Protein AF-A0A7Z9Q1C2-F1 (afdb_monomer_lite)

Radius of gyration: 31.67 Å; chains: 1; bounding box: 74×54×89 Å

Structure (mmCIF, N/CA/C/O backbone):
data_AF-A0A7Z9Q1C2-F1
#
_entry.id   AF-A0A7Z9Q1C2-F1
#
loop_
_atom_site.group_PDB
_atom_site.id
_atom_site.type_symbol
_atom_site.label_atom_id
_atom_site.label_alt_id
_atom_site.label_comp_id
_atom_site.label_asym_id
_atom_site.label_entity_id
_atom_site.label_seq_id
_atom_site.pdbx_PDB_ins_code
_atom_site.Cartn_x
_atom_site.Cartn_y
_atom_site.Cartn_z
_atom_site.occupancy
_atom_site.B_iso_or_equiv
_atom_site.auth_seq_id
_atom_site.auth_comp_id
_atom_site.auth_asym_id
_atom_site.auth_atom_id
_atom_site.pdbx_PDB_model_num
ATOM 1 N N . MET A 1 1 ? 13.686 -2.152 -7.379 1.00 26.58 1 MET A N 1
ATOM 2 C CA . MET A 1 1 ? 14.982 -1.438 -7.254 1.00 26.58 1 MET A CA 1
ATOM 3 C C . MET A 1 1 ? 15.250 -0.963 -5.824 1.00 26.58 1 MET A C 1
ATOM 5 O O . MET A 1 1 ? 16.259 -1.376 -5.274 1.00 26.58 1 MET A O 1
ATOM 9 N N . ALA A 1 2 ? 14.355 -0.200 -5.177 1.00 22.55 2 ALA A N 1
ATOM 10 C CA . ALA A 1 2 ? 14.532 0.218 -3.774 1.00 22.55 2 ALA A CA 1
ATOM 11 C C . ALA A 1 2 ? 14.637 -0.967 -2.791 1.00 22.55 2 ALA A C 1
ATOM 13 O O . ALA A 1 2 ? 15.549 -0.987 -1.981 1.00 22.55 2 ALA A O 1
ATOM 14 N N . LEU A 1 3 ? 13.814 -2.013 -2.949 1.00 26.53 3 LEU A N 1
ATOM 15 C CA . LEU A 1 3 ? 13.914 -3.250 -2.154 1.00 26.53 3 LEU A CA 1
ATOM 16 C C . LEU A 1 3 ? 15.241 -3.998 -2.359 1.00 26.53 3 LEU A C 1
ATOM 18 O O . LEU A 1 3 ? 15.819 -4.468 -1.393 1.00 26.53 3 LEU A O 1
ATOM 22 N N . LEU A 1 4 ? 15.769 -4.048 -3.587 1.00 31.92 4 LEU A N 1
ATOM 23 C CA . LEU A 1 4 ? 17.088 -4.633 -3.873 1.00 31.92 4 LEU A CA 1
ATOM 24 C C . LEU A 1 4 ? 18.210 -3.803 -3.237 1.00 31.92 4 LEU A C 1
ATOM 26 O O . LEU A 1 4 ? 19.130 -4.375 -2.668 1.00 31.92 4 LEU A O 1
ATOM 30 N N . SER A 1 5 ? 18.103 -2.472 -3.257 1.00 26.84 5 SER A N 1
ATOM 31 C CA . SER A 1 5 ? 19.007 -1.585 -2.521 1.00 26.84 5 SER A CA 1
ATOM 32 C C . SER A 1 5 ? 18.913 -1.830 -1.017 1.00 26.84 5 SER A C 1
ATOM 34 O O . SER A 1 5 ? 19.943 -1.995 -0.387 1.00 26.84 5 SER A O 1
ATOM 36 N N . SER A 1 6 ? 17.723 -1.953 -0.429 1.00 28.20 6 SER A N 1
ATOM 37 C CA . SER A 1 6 ? 17.556 -2.235 1.003 1.00 28.20 6 SER A CA 1
ATOM 38 C C . SER A 1 6 ? 18.093 -3.615 1.387 1.00 28.20 6 SER A C 1
ATOM 40 O O . SER A 1 6 ? 18.800 -3.737 2.379 1.00 28.20 6 SER A O 1
ATOM 42 N N . SER A 1 7 ? 17.827 -4.647 0.583 1.00 31.03 7 SER A N 1
ATOM 43 C CA . SER A 1 7 ? 18.280 -6.019 0.835 1.00 31.03 7 SER A CA 1
ATOM 44 C C . SER A 1 7 ? 19.786 -6.192 0.619 1.00 31.03 7 SER A C 1
ATOM 46 O O . SER A 1 7 ? 20.435 -6.884 1.396 1.00 31.03 7 SER A O 1
ATOM 48 N N . VAL A 1 8 ? 20.369 -5.536 -0.390 1.00 30.48 8 VAL A N 1
ATOM 49 C CA . VAL A 1 8 ? 21.819 -5.564 -0.655 1.00 30.48 8 VAL A CA 1
ATOM 50 C C . VAL A 1 8 ? 22.576 -4.637 0.300 1.00 30.48 8 VAL A C 1
ATOM 52 O O . VAL A 1 8 ? 23.679 -4.979 0.723 1.00 30.48 8 VAL A O 1
ATOM 55 N N . THR A 1 9 ? 21.993 -3.505 0.703 1.00 28.41 9 THR A N 1
ATOM 56 C CA . THR A 1 9 ? 22.551 -2.624 1.747 1.00 28.41 9 THR A CA 1
ATOM 57 C C . THR A 1 9 ? 22.488 -3.303 3.113 1.00 28.41 9 THR A C 1
ATOM 59 O O . THR A 1 9 ? 23.473 -3.260 3.843 1.00 28.41 9 THR A O 1
ATOM 62 N N . ALA A 1 10 ? 21.409 -4.032 3.422 1.00 28.94 10 ALA A N 1
ATOM 63 C CA . ALA A 1 10 ? 21.357 -4.910 4.589 1.00 28.94 10 ALA A CA 1
ATOM 64 C C . ALA A 1 10 ? 22.444 -5.992 4.502 1.00 28.94 10 ALA A C 1
ATOM 66 O O . ALA A 1 10 ? 23.203 -6.164 5.450 1.00 28.94 10 ALA A O 1
ATOM 67 N N . TRP A 1 11 ? 22.616 -6.646 3.349 1.00 35.38 11 TRP A N 1
ATOM 68 C CA . TRP A 1 11 ? 23.678 -7.639 3.143 1.00 35.38 11 TRP A CA 1
ATOM 69 C C . TRP A 1 11 ? 25.090 -7.058 3.350 1.00 35.38 11 TRP A C 1
ATOM 71 O O . TRP A 1 11 ? 25.905 -7.647 4.056 1.00 35.38 11 TRP A O 1
ATOM 81 N N . THR A 1 12 ? 25.369 -5.859 2.825 1.00 29.31 12 THR A N 1
ATOM 82 C CA . THR A 1 12 ? 26.690 -5.211 2.957 1.00 29.31 12 THR A CA 1
ATOM 83 C C . THR A 1 12 ? 26.954 -4.604 4.336 1.00 29.31 12 THR A C 1
ATOM 85 O O . THR A 1 12 ? 28.096 -4.645 4.790 1.00 29.31 12 THR A O 1
ATOM 88 N N . ALA A 1 13 ? 25.936 -4.097 5.036 1.00 30.94 13 ALA A N 1
ATOM 89 C CA . ALA A 1 13 ? 26.071 -3.663 6.428 1.00 30.94 13 ALA A CA 1
ATOM 90 C C . ALA A 1 13 ? 26.316 -4.854 7.375 1.00 30.94 13 ALA A C 1
ATOM 92 O O . ALA A 1 13 ? 27.102 -4.746 8.313 1.00 30.94 13 ALA A O 1
ATOM 93 N N . THR A 1 14 ? 25.710 -6.012 7.084 1.00 35.78 14 THR A N 1
ATOM 94 C CA . THR A 1 14 ? 25.811 -7.226 7.916 1.00 35.78 14 THR A CA 1
ATOM 95 C C . THR A 1 14 ? 27.186 -7.896 7.823 1.00 35.78 14 THR A C 1
ATOM 97 O O . THR A 1 14 ? 27.668 -8.440 8.812 1.00 35.78 14 THR A O 1
ATOM 100 N N . CYS A 1 15 ? 27.861 -7.839 6.670 1.00 34.88 15 CYS A N 1
ATOM 101 C CA . CYS A 1 15 ? 29.188 -8.448 6.509 1.00 34.88 15 CYS A CA 1
ATOM 102 C C . CYS A 1 15 ? 30.353 -7.580 7.021 1.00 34.88 15 CYS A C 1
ATOM 104 O O . CYS A 1 15 ? 31.428 -8.118 7.272 1.00 34.88 15 CYS A O 1
ATOM 106 N N . ASN A 1 16 ? 30.160 -6.266 7.187 1.00 34.84 16 ASN A N 1
ATOM 107 C CA . ASN A 1 16 ? 31.225 -5.330 7.580 1.00 34.84 16 ASN A CA 1
ATOM 108 C C . ASN A 1 16 ? 31.263 -5.009 9.088 1.00 34.84 16 ASN A C 1
ATOM 110 O O . ASN A 1 16 ? 32.193 -4.345 9.546 1.00 34.84 16 ASN A O 1
ATOM 114 N N . GLY A 1 17 ? 30.285 -5.469 9.871 1.00 34.16 17 GLY A N 1
ATOM 115 C CA . GLY A 1 17 ? 30.258 -5.291 11.324 1.00 34.16 17 GLY A CA 1
ATOM 116 C C . GLY A 1 17 ? 31.066 -6.364 12.052 1.00 34.16 17 GLY A C 1
ATOM 117 O O . GLY A 1 17 ? 30.514 -7.372 12.486 1.00 34.16 17 GLY A O 1
ATOM 118 N N . VAL A 1 18 ? 32.373 -6.156 12.214 1.00 44.44 18 VAL A N 1
ATOM 119 C CA . VAL A 1 18 ? 33.190 -6.944 13.151 1.00 44.44 18 VAL A CA 1
ATOM 120 C C . VAL A 1 18 ? 32.813 -6.520 14.577 1.00 44.44 18 VAL A C 1
ATOM 122 O O . VAL A 1 18 ? 33.265 -5.482 15.049 1.00 44.44 18 VAL A O 1
ATOM 125 N N . GLY A 1 19 ? 31.965 -7.299 15.259 1.00 35.50 19 GLY A N 1
ATOM 126 C CA . GLY A 1 19 ? 31.689 -7.115 16.692 1.00 35.50 19 GLY A CA 1
ATOM 127 C C . GLY A 1 19 ? 30.350 -7.681 17.186 1.00 35.50 19 GLY A C 1
ATOM 128 O O . GLY A 1 19 ? 29.301 -7.097 16.944 1.00 35.50 19 GLY A O 1
ATOM 129 N N . SER A 1 20 ? 30.417 -8.822 17.884 1.00 36.06 20 SER A N 1
ATOM 130 C CA . SER A 1 20 ? 29.476 -9.409 18.872 1.00 36.06 20 SER A CA 1
ATOM 131 C C . SER A 1 20 ? 27.949 -9.473 18.636 1.00 36.06 20 SER A C 1
ATOM 133 O O . SER A 1 20 ? 27.243 -9.924 19.535 1.00 36.06 20 SER A O 1
ATOM 135 N N . TYR A 1 21 ? 27.411 -9.123 17.464 1.00 39.38 21 TYR A N 1
ATOM 136 C CA . TYR A 1 21 ? 25.964 -9.185 17.157 1.00 39.38 21 TYR A CA 1
ATOM 137 C C . TYR A 1 21 ? 25.555 -10.328 16.199 1.00 39.38 21 TYR A C 1
ATOM 139 O O . TYR A 1 21 ? 24.506 -10.277 15.562 1.00 39.38 21 TYR A O 1
ATOM 147 N N . THR A 1 22 ? 26.363 -11.378 16.057 1.00 39.66 22 THR A N 1
ATOM 148 C CA . THR A 1 22 ? 26.214 -12.374 14.978 1.00 39.66 22 THR A CA 1
ATOM 149 C C . THR A 1 22 ? 25.148 -13.455 15.202 1.00 39.66 22 THR A C 1
ATOM 151 O O . THR A 1 22 ? 24.574 -13.932 14.221 1.00 39.66 22 THR A O 1
ATOM 154 N N . ASP A 1 23 ? 24.811 -13.822 16.442 1.00 36.97 23 ASP A N 1
ATOM 155 C CA . ASP A 1 23 ? 23.992 -15.027 16.697 1.00 36.97 23 ASP A CA 1
ATOM 156 C C . ASP A 1 23 ? 22.470 -14.805 16.602 1.00 36.97 23 ASP A C 1
ATOM 158 O O . ASP A 1 23 ? 21.737 -15.668 16.119 1.00 36.97 23 ASP A O 1
ATOM 162 N N . LEU A 1 24 ? 21.970 -13.623 16.976 1.00 39.59 24 LEU A N 1
ATOM 163 C CA . LEU A 1 24 ? 20.537 -13.294 16.869 1.00 39.59 24 LEU A CA 1
ATOM 164 C C . LEU A 1 24 ? 20.096 -13.069 15.410 1.00 39.59 24 LEU A C 1
ATOM 166 O O . LEU A 1 24 ? 19.000 -13.472 15.012 1.00 39.59 24 LEU A O 1
ATOM 170 N N . PHE A 1 25 ? 20.960 -12.467 14.587 1.00 39.16 25 PHE A N 1
ATOM 171 C CA . PHE A 1 25 ? 20.647 -12.122 13.196 1.00 39.16 25 PHE A CA 1
ATOM 172 C C . PHE A 1 25 ? 20.794 -13.306 12.228 1.00 39.16 25 PHE A C 1
ATOM 174 O O . PHE A 1 25 ? 19.998 -13.439 11.296 1.00 39.16 25 PHE A O 1
ATOM 181 N N . THR A 1 26 ? 21.739 -14.221 12.469 1.00 41.22 26 THR A N 1
ATOM 182 C CA . THR A 1 26 ? 21.861 -15.465 11.684 1.00 41.22 26 THR A CA 1
ATOM 183 C C . THR A 1 26 ? 20.671 -16.402 11.903 1.00 41.22 26 THR A C 1
ATOM 185 O O . THR A 1 26 ? 20.189 -17.014 10.946 1.00 41.22 26 THR A O 1
ATOM 188 N N . GLY A 1 27 ? 20.127 -16.458 13.125 1.00 43.28 27 GLY A N 1
ATOM 189 C CA . GLY A 1 27 ? 18.878 -17.166 13.423 1.00 43.28 27 GLY A CA 1
ATOM 190 C C . GLY A 1 27 ? 17.663 -16.580 12.693 1.00 43.28 27 GLY A C 1
ATOM 191 O O . GLY A 1 27 ? 16.864 -17.336 12.134 1.00 43.28 27 GLY A O 1
ATOM 192 N N . SER A 1 28 ? 17.562 -15.247 12.636 1.00 46.22 28 SER A N 1
ATOM 193 C CA . SER A 1 28 ? 16.491 -14.521 11.932 1.00 46.22 28 SER A CA 1
ATOM 194 C C . SER A 1 28 ? 16.533 -14.747 10.416 1.00 46.22 28 SER A C 1
ATOM 196 O O . SER A 1 28 ? 15.522 -15.115 9.817 1.00 46.22 28 SER A O 1
ATOM 198 N N . TYR A 1 29 ? 17.713 -14.640 9.794 1.00 43.50 29 TYR A N 1
ATOM 199 C CA . TYR A 1 29 ? 17.866 -14.862 8.352 1.00 43.50 29 TYR A CA 1
ATOM 200 C C . TYR A 1 29 ? 17.608 -16.319 7.954 1.00 43.50 29 TYR A C 1
ATOM 202 O O . TYR A 1 29 ? 16.928 -16.587 6.964 1.00 43.50 29 TYR A O 1
ATOM 210 N N . ARG A 1 30 ? 18.095 -17.281 8.749 1.00 48.78 30 ARG A N 1
ATOM 211 C CA . ARG A 1 30 ? 17.821 -18.705 8.520 1.00 48.78 30 ARG A CA 1
ATOM 212 C C . ARG A 1 30 ? 16.335 -19.016 8.704 1.00 48.78 30 ARG A C 1
ATOM 214 O O . ARG A 1 30 ? 15.787 -19.775 7.916 1.00 48.78 30 ARG A O 1
ATOM 221 N N . GLY A 1 31 ? 15.673 -18.392 9.681 1.00 51.28 31 GLY A N 1
ATOM 222 C CA . GLY A 1 31 ? 14.222 -18.480 9.868 1.00 51.28 31 GLY A CA 1
ATOM 223 C C . GLY A 1 31 ? 13.432 -17.923 8.681 1.00 51.28 31 GLY A C 1
ATOM 224 O O . GLY A 1 31 ? 12.515 -18.582 8.202 1.00 51.28 31 GLY A O 1
ATOM 225 N N . PHE A 1 32 ? 13.833 -16.764 8.153 1.00 52.81 32 PHE A N 1
ATOM 226 C CA . PHE A 1 32 ? 13.262 -16.201 6.929 1.00 52.81 32 PHE A CA 1
ATOM 227 C C . PHE A 1 32 ? 13.476 -17.132 5.728 1.00 52.81 32 PHE A C 1
ATOM 229 O O . PHE A 1 32 ? 12.521 -17.466 5.038 1.00 52.81 32 PHE A O 1
ATOM 236 N N . TYR A 1 33 ? 14.697 -17.622 5.500 1.00 55.06 33 TYR A N 1
ATOM 237 C CA . TYR A 1 33 ? 14.977 -18.555 4.406 1.00 55.06 33 TYR A CA 1
ATOM 238 C C . TYR A 1 33 ? 14.113 -19.822 4.491 1.00 55.06 33 TYR A C 1
ATOM 240 O O . TYR A 1 33 ? 13.513 -20.216 3.498 1.00 55.06 33 TYR A O 1
ATOM 248 N N . GLU A 1 34 ? 13.998 -20.431 5.671 1.00 55.59 34 GLU A N 1
ATOM 249 C CA . GLU A 1 34 ? 13.137 -21.596 5.916 1.00 55.59 34 GLU A CA 1
ATOM 250 C C . GLU A 1 34 ? 11.652 -21.304 5.644 1.00 55.59 34 GLU A C 1
ATOM 252 O O . GLU A 1 34 ? 10.982 -22.110 4.999 1.00 55.59 34 GLU A O 1
ATOM 257 N N . PHE A 1 35 ? 11.161 -20.134 6.066 1.00 58.09 35 PHE A N 1
ATOM 258 C CA . PHE A 1 35 ? 9.788 -19.687 5.821 1.00 58.09 35 PHE A CA 1
ATOM 259 C C . PHE A 1 35 ? 9.491 -19.497 4.328 1.00 58.09 35 PHE A C 1
ATOM 261 O O . PHE A 1 35 ? 8.429 -19.894 3.850 1.00 58.09 35 PHE A O 1
ATOM 268 N N . VAL A 1 36 ? 10.420 -18.907 3.566 1.00 56.09 36 VAL A N 1
ATOM 269 C CA . VAL A 1 36 ? 10.163 -18.613 2.150 1.00 56.09 36 VAL A CA 1
ATOM 270 C C . VAL A 1 36 ? 10.488 -19.824 1.248 1.00 56.09 36 VAL A C 1
ATOM 272 O O . VAL A 1 36 ? 9.808 -20.022 0.241 1.00 56.09 36 VAL A O 1
ATOM 275 N N . ARG A 1 37 ? 11.483 -20.672 1.572 1.00 57.34 37 ARG A N 1
ATOM 276 C CA . ARG A 1 37 ? 12.067 -21.665 0.632 1.00 57.34 37 ARG A CA 1
ATOM 277 C C . ARG A 1 37 ? 11.130 -22.748 0.092 1.00 57.34 37 ARG A C 1
ATOM 279 O O . ARG A 1 37 ? 11.457 -23.331 -0.937 1.00 57.34 37 ARG A O 1
ATOM 286 N N . GLN A 1 38 ? 10.029 -23.065 0.771 1.00 61.97 38 GLN A N 1
ATOM 287 C CA . GLN A 1 38 ? 9.174 -24.196 0.391 1.00 61.97 38 GLN A CA 1
ATOM 288 C C . GLN A 1 38 ? 8.266 -23.844 -0.799 1.00 61.97 38 GLN A C 1
ATOM 290 O O . GLN A 1 38 ? 8.544 -24.237 -1.935 1.00 61.97 38 GLN A O 1
ATOM 295 N N . GLU A 1 39 ? 7.208 -23.070 -0.553 1.00 57.44 39 GLU A N 1
ATOM 296 C CA . GLU A 1 39 ? 6.211 -22.714 -1.576 1.00 57.44 39 GLU A CA 1
ATOM 297 C C . GLU A 1 39 ? 6.212 -21.221 -1.915 1.00 57.44 39 GLU A C 1
ATOM 299 O O . GLU A 1 39 ? 5.933 -20.853 -3.052 1.00 57.44 39 GLU A O 1
ATOM 304 N N . LYS A 1 40 ? 6.619 -20.356 -0.975 1.00 56.56 40 LYS A N 1
ATOM 305 C CA . LYS A 1 40 ? 6.536 -18.895 -1.131 1.00 56.56 40 LYS A CA 1
ATOM 306 C C . LYS A 1 40 ? 7.637 -18.307 -2.023 1.00 56.56 40 LYS A C 1
ATOM 308 O O . LYS A 1 40 ? 7.431 -17.260 -2.621 1.00 56.56 40 LYS A O 1
ATOM 313 N N . ILE A 1 41 ? 8.794 -18.968 -2.164 1.00 60.78 41 ILE A N 1
ATOM 314 C CA . ILE A 1 41 ? 9.853 -18.572 -3.115 1.00 60.78 41 ILE A CA 1
ATOM 315 C C . ILE A 1 41 ? 9.411 -18.886 -4.549 1.00 60.78 41 ILE A C 1
ATOM 317 O O . ILE A 1 41 ? 9.640 -18.078 -5.457 1.00 60.78 41 ILE A O 1
ATOM 321 N N . LYS A 1 42 ? 8.774 -20.044 -4.768 1.00 53.72 42 LYS A N 1
ATOM 322 C CA . LYS A 1 42 ? 8.404 -20.530 -6.101 1.00 53.72 42 LYS A CA 1
ATOM 323 C C . LYS A 1 42 ? 7.359 -19.602 -6.721 1.00 53.72 42 LYS A C 1
ATOM 325 O O . LYS A 1 42 ? 6.233 -19.502 -6.262 1.00 53.72 42 LYS A O 1
ATOM 330 N N . GLY A 1 43 ? 7.752 -18.900 -7.782 1.00 55.72 43 GLY A N 1
ATOM 331 C CA . GLY A 1 43 ? 6.888 -17.952 -8.488 1.00 55.72 43 GLY A CA 1
ATOM 332 C C . GLY A 1 43 ? 6.912 -16.516 -7.955 1.00 55.72 43 GLY A C 1
ATOM 333 O O . GLY A 1 43 ? 6.407 -15.644 -8.664 1.00 55.72 43 GLY A O 1
ATOM 334 N N . SER A 1 44 ? 7.548 -16.254 -6.804 1.00 55.78 44 SER A N 1
ATOM 335 C CA . SER A 1 44 ? 7.683 -14.908 -6.224 1.00 55.78 44 SER A CA 1
ATOM 336 C C . SER A 1 44 ? 8.490 -13.947 -7.098 1.00 55.78 44 SER A C 1
ATOM 338 O O . SER A 1 44 ? 9.397 -14.351 -7.833 1.00 55.78 44 SER A O 1
ATOM 340 N N . LEU A 1 45 ? 8.215 -12.647 -6.957 1.00 53.78 45 LEU A N 1
ATOM 341 C CA . LEU A 1 45 ? 9.034 -11.581 -7.545 1.00 53.78 45 LEU A CA 1
ATOM 342 C C . LEU A 1 45 ? 10.487 -11.638 -7.056 1.00 53.78 45 LEU A C 1
ATOM 344 O O . LEU A 1 45 ? 11.400 -11.431 -7.848 1.00 53.78 45 LEU A O 1
ATOM 348 N N . LEU A 1 46 ? 10.712 -11.976 -5.782 1.00 59.53 46 LEU A N 1
ATOM 349 C CA . LEU A 1 46 ? 12.049 -12.083 -5.194 1.00 59.53 46 LEU A CA 1
ATOM 350 C C . LEU A 1 46 ? 12.904 -13.138 -5.907 1.00 59.53 46 LEU A C 1
ATOM 352 O O . LEU A 1 46 ? 14.017 -12.831 -6.328 1.00 59.53 46 LEU A O 1
ATOM 356 N N . LEU A 1 47 ? 12.380 -14.356 -6.093 1.00 59.28 47 LEU A N 1
ATOM 357 C CA . LEU A 1 47 ? 13.087 -15.410 -6.825 1.00 59.28 47 LEU A CA 1
ATOM 358 C C . LEU A 1 47 ? 13.390 -14.978 -8.256 1.00 59.28 47 LEU A C 1
ATOM 360 O O . LEU A 1 47 ? 14.498 -15.185 -8.733 1.00 59.28 47 LEU A O 1
ATOM 364 N N . ARG A 1 48 ? 12.422 -14.355 -8.935 1.00 59.12 48 ARG A N 1
ATOM 365 C CA . ARG A 1 48 ? 12.613 -13.879 -10.310 1.00 59.12 48 ARG A CA 1
ATOM 366 C C . ARG A 1 48 ? 13.691 -12.803 -10.392 1.00 59.12 48 ARG A C 1
ATOM 368 O O . ARG A 1 48 ? 14.500 -12.848 -11.310 1.00 59.12 48 ARG A O 1
ATOM 375 N N . TYR A 1 49 ? 13.741 -11.882 -9.428 1.00 58.53 49 TYR A N 1
ATOM 376 C CA . TYR A 1 49 ? 14.821 -10.900 -9.336 1.00 58.53 49 TYR A CA 1
ATOM 377 C C . TYR A 1 49 ? 16.172 -11.562 -9.089 1.00 58.53 49 TYR A C 1
ATOM 379 O O . TYR A 1 49 ? 17.145 -11.169 -9.722 1.00 58.53 49 TYR A O 1
ATOM 387 N N . PHE A 1 50 ? 16.244 -12.574 -8.221 1.00 62.34 50 PHE A N 1
ATOM 388 C CA . PHE A 1 50 ? 17.480 -13.326 -8.006 1.00 62.34 50 PHE A CA 1
ATOM 389 C C . PHE A 1 50 ? 17.922 -14.086 -9.257 1.00 62.34 50 PHE A C 1
ATOM 391 O O . PHE A 1 50 ? 19.094 -14.020 -9.606 1.00 62.34 50 PHE A O 1
ATOM 398 N N . VAL A 1 51 ? 17.005 -14.755 -9.959 1.00 60.31 51 VAL A N 1
ATOM 399 C CA . VAL A 1 51 ? 17.300 -15.443 -11.225 1.00 60.31 51 VAL A CA 1
ATOM 400 C C . VAL A 1 51 ? 17.802 -14.444 -12.267 1.00 60.31 51 VAL A C 1
ATOM 402 O O . VAL A 1 51 ? 18.885 -14.637 -12.804 1.00 60.31 51 VAL A O 1
ATOM 405 N N . ALA A 1 52 ? 17.094 -13.330 -12.475 1.00 61.38 52 ALA A N 1
ATOM 406 C CA . ALA A 1 52 ? 17.505 -12.293 -13.423 1.00 61.38 52 ALA A CA 1
ATOM 407 C C . ALA A 1 52 ? 18.856 -11.653 -13.049 1.00 61.38 52 ALA A C 1
ATOM 409 O O . ALA A 1 52 ? 19.679 -11.359 -13.919 1.00 61.38 52 ALA A O 1
ATOM 410 N N . ALA A 1 53 ? 19.110 -11.449 -11.752 1.00 62.81 53 ALA A N 1
ATOM 411 C CA . ALA A 1 53 ? 20.394 -10.961 -11.269 1.00 62.81 53 ALA A CA 1
ATOM 412 C C . ALA A 1 53 ? 21.507 -11.972 -11.560 1.00 62.81 53 ALA A C 1
ATOM 414 O O . ALA A 1 53 ? 22.532 -11.579 -12.098 1.00 62.81 53 ALA A O 1
ATOM 415 N N . LEU A 1 54 ? 21.301 -13.263 -11.279 1.00 63.94 54 LEU A N 1
ATOM 416 C CA . LEU A 1 54 ? 22.283 -14.320 -11.543 1.00 63.94 54 LEU A CA 1
ATOM 417 C C . LEU A 1 54 ? 22.574 -14.484 -13.041 1.00 63.94 54 LEU A C 1
ATOM 419 O O . LEU A 1 54 ? 23.737 -14.572 -13.421 1.00 63.94 54 LEU A O 1
ATOM 423 N N . GLU A 1 55 ? 21.548 -14.442 -13.893 1.00 63.31 55 GLU A N 1
ATOM 424 C CA . GLU A 1 55 ? 21.690 -14.508 -15.357 1.00 63.31 55 GLU A CA 1
ATOM 425 C C . GLU A 1 55 ? 22.509 -13.342 -15.932 1.00 63.31 55 GLU A C 1
ATOM 427 O O . GLU A 1 55 ? 23.140 -13.472 -16.981 1.00 63.31 55 GLU A O 1
ATOM 432 N N . THR A 1 56 ? 22.513 -12.191 -15.256 1.00 64.31 56 THR A N 1
ATOM 433 C CA . THR A 1 56 ? 23.231 -10.984 -15.696 1.00 64.31 56 THR A CA 1
ATOM 434 C C . THR A 1 56 ? 24.528 -10.730 -14.927 1.00 64.31 56 THR A C 1
ATOM 436 O O . THR A 1 56 ? 25.337 -9.906 -15.360 1.00 64.31 56 THR A O 1
ATOM 439 N N . PHE A 1 57 ? 24.768 -11.456 -13.831 1.00 68.62 57 PHE A N 1
ATOM 440 C CA . PHE A 1 57 ? 25.882 -11.224 -12.914 1.00 68.62 57 PHE A CA 1
ATOM 441 C C . PHE A 1 57 ? 27.240 -11.531 -13.544 1.00 68.62 57 PHE A C 1
ATOM 443 O O . PHE A 1 57 ? 28.155 -10.724 -13.422 1.00 68.62 57 PHE A O 1
ATOM 450 N N . GLU A 1 58 ? 27.378 -12.646 -14.267 1.00 66.50 58 GLU A N 1
ATOM 451 C CA . GLU A 1 58 ? 28.636 -12.980 -14.954 1.00 66.50 58 GLU A CA 1
ATOM 452 C C . GLU A 1 58 ? 28.987 -11.933 -16.015 1.00 66.50 58 GLU A C 1
ATOM 454 O O . GLU A 1 58 ? 30.119 -11.462 -16.079 1.00 66.50 58 GLU A O 1
ATOM 459 N N . ALA A 1 59 ? 28.000 -11.479 -16.794 1.00 65.75 59 ALA A N 1
ATOM 460 C CA . ALA A 1 59 ? 28.207 -10.416 -17.773 1.00 65.75 59 ALA A CA 1
ATOM 461 C C . ALA A 1 59 ? 28.577 -9.076 -17.111 1.00 65.75 59 ALA A C 1
ATOM 463 O O . ALA A 1 59 ? 29.388 -8.333 -17.661 1.00 65.75 59 ALA A O 1
ATOM 464 N N . LEU A 1 60 ? 28.009 -8.765 -15.942 1.00 68.19 60 LEU A N 1
ATOM 465 C CA . LEU A 1 60 ? 28.376 -7.587 -15.155 1.00 68.19 60 LEU A CA 1
ATOM 466 C C . LEU A 1 60 ? 29.825 -7.676 -14.662 1.00 68.19 60 LEU A C 1
ATOM 468 O O . LEU A 1 60 ? 30.596 -6.740 -14.854 1.00 68.19 60 LEU A O 1
ATOM 472 N N . CYS A 1 61 ? 30.201 -8.802 -14.071 1.00 66.31 61 CYS A N 1
ATOM 473 C CA . CYS A 1 61 ? 31.548 -9.056 -13.576 1.00 66.31 61 CYS A CA 1
ATOM 474 C C . CYS A 1 61 ? 32.581 -8.990 -14.714 1.00 66.31 61 CYS A C 1
ATOM 476 O O . CYS A 1 61 ? 33.456 -8.121 -14.707 1.00 66.31 61 CYS A O 1
ATOM 478 N N . ASP A 1 62 ? 32.419 -9.828 -15.739 1.00 64.88 62 ASP A N 1
ATOM 479 C CA . ASP A 1 62 ? 33.448 -10.036 -16.758 1.00 64.88 62 ASP A CA 1
ATOM 480 C C . ASP A 1 62 ? 33.477 -8.929 -17.821 1.00 64.88 62 ASP A C 1
ATOM 482 O O . ASP A 1 62 ? 34.552 -8.524 -18.254 1.00 64.88 62 ASP A O 1
ATOM 486 N N . LYS A 1 63 ? 32.314 -8.431 -18.276 1.00 64.81 63 LYS A N 1
ATOM 487 C CA . LYS A 1 63 ? 32.252 -7.466 -19.395 1.00 64.81 63 LYS A CA 1
ATOM 488 C C . LYS A 1 63 ? 32.171 -6.013 -18.955 1.00 64.81 63 LYS A C 1
ATOM 490 O O . LYS A 1 63 ? 32.518 -5.139 -19.746 1.00 64.81 63 LYS A O 1
ATOM 495 N N . ILE A 1 64 ? 31.639 -5.750 -17.759 1.00 61.94 64 ILE A N 1
ATOM 496 C CA . ILE A 1 64 ? 31.385 -4.382 -17.300 1.00 61.94 64 ILE A CA 1
ATOM 497 C C . ILE A 1 64 ? 32.417 -3.967 -16.268 1.00 61.94 64 ILE A C 1
ATOM 499 O O . ILE A 1 64 ? 32.951 -2.891 -16.434 1.00 61.94 64 ILE A O 1
ATOM 503 N N . VAL A 1 65 ? 32.728 -4.761 -15.242 1.00 63.12 65 VAL A N 1
ATOM 504 C CA . VAL A 1 65 ? 33.609 -4.317 -14.139 1.00 63.12 65 VAL A CA 1
ATOM 505 C C . VAL A 1 65 ? 35.059 -4.814 -14.286 1.00 63.12 65 VAL A C 1
ATOM 507 O O . VAL A 1 65 ? 35.927 -4.394 -13.526 1.00 63.12 65 VAL A O 1
ATOM 510 N N . ASP A 1 66 ? 35.346 -5.655 -15.287 1.00 63.28 66 ASP A N 1
ATOM 511 C CA . ASP A 1 66 ? 36.651 -6.319 -15.471 1.00 63.28 66 ASP A CA 1
ATOM 512 C C . ASP A 1 66 ? 37.104 -7.035 -14.181 1.00 63.28 66 ASP A C 1
ATOM 514 O O . ASP A 1 66 ? 38.232 -6.934 -13.688 1.00 63.28 66 ASP A O 1
ATOM 518 N N . HIS A 1 67 ? 36.149 -7.713 -13.543 1.00 66.62 67 HIS A N 1
ATOM 519 C CA . HIS A 1 67 ? 36.344 -8.508 -12.340 1.00 66.62 67 HIS A CA 1
ATOM 520 C C . HIS A 1 67 ? 35.825 -9.906 -12.618 1.00 66.62 67 HIS A C 1
ATOM 522 O O . HIS A 1 67 ? 34.658 -10.070 -12.941 1.00 66.62 67 HIS A O 1
ATOM 528 N N . ARG A 1 68 ? 36.656 -10.934 -12.441 1.00 60.81 68 ARG A N 1
ATOM 529 C CA . ARG A 1 68 ? 36.160 -12.311 -12.538 1.00 60.81 68 ARG A CA 1
ATOM 530 C C . ARG A 1 68 ? 35.098 -12.533 -11.467 1.00 60.81 68 ARG A C 1
ATOM 532 O O . ARG A 1 68 ? 35.268 -12.073 -10.340 1.00 60.81 68 ARG A O 1
ATOM 539 N N . ALA A 1 69 ? 34.060 -13.309 -11.769 1.00 58.34 69 ALA A N 1
ATOM 540 C CA . ALA A 1 69 ? 32.987 -13.615 -10.814 1.00 58.34 69 ALA A CA 1
ATOM 541 C C . ALA A 1 69 ? 33.487 -14.154 -9.445 1.00 58.34 69 ALA A C 1
ATOM 543 O O . ALA A 1 69 ? 32.834 -13.960 -8.420 1.00 58.34 69 ALA A O 1
ATOM 544 N N . GLY A 1 70 ? 34.671 -14.784 -9.405 1.00 60.00 70 GLY A N 1
ATOM 545 C CA . GLY A 1 70 ? 35.328 -15.250 -8.175 1.00 60.00 70 GLY A CA 1
ATOM 546 C C . GLY A 1 70 ? 35.904 -14.150 -7.264 1.00 60.00 70 GLY A C 1
ATOM 547 O O . GLY A 1 70 ? 36.096 -14.393 -6.074 1.00 60.00 70 GLY A O 1
ATOM 548 N N . ASP A 1 71 ? 36.111 -12.934 -7.775 1.00 64.69 71 ASP A N 1
ATOM 549 C CA . ASP A 1 71 ? 36.709 -11.789 -7.069 1.00 64.69 71 ASP A CA 1
ATOM 550 C C . ASP A 1 71 ? 35.652 -10.892 -6.385 1.00 64.69 71 ASP A C 1
ATOM 552 O O . ASP A 1 71 ? 35.831 -9.683 -6.233 1.00 64.69 71 ASP A O 1
ATOM 556 N N . TRP A 1 72 ? 34.539 -11.470 -5.923 1.00 58.78 72 TRP A N 1
ATOM 557 C CA . TRP A 1 72 ? 33.388 -10.748 -5.348 1.00 58.78 72 TRP A CA 1
ATOM 558 C C . TRP A 1 72 ? 33.708 -9.870 -4.121 1.00 58.78 72 TRP A C 1
ATOM 560 O O . TRP A 1 72 ? 32.908 -9.006 -3.761 1.00 58.78 72 TRP A O 1
ATOM 570 N N . ARG A 1 73 ? 34.872 -10.076 -3.483 1.00 54.75 73 ARG A N 1
ATOM 571 C CA . ARG A 1 73 ? 35.371 -9.291 -2.338 1.00 54.75 73 ARG A CA 1
ATOM 572 C C . ARG A 1 73 ? 36.014 -7.956 -2.724 1.00 54.75 73 ARG A C 1
ATOM 574 O O . ARG A 1 73 ? 36.250 -7.141 -1.834 1.00 54.75 73 ARG A O 1
ATOM 581 N N . LYS A 1 74 ? 36.324 -7.718 -4.004 1.00 59.56 74 LYS A N 1
ATOM 582 C CA . LYS A 1 74 ? 36.814 -6.404 -4.449 1.00 59.56 74 LYS A CA 1
ATOM 583 C C . LYS A 1 74 ? 35.714 -5.360 -4.270 1.00 59.56 74 LYS A C 1
ATOM 585 O O . LYS A 1 74 ? 34.537 -5.610 -4.518 1.00 59.56 74 LYS A O 1
ATOM 590 N N . GLU A 1 75 ? 36.091 -4.180 -3.794 1.00 55.25 75 GLU A N 1
ATOM 591 C CA . GLU A 1 75 ? 35.126 -3.133 -3.486 1.00 55.25 75 GLU A CA 1
ATOM 592 C C . GLU A 1 75 ? 34.529 -2.500 -4.750 1.00 55.25 75 GLU A C 1
ATOM 594 O O . GLU A 1 75 ? 35.214 -1.855 -5.538 1.00 55.25 75 GLU A O 1
ATOM 599 N N . TRP A 1 76 ? 33.204 -2.562 -4.875 1.00 63.16 76 TRP A N 1
ATOM 600 C CA . TRP A 1 76 ? 32.414 -2.002 -5.982 1.00 63.16 76 TRP A CA 1
ATOM 601 C C . TRP A 1 76 ? 32.244 -0.467 -5.905 1.00 63.16 76 TRP A C 1
ATOM 603 O O . TRP A 1 76 ? 31.243 0.092 -6.360 1.00 63.16 76 TRP A O 1
ATOM 613 N N . ARG A 1 77 ? 33.190 0.241 -5.270 1.00 62.19 77 ARG A N 1
ATOM 614 C CA . ARG A 1 77 ? 33.119 1.698 -5.019 1.00 62.19 77 ARG A CA 1
ATOM 615 C C . ARG A 1 77 ? 33.024 2.511 -6.318 1.00 62.19 77 ARG A C 1
ATOM 617 O O . ARG A 1 77 ? 32.413 3.582 -6.323 1.00 62.19 77 ARG A O 1
ATOM 624 N N . SER A 1 78 ? 33.578 1.991 -7.416 1.00 62.34 78 SER A N 1
ATOM 625 C CA . SER A 1 78 ? 33.531 2.605 -8.748 1.00 62.34 78 SER A CA 1
ATOM 626 C C . SER A 1 78 ? 32.094 2.837 -9.230 1.00 62.34 78 SER A C 1
ATOM 628 O O . SER A 1 78 ? 31.788 3.958 -9.640 1.00 62.34 78 SER A O 1
ATOM 630 N N . LEU A 1 79 ? 31.205 1.846 -9.074 1.00 64.62 79 LEU A N 1
ATOM 631 C CA . LEU A 1 79 ? 29.781 1.948 -9.425 1.00 64.62 79 LEU A CA 1
ATOM 632 C C . LEU A 1 79 ? 28.977 2.750 -8.389 1.00 64.62 79 LEU A C 1
ATOM 634 O O . LEU A 1 79 ? 28.121 3.546 -8.755 1.00 64.62 79 LEU A O 1
ATOM 638 N N . LYS A 1 80 ? 29.269 2.591 -7.088 1.00 60.72 80 LYS A N 1
ATOM 639 C CA . LYS A 1 80 ? 28.457 3.191 -6.005 1.00 60.72 80 LYS A CA 1
ATOM 640 C C . LYS A 1 80 ? 28.558 4.712 -5.883 1.00 60.72 80 LYS A C 1
ATOM 642 O O . LYS A 1 80 ? 27.652 5.332 -5.344 1.00 60.72 80 LYS A O 1
ATOM 647 N N . GLY A 1 81 ? 29.659 5.318 -6.320 1.00 64.38 81 GLY A N 1
ATOM 648 C CA . GLY A 1 81 ? 29.819 6.776 -6.211 1.00 64.38 81 GLY A CA 1
ATOM 649 C C . GLY A 1 81 ? 29.347 7.571 -7.433 1.00 64.38 81 GLY A C 1
ATOM 650 O O . GLY A 1 81 ? 29.573 8.775 -7.465 1.00 64.38 81 GLY A O 1
ATOM 651 N N . LEU A 1 82 ? 28.725 6.932 -8.430 1.00 71.12 82 LEU A N 1
ATOM 652 C CA . LEU A 1 82 ? 28.015 7.631 -9.503 1.00 71.12 82 LEU A CA 1
ATOM 653 C C . LEU A 1 82 ? 26.546 7.773 -9.093 1.00 71.12 82 LEU A C 1
ATOM 655 O O . LEU A 1 82 ? 25.771 6.828 -9.186 1.00 71.12 82 LEU A O 1
ATOM 659 N N . THR A 1 83 ? 26.173 8.947 -8.587 1.00 77.06 83 THR A N 1
ATOM 660 C CA . THR A 1 83 ? 24.816 9.213 -8.071 1.00 77.06 83 THR A CA 1
ATOM 661 C C . THR A 1 83 ? 23.987 10.123 -8.974 1.00 77.06 83 THR A C 1
ATOM 663 O O . THR A 1 83 ? 22.767 10.159 -8.834 1.00 77.06 83 THR A O 1
ATOM 666 N N . SER A 1 84 ? 24.624 10.846 -9.900 1.00 80.94 84 SER A N 1
ATOM 667 C CA . SER A 1 84 ? 23.925 11.741 -10.829 1.00 80.94 84 SER A CA 1
ATOM 668 C C . SER A 1 84 ? 23.438 10.990 -12.074 1.00 80.94 84 SER A C 1
ATOM 670 O O . SER A 1 84 ? 24.249 10.315 -12.716 1.00 80.94 84 SER A O 1
ATOM 672 N N . PRO A 1 85 ? 22.161 11.149 -12.472 1.00 85.88 85 PRO A N 1
ATOM 673 C CA . PRO A 1 85 ? 21.587 10.493 -13.647 1.00 85.88 85 PRO A CA 1
ATOM 674 C C . PRO A 1 85 ? 22.195 10.945 -14.974 1.00 85.88 85 PRO A C 1
ATOM 676 O O . PRO A 1 85 ? 22.134 10.199 -15.950 1.00 85.88 85 PRO A O 1
ATOM 679 N N . ALA A 1 86 ? 22.800 12.130 -15.011 1.00 86.00 86 ALA A N 1
ATOM 680 C CA . ALA A 1 86 ? 23.492 12.652 -16.177 1.00 86.00 86 ALA A CA 1
ATOM 681 C C . ALA A 1 86 ? 24.931 13.028 -15.818 1.00 86.00 86 ALA A C 1
ATOM 683 O O . ALA A 1 86 ? 25.192 13.587 -14.748 1.00 86.00 86 ALA A O 1
ATOM 684 N N . TRP A 1 87 ? 25.853 12.731 -16.728 1.00 87.44 87 TRP A N 1
ATOM 685 C CA . TRP A 1 87 ? 27.266 13.083 -16.615 1.00 87.44 87 TRP A CA 1
ATOM 686 C C . TRP A 1 87 ? 27.840 13.467 -17.975 1.00 87.44 87 TRP A C 1
ATOM 688 O O . TRP A 1 87 ? 27.340 13.029 -19.011 1.00 87.44 87 TRP A O 1
ATOM 698 N N . TYR A 1 88 ? 28.915 14.258 -17.964 1.00 87.69 88 TYR A N 1
ATOM 699 C CA . TYR A 1 88 ? 29.652 14.617 -19.170 1.00 87.69 88 TYR A CA 1
ATOM 700 C C . TYR A 1 88 ? 31.067 14.027 -19.180 1.00 87.69 88 TYR A C 1
ATOM 702 O O . TYR A 1 88 ? 31.673 13.820 -18.130 1.00 87.69 88 TYR A O 1
ATOM 710 N N . ALA A 1 89 ? 31.609 13.789 -20.370 1.00 86.38 89 ALA A N 1
ATOM 711 C CA . ALA A 1 89 ? 32.991 13.414 -20.628 1.00 86.38 89 ALA A CA 1
ATOM 712 C C . ALA A 1 89 ? 33.621 14.432 -21.591 1.00 86.38 89 ALA A C 1
ATOM 714 O O . ALA A 1 89 ? 33.124 14.655 -22.697 1.00 86.38 89 ALA A O 1
ATOM 715 N N . SER A 1 90 ? 34.718 15.054 -21.166 1.00 85.00 90 SER A N 1
ATOM 716 C CA . SER A 1 90 ? 35.466 16.061 -21.922 1.00 85.00 90 SER A CA 1
ATOM 717 C C . SER A 1 90 ? 36.977 15.827 -21.791 1.00 85.00 90 SER A C 1
ATOM 719 O O . SER A 1 90 ? 37.432 14.881 -21.139 1.00 85.00 90 SER A O 1
ATOM 721 N N . GLY A 1 91 ? 37.787 16.650 -22.465 1.00 79.25 91 GLY A N 1
ATOM 722 C CA . GLY A 1 91 ? 39.249 16.571 -22.353 1.00 79.25 91 GLY A CA 1
ATOM 723 C C . GLY A 1 91 ? 39.752 16.806 -20.923 1.00 79.25 91 GLY A C 1
ATOM 724 O O . GLY A 1 91 ? 40.790 16.272 -20.544 1.00 79.25 91 GLY A O 1
ATOM 725 N N . GLU A 1 92 ? 38.982 17.533 -20.112 1.00 76.50 92 GLU A N 1
ATOM 726 C CA . GLU A 1 92 ? 39.356 17.959 -18.760 1.00 76.50 92 GLU A CA 1
ATOM 727 C C . GLU A 1 92 ? 39.174 16.855 -17.707 1.00 76.50 92 GLU A C 1
ATOM 729 O O . GLU A 1 92 ? 39.881 16.835 -16.704 1.00 76.50 92 GLU A O 1
ATOM 734 N N . ASN A 1 93 ? 38.267 15.894 -17.927 1.00 77.25 93 ASN A N 1
ATOM 735 C CA . ASN A 1 93 ? 37.909 14.877 -16.929 1.00 77.25 93 ASN A CA 1
ATOM 736 C C . ASN A 1 93 ? 38.427 13.466 -17.257 1.00 77.25 93 ASN A C 1
ATOM 738 O O . ASN A 1 93 ? 37.778 12.452 -16.984 1.00 77.25 93 ASN A O 1
ATOM 742 N N . ASN A 1 94 ? 39.640 13.393 -17.810 1.00 67.69 94 ASN A N 1
ATOM 743 C CA . ASN A 1 94 ? 40.242 12.154 -18.309 1.00 67.69 94 ASN A CA 1
ATOM 744 C C . ASN A 1 94 ? 40.338 11.038 -17.242 1.00 67.69 94 ASN A C 1
ATOM 746 O O . ASN A 1 94 ? 40.098 9.870 -17.535 1.00 67.69 94 ASN A O 1
ATOM 750 N N . THR A 1 95 ? 40.583 11.391 -15.976 1.00 67.88 95 THR A N 1
ATOM 751 C CA . THR A 1 95 ? 40.660 10.436 -14.852 1.00 67.88 95 THR A CA 1
ATOM 752 C C . THR A 1 95 ? 39.313 9.795 -14.494 1.00 67.88 95 THR A C 1
ATOM 754 O O . THR A 1 95 ? 39.277 8.659 -14.025 1.00 67.88 95 THR A O 1
ATOM 757 N N . ALA A 1 96 ? 38.191 10.477 -14.750 1.00 72.81 96 ALA A N 1
ATOM 758 C CA . ALA A 1 96 ? 36.843 9.960 -14.500 1.00 72.81 96 ALA A CA 1
ATOM 759 C C . ALA A 1 96 ? 36.295 9.127 -15.673 1.00 72.81 96 ALA A C 1
ATOM 761 O O . ALA A 1 96 ? 35.283 8.440 -15.529 1.00 72.81 96 ALA A O 1
ATOM 762 N N . ARG A 1 97 ? 36.966 9.152 -16.830 1.00 78.88 97 ARG A N 1
ATOM 763 C CA . ARG A 1 97 ? 36.475 8.587 -18.091 1.00 78.88 97 ARG A CA 1
ATOM 764 C C . ARG A 1 97 ? 36.173 7.093 -18.012 1.00 78.88 97 ARG A C 1
ATOM 766 O O . ARG A 1 97 ? 35.080 6.674 -18.382 1.00 78.88 97 ARG A O 1
ATOM 773 N N . GLN A 1 98 ? 37.118 6.297 -17.511 1.00 78.88 98 GLN A N 1
ATOM 774 C CA . GLN A 1 98 ? 36.924 4.850 -17.359 1.00 78.88 98 GLN A CA 1
ATOM 775 C C . GLN A 1 98 ? 35.739 4.564 -16.439 1.00 78.88 98 GLN A C 1
ATOM 777 O O . GLN A 1 98 ? 34.857 3.789 -16.786 1.00 78.88 98 GLN A O 1
ATOM 782 N N . ARG A 1 99 ? 35.651 5.274 -15.314 1.00 79.69 99 ARG A N 1
ATOM 783 C CA . ARG A 1 99 ? 34.543 5.143 -14.368 1.00 79.69 99 ARG A CA 1
ATOM 784 C C . ARG A 1 99 ? 33.183 5.460 -14.997 1.00 79.69 99 ARG A C 1
ATOM 786 O O . ARG A 1 99 ? 32.229 4.738 -14.731 1.00 79.69 99 ARG A O 1
ATOM 793 N N . LEU A 1 100 ? 33.094 6.495 -15.832 1.00 84.88 100 LEU A N 1
ATOM 794 C CA . LEU A 1 100 ? 31.862 6.848 -16.544 1.00 84.88 100 LEU A CA 1
ATOM 795 C C . LEU A 1 100 ? 31.461 5.783 -17.572 1.00 84.88 100 LEU A C 1
ATOM 797 O O . LEU A 1 100 ? 30.286 5.439 -17.640 1.00 84.88 100 LEU A O 1
ATOM 801 N N . ILE A 1 101 ? 32.420 5.216 -18.315 1.00 84.31 101 ILE A N 1
ATOM 802 C CA . ILE A 1 101 ? 32.167 4.094 -19.237 1.00 84.31 101 ILE A CA 1
ATOM 803 C C . ILE A 1 101 ? 31.641 2.874 -18.468 1.00 84.31 101 ILE A C 1
ATOM 805 O O . ILE A 1 101 ? 30.674 2.245 -18.900 1.00 84.31 101 ILE A O 1
ATOM 809 N N . LEU A 1 102 ? 32.265 2.544 -17.332 1.00 80.00 102 LEU A N 1
ATOM 810 C CA . LEU A 1 102 ? 31.849 1.440 -16.462 1.00 80.00 102 LEU A CA 1
ATOM 811 C C . LEU A 1 102 ? 30.414 1.656 -15.956 1.00 80.00 102 LEU A C 1
ATOM 813 O O . LEU A 1 102 ? 29.575 0.769 -16.092 1.00 80.00 102 LEU A O 1
ATOM 817 N N . GLY A 1 103 ? 30.122 2.847 -15.422 1.00 82.00 103 GLY A N 1
ATOM 818 C CA . GLY A 1 103 ? 28.793 3.221 -14.935 1.00 82.00 103 GLY A CA 1
ATOM 819 C C . GLY A 1 103 ? 27.728 3.157 -16.026 1.00 82.00 103 GLY A C 1
ATOM 820 O O . GLY A 1 103 ? 26.726 2.477 -15.849 1.00 82.00 103 GLY A O 1
ATOM 821 N N . PHE A 1 104 ? 27.987 3.764 -17.185 1.00 85.31 104 PHE A N 1
ATOM 822 C CA . PHE A 1 104 ? 27.038 3.827 -18.301 1.00 85.31 104 PHE A CA 1
ATOM 823 C C . PHE A 1 104 ? 26.735 2.455 -18.930 1.00 85.31 104 PHE A C 1
ATOM 825 O O . PHE A 1 104 ? 25.625 2.202 -19.391 1.00 85.31 104 PHE A O 1
ATOM 832 N N . ASN A 1 105 ? 27.700 1.528 -18.926 1.00 81.81 105 ASN A N 1
ATOM 833 C CA . ASN A 1 105 ? 27.460 0.144 -19.350 1.00 81.81 105 ASN A CA 1
ATOM 834 C C . ASN A 1 105 ? 26.841 -0.734 -18.253 1.00 81.81 105 ASN A C 1
ATOM 836 O O . ASN A 1 105 ? 26.580 -1.910 -18.502 1.00 81.81 105 ASN A O 1
ATOM 840 N N . SER A 1 106 ? 26.586 -0.193 -17.062 1.00 75.94 106 SER A N 1
ATOM 841 C CA . SER A 1 106 ? 25.932 -0.873 -15.941 1.00 75.94 106 SER A CA 1
ATOM 842 C C . SER A 1 106 ? 24.472 -0.403 -15.788 1.00 75.94 106 SER A C 1
ATOM 844 O O . SER A 1 106 ? 24.095 0.597 -16.394 1.00 75.94 106 SER A O 1
ATOM 846 N N . PRO A 1 107 ? 23.618 -1.094 -15.009 1.00 73.25 107 PRO A N 1
ATOM 847 C CA . PRO A 1 107 ? 22.263 -0.615 -14.704 1.00 73.25 107 PRO A CA 1
ATOM 848 C C . PRO A 1 107 ? 22.242 0.556 -13.699 1.00 73.25 107 PRO A C 1
ATOM 850 O O . PRO A 1 107 ? 21.170 0.943 -13.233 1.00 73.25 107 PRO A O 1
ATOM 853 N N . PHE A 1 108 ? 23.411 1.073 -13.310 1.00 78.69 108 PHE A N 1
ATOM 854 C CA . PHE A 1 108 ? 23.569 2.221 -12.424 1.00 78.69 108 PHE A CA 1
ATOM 855 C C . PHE A 1 108 ? 23.838 3.493 -13.227 1.00 78.69 108 PHE A C 1
ATOM 857 O O . PHE A 1 108 ? 24.044 3.463 -14.435 1.00 78.69 108 PHE A O 1
ATOM 864 N N . TYR A 1 109 ? 23.853 4.627 -12.535 1.00 78.75 109 TYR A N 1
ATOM 865 C CA . TYR A 1 109 ? 24.096 5.908 -13.172 1.00 78.75 109 TYR A CA 1
ATOM 866 C C . TYR A 1 109 ? 25.507 6.035 -13.775 1.00 78.75 109 TYR A C 1
ATOM 868 O O . TYR A 1 109 ? 26.460 5.446 -13.250 1.00 78.75 109 TYR A O 1
ATOM 876 N N . PRO A 1 110 ? 25.670 6.863 -14.827 1.00 84.19 110 PRO A N 1
ATOM 877 C CA . PRO A 1 110 ? 24.651 7.719 -15.459 1.00 84.19 110 PRO A CA 1
ATOM 878 C C . PRO A 1 110 ? 23.708 6.989 -16.428 1.00 84.19 110 PRO A C 1
ATOM 880 O O . PRO A 1 110 ? 24.112 6.060 -17.115 1.00 84.19 110 PRO A O 1
ATOM 883 N N . ASN A 1 111 ? 22.480 7.502 -16.555 1.00 85.62 111 ASN A N 1
ATOM 884 C CA . ASN A 1 111 ? 21.536 7.132 -17.618 1.00 85.62 111 ASN A CA 1
ATOM 885 C C . ASN A 1 111 ? 21.796 7.922 -18.909 1.00 85.62 111 ASN A C 1
ATOM 887 O O . ASN A 1 111 ? 21.508 7.441 -20.000 1.00 85.62 111 ASN A O 1
ATOM 891 N N . VAL A 1 112 ? 22.325 9.144 -18.784 1.00 90.44 112 VAL A N 1
ATOM 892 C CA . VAL A 1 112 ? 22.668 10.024 -19.907 1.00 90.44 112 VAL A CA 1
ATOM 893 C C . VAL A 1 112 ? 24.148 10.376 -19.829 1.00 90.44 112 VAL A C 1
ATOM 895 O O . VAL A 1 112 ? 24.607 10.957 -18.844 1.00 90.44 112 VAL A O 1
ATOM 898 N N . LEU A 1 113 ? 24.894 10.039 -20.880 1.00 90.44 113 LEU A N 1
ATOM 899 C CA . LEU A 1 113 ? 26.308 10.373 -21.015 1.00 90.44 113 LEU A CA 1
ATOM 900 C C . LEU A 1 113 ? 26.490 11.371 -22.159 1.00 90.44 113 LEU A C 1
ATOM 902 O O . LEU A 1 113 ? 26.307 11.033 -23.326 1.00 90.44 113 LEU A O 1
ATOM 906 N N . VAL A 1 114 ? 26.869 12.600 -21.818 1.00 90.19 114 VAL A N 1
ATOM 907 C CA . VAL A 1 114 ? 27.209 13.645 -22.789 1.00 90.19 114 VAL A CA 1
ATOM 908 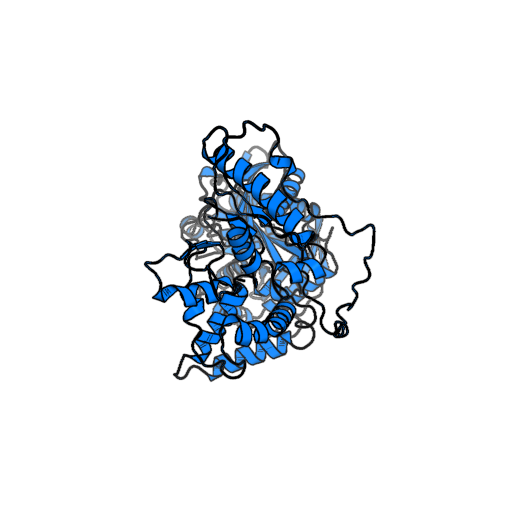C C . VAL A 1 114 ? 28.709 13.591 -23.044 1.00 90.19 114 VAL A C 1
ATOM 910 O O . VAL A 1 114 ? 29.496 13.543 -22.108 1.00 90.19 114 VAL A O 1
ATOM 913 N N . SER A 1 115 ? 29.144 13.587 -24.296 1.00 87.69 115 SER A N 1
ATOM 914 C CA . SER A 1 115 ? 30.564 13.458 -24.627 1.00 87.69 115 SER A CA 1
ATOM 915 C C . SER A 1 115 ? 30.954 14.426 -25.725 1.00 87.69 115 SER A C 1
ATOM 917 O O . SER A 1 115 ? 30.237 14.556 -26.713 1.00 87.69 115 SER A O 1
ATOM 919 N N . THR A 1 116 ? 32.138 15.026 -25.604 1.00 84.19 116 THR A N 1
ATOM 920 C CA . THR A 1 116 ? 32.821 15.638 -26.754 1.00 84.19 116 THR A CA 1
ATOM 921 C C . THR A 1 116 ? 33.519 14.551 -27.594 1.00 84.19 116 THR A C 1
ATOM 923 O O . THR A 1 116 ? 33.199 13.366 -27.482 1.00 84.19 116 THR A O 1
ATOM 926 N N . SER A 1 117 ? 34.500 14.894 -28.432 1.00 76.38 117 SER A N 1
ATOM 927 C CA . SER A 1 117 ? 35.296 13.954 -29.248 1.00 76.38 117 SER A CA 1
ATOM 928 C C . SER A 1 117 ? 36.174 12.970 -28.447 1.00 76.38 117 SER A C 1
ATOM 930 O O . SER A 1 117 ? 37.004 12.265 -29.007 1.00 76.38 117 SER A O 1
ATOM 932 N N . VAL A 1 118 ? 35.991 12.862 -27.135 1.00 81.25 118 VAL A N 1
ATOM 933 C CA . VAL A 1 118 ? 36.832 12.053 -26.246 1.00 81.25 118 VAL A CA 1
ATOM 934 C C . VAL A 1 118 ? 36.621 10.540 -26.318 1.00 81.25 118 VAL A C 1
ATOM 936 O O . VAL A 1 118 ? 37.478 9.790 -25.850 1.00 81.25 118 VAL A O 1
ATOM 939 N N . PHE A 1 119 ? 35.516 10.078 -26.908 1.00 78.75 119 PHE A N 1
ATOM 940 C CA . PHE A 1 119 ? 35.211 8.653 -27.107 1.00 78.75 119 PHE A CA 1
ATOM 941 C C . PHE A 1 119 ? 35.353 8.200 -28.568 1.00 78.75 119 PHE A C 1
ATOM 943 O O . PHE A 1 119 ? 34.658 7.284 -29.008 1.00 78.75 119 PHE A O 1
ATOM 950 N N . GLN A 1 120 ? 36.241 8.842 -29.333 1.00 63.22 120 GLN A N 1
ATOM 951 C CA . GLN A 1 120 ? 36.448 8.538 -30.753 1.00 63.22 120 GLN A CA 1
ATOM 952 C C . GLN A 1 120 ? 36.909 7.092 -31.005 1.00 63.22 120 GLN A C 1
ATOM 954 O O . GLN A 1 120 ? 36.386 6.449 -31.915 1.00 63.22 120 GLN A O 1
ATOM 959 N N . GLU A 1 121 ? 37.796 6.535 -30.170 1.00 68.31 121 GLU A N 1
ATOM 960 C CA . GLU A 1 121 ? 38.403 5.212 -30.380 1.00 68.31 121 GLU A CA 1
ATOM 961 C C . GLU A 1 121 ? 38.276 4.273 -29.169 1.00 68.31 121 GLU A C 1
ATOM 963 O O . GLU A 1 121 ? 38.249 4.704 -28.021 1.00 68.31 121 GLU A O 1
ATOM 968 N N . GLY A 1 122 ? 38.192 2.961 -29.427 1.00 67.38 122 GLY A N 1
ATOM 969 C CA . GLY A 1 122 ? 38.377 1.915 -28.407 1.00 67.38 122 GLY A CA 1
ATOM 970 C C . GLY A 1 122 ? 37.289 1.724 -27.337 1.00 67.38 122 GLY A C 1
ATOM 971 O O . GLY A 1 122 ? 37.443 0.839 -26.502 1.00 67.38 122 GLY A O 1
ATOM 972 N N . VAL A 1 123 ? 36.187 2.484 -27.344 1.00 78.81 123 VAL A N 1
ATOM 973 C CA . VAL A 1 123 ? 35.161 2.403 -26.280 1.00 78.81 123 VAL A CA 1
ATOM 974 C C . VAL A 1 123 ? 33.925 1.600 -26.698 1.00 78.81 123 VAL A C 1
ATOM 976 O O . VAL A 1 123 ? 33.501 1.620 -27.857 1.00 78.81 123 VAL A O 1
ATOM 979 N N . ASN A 1 124 ? 33.347 0.892 -25.725 1.00 80.75 124 ASN A N 1
ATOM 980 C CA . ASN A 1 124 ? 32.061 0.206 -25.803 1.00 80.75 124 ASN A CA 1
ATOM 981 C C . ASN A 1 124 ? 31.013 1.010 -25.025 1.00 80.75 124 ASN A C 1
ATOM 983 O O . ASN A 1 124 ? 31.212 1.223 -23.836 1.00 80.75 124 ASN A O 1
ATOM 987 N N . LEU A 1 125 ? 29.910 1.421 -25.659 1.00 87.50 125 LEU A N 1
ATOM 988 C CA . LEU A 1 125 ? 28.768 2.073 -24.983 1.00 87.50 125 LEU A CA 1
ATOM 989 C C . LEU A 1 125 ? 27.431 1.354 -25.258 1.00 87.50 125 LEU A C 1
ATOM 991 O O . LEU A 1 125 ? 26.367 1.792 -24.839 1.00 87.50 125 LEU A O 1
ATOM 995 N N . HIS A 1 126 ? 27.494 0.230 -25.967 1.00 85.69 126 HIS A N 1
ATOM 996 C CA . HIS A 1 126 ? 26.362 -0.522 -26.497 1.00 85.69 126 HIS A CA 1
ATOM 997 C C . HIS A 1 126 ? 25.564 -1.325 -25.461 1.00 85.69 126 HIS A C 1
ATOM 999 O O . HIS A 1 126 ? 24.484 -1.805 -25.789 1.00 85.69 126 HIS A O 1
ATOM 1005 N N . MET A 1 127 ? 26.057 -1.532 -24.233 1.00 83.38 127 MET A N 1
ATOM 1006 C CA . MET A 1 127 ? 25.468 -2.536 -23.330 1.00 83.38 127 MET A CA 1
ATOM 1007 C C . MET A 1 127 ? 24.068 -2.164 -22.830 1.00 83.38 127 MET A C 1
ATOM 1009 O O . MET A 1 127 ? 23.191 -3.032 -22.824 1.00 83.38 127 MET A O 1
ATOM 1013 N N . ASN A 1 128 ? 23.859 -0.891 -22.473 1.00 84.88 128 ASN A N 1
ATOM 1014 C CA . ASN A 1 128 ? 22.593 -0.358 -21.945 1.00 84.88 128 ASN A CA 1
ATOM 1015 C C . ASN A 1 128 ? 22.084 0.877 -22.708 1.00 84.88 128 ASN A C 1
ATOM 1017 O O . ASN A 1 128 ? 21.160 1.543 -22.253 1.00 84.88 128 ASN A O 1
ATOM 1021 N N . CYS A 1 129 ? 22.659 1.179 -23.873 1.00 88.06 129 CYS A N 1
ATOM 1022 C CA . CYS A 1 129 ? 22.285 2.332 -24.685 1.00 88.06 129 CYS A CA 1
ATOM 1023 C C . CYS A 1 129 ? 21.557 1.897 -25.963 1.00 88.06 129 CYS A C 1
ATOM 1025 O O . CYS A 1 129 ? 21.964 0.940 -26.619 1.00 88.06 129 CYS A O 1
ATOM 1027 N N . HIS A 1 130 ? 20.489 2.610 -26.316 1.00 89.69 130 HIS A N 1
ATOM 1028 C CA . HIS A 1 130 ? 19.718 2.403 -27.549 1.00 89.69 130 HIS A CA 1
ATOM 1029 C C . HIS A 1 130 ? 19.305 3.727 -28.216 1.00 89.69 130 HIS A C 1
ATOM 1031 O O . HIS A 1 130 ? 18.446 3.734 -29.098 1.00 89.69 130 HIS A O 1
ATOM 1037 N N . GLN A 1 131 ? 19.864 4.853 -27.761 1.00 91.69 131 GLN A N 1
ATOM 1038 C CA . GLN A 1 131 ? 19.614 6.180 -28.318 1.00 91.69 131 GLN A CA 1
ATOM 1039 C C . GLN A 1 131 ? 20.904 6.986 -28.349 1.00 91.69 131 GLN A C 1
ATOM 1041 O O . GLN A 1 131 ? 21.674 6.977 -27.390 1.00 91.69 131 GLN A O 1
ATOM 1046 N N . VAL A 1 132 ? 21.107 7.720 -29.436 1.00 91.25 132 VAL A N 1
ATOM 1047 C CA . VAL A 1 132 ? 22.208 8.663 -29.598 1.00 91.25 132 VAL A CA 1
ATOM 1048 C C . VAL A 1 132 ? 21.673 9.993 -30.099 1.00 91.25 132 VAL A C 1
ATOM 1050 O O . VAL A 1 132 ? 20.859 10.044 -31.017 1.00 91.25 132 VAL A O 1
ATOM 1053 N N . HIS A 1 133 ? 22.143 11.076 -29.486 1.00 91.94 133 HIS A N 1
ATOM 1054 C CA . HIS A 1 133 ? 21.831 12.438 -29.898 1.00 91.94 133 HIS A CA 1
ATOM 1055 C C . HIS A 1 133 ? 23.113 13.103 -30.396 1.00 91.94 133 HIS A C 1
ATOM 1057 O O . HIS A 1 133 ? 24.073 13.270 -29.642 1.00 91.94 133 HIS A O 1
ATOM 1063 N N . HIS A 1 134 ? 23.138 13.478 -31.671 1.00 89.88 134 HIS A N 1
ATOM 1064 C CA . HIS A 1 134 ? 24.257 14.178 -32.288 1.00 89.88 134 HIS A CA 1
ATOM 1065 C C . HIS A 1 134 ? 24.035 15.687 -32.216 1.00 89.88 134 HIS A C 1
ATOM 1067 O O . HIS A 1 134 ? 23.512 16.295 -33.143 1.00 89.88 134 HIS A O 1
ATOM 1073 N N . TYR A 1 135 ? 24.426 16.281 -31.088 1.00 83.38 135 TYR A N 1
ATOM 1074 C CA . TYR A 1 135 ? 24.481 17.733 -30.945 1.00 83.38 135 TYR A CA 1
ATOM 1075 C C . TYR A 1 135 ? 25.772 18.257 -31.591 1.00 83.38 135 TYR A C 1
ATOM 1077 O O . TYR A 1 135 ? 26.871 17.981 -31.105 1.00 83.38 135 TYR A O 1
ATOM 1085 N N . GLY A 1 136 ? 25.632 18.963 -32.714 1.00 72.62 136 GLY A N 1
ATOM 1086 C CA . GLY A 1 136 ? 26.742 19.340 -33.590 1.00 72.62 136 GLY A CA 1
ATOM 1087 C C . GLY A 1 136 ? 27.091 18.252 -34.613 1.00 72.62 136 GLY A C 1
ATOM 1088 O O . GLY A 1 136 ? 27.024 17.047 -34.351 1.00 72.62 136 GLY A O 1
ATOM 1089 N N . ILE A 1 137 ? 27.468 18.689 -35.811 1.00 77.25 137 ILE A N 1
ATOM 1090 C CA . ILE A 1 137 ? 27.669 17.809 -36.963 1.00 77.25 137 ILE A CA 1
ATOM 1091 C C . ILE A 1 137 ? 29.064 17.187 -36.927 1.00 77.25 137 ILE A C 1
ATOM 1093 O O . ILE A 1 137 ? 30.050 17.831 -36.569 1.00 77.25 137 ILE A O 1
ATOM 1097 N N . ALA A 1 138 ? 29.156 15.899 -37.261 1.00 77.69 138 ALA A N 1
ATOM 1098 C CA . ALA A 1 138 ? 30.447 15.233 -37.378 1.00 77.69 138 ALA A CA 1
ATOM 1099 C C . ALA A 1 138 ? 31.241 15.790 -38.573 1.00 77.69 138 ALA A C 1
ATOM 1101 O O . ALA A 1 138 ? 30.657 16.142 -39.594 1.00 77.69 138 ALA A O 1
ATOM 1102 N N . GLY A 1 139 ? 32.574 15.817 -38.471 1.00 73.88 139 GLY A N 1
ATOM 1103 C CA . GLY A 1 139 ? 33.437 16.314 -39.552 1.00 73.88 139 GLY A CA 1
ATOM 1104 C C . GLY A 1 139 ? 33.276 15.545 -40.869 1.00 73.88 139 GLY A C 1
ATOM 1105 O O . GLY A 1 139 ? 33.467 16.112 -41.941 1.00 73.88 139 GLY A O 1
ATOM 1106 N N . SER A 1 140 ? 32.863 14.277 -40.801 1.00 82.50 140 SER A N 1
ATOM 1107 C CA . SER A 1 140 ? 32.535 13.451 -41.961 1.00 82.50 140 SER A CA 1
ATOM 1108 C C . SER A 1 140 ? 31.394 12.458 -41.663 1.00 82.50 140 SER A C 1
ATOM 1110 O O . SER A 1 140 ? 31.144 12.130 -40.496 1.00 82.50 140 SER A O 1
ATOM 1112 N N . PRO A 1 141 ? 30.708 11.924 -42.697 1.00 85.62 141 PRO A N 1
ATOM 1113 C CA . PRO A 1 141 ? 29.770 10.810 -42.538 1.00 85.62 141 PRO A CA 1
ATOM 1114 C C . PRO A 1 141 ? 30.400 9.575 -41.884 1.00 85.62 141 PRO A C 1
ATOM 1116 O O . PRO A 1 141 ? 29.763 8.939 -41.051 1.00 85.62 141 PRO A O 1
ATOM 1119 N N . GLY A 1 142 ? 31.668 9.279 -42.195 1.00 84.50 142 GLY A N 1
ATOM 1120 C CA . GLY A 1 142 ? 32.402 8.165 -41.591 1.00 84.50 142 GLY A CA 1
ATOM 1121 C C . GLY A 1 142 ? 32.595 8.333 -40.083 1.00 84.50 142 GLY A C 1
ATOM 1122 O O . GLY A 1 142 ? 32.371 7.390 -39.329 1.00 84.50 142 GLY A O 1
ATOM 1123 N N . ASP A 1 143 ? 32.923 9.543 -39.620 1.00 84.31 143 ASP A N 1
ATOM 1124 C CA . ASP A 1 143 ? 33.027 9.830 -38.182 1.00 84.31 143 ASP A CA 1
ATOM 1125 C C . ASP A 1 143 ? 31.680 9.676 -37.473 1.00 84.31 143 ASP A C 1
ATOM 1127 O O . ASP A 1 143 ? 31.621 9.235 -36.324 1.00 84.31 143 ASP A O 1
ATOM 1131 N N . ASN A 1 144 ? 30.585 10.059 -38.134 1.00 87.69 144 ASN A N 1
ATOM 1132 C CA . ASN A 1 144 ? 29.249 9.868 -37.584 1.00 87.69 144 ASN A CA 1
ATOM 1133 C C . ASN A 1 144 ? 28.904 8.382 -37.467 1.00 87.69 144 ASN A C 1
ATOM 1135 O O . ASN A 1 144 ? 28.462 7.957 -36.402 1.00 87.69 144 ASN A O 1
ATOM 1139 N N . GLU A 1 145 ? 29.199 7.596 -38.499 1.00 86.12 145 GLU A N 1
ATOM 1140 C CA . GLU A 1 145 ? 28.954 6.156 -38.497 1.00 86.12 145 GLU A CA 1
ATOM 1141 C C . GLU A 1 145 ? 29.787 5.435 -37.431 1.00 86.12 145 GLU A C 1
ATOM 1143 O O . GLU A 1 145 ? 29.274 4.616 -36.671 1.00 86.12 145 GLU A O 1
ATOM 1148 N N . GLN A 1 146 ? 31.052 5.823 -37.253 1.00 84.94 146 GLN A N 1
ATOM 1149 C CA . GLN A 1 146 ? 31.877 5.297 -36.165 1.00 84.94 146 GLN A CA 1
ATOM 1150 C C . GLN A 1 146 ? 31.307 5.620 -34.777 1.00 84.94 146 GLN A C 1
ATOM 1152 O O . GLN A 1 146 ? 31.438 4.793 -33.872 1.00 84.94 146 GLN A O 1
ATOM 1157 N N . ARG A 1 147 ? 30.680 6.794 -34.586 1.00 87.19 147 ARG A N 1
ATOM 1158 C CA . ARG A 1 147 ? 30.004 7.156 -33.325 1.00 87.19 147 ARG A CA 1
ATOM 1159 C C . ARG A 1 147 ? 28.765 6.290 -33.097 1.00 87.19 147 ARG A C 1
ATOM 1161 O O . ARG A 1 147 ? 28.601 5.778 -31.991 1.00 87.19 147 ARG A O 1
ATOM 1168 N N . VAL A 1 148 ? 27.933 6.095 -34.121 1.00 88.62 148 VAL A N 1
ATOM 1169 C CA . VAL A 1 148 ? 26.745 5.223 -34.058 1.00 88.62 148 VAL A CA 1
ATOM 1170 C C . VAL A 1 148 ? 27.155 3.775 -33.760 1.00 88.62 148 VAL A C 1
ATOM 1172 O O . VAL A 1 148 ? 26.625 3.164 -32.831 1.00 88.62 148 VAL A O 1
ATOM 1175 N N . GLY A 1 149 ? 28.205 3.268 -34.414 1.00 87.50 149 GLY A N 1
ATOM 1176 C CA . GLY A 1 149 ? 28.773 1.932 -34.189 1.00 87.50 149 GLY A CA 1
ATOM 1177 C C . GLY A 1 149 ? 29.401 1.701 -32.802 1.00 87.50 149 GLY A C 1
ATOM 1178 O O . GLY A 1 149 ? 29.859 0.597 -32.487 1.00 87.50 149 GLY A O 1
ATOM 1179 N N . ARG A 1 150 ? 29.448 2.711 -31.917 1.00 86.44 150 ARG A N 1
ATOM 1180 C CA . ARG A 1 150 ? 29.760 2.513 -30.482 1.00 86.44 150 ARG A CA 1
ATOM 1181 C C . ARG A 1 150 ? 28.582 1.932 -29.704 1.00 86.44 150 ARG A C 1
ATOM 1183 O O . ARG A 1 150 ? 28.804 1.332 -28.645 1.00 86.44 150 ARG A O 1
ATOM 1190 N N . ILE A 1 151 ? 27.374 2.123 -30.226 1.00 88.69 151 ILE A N 1
ATOM 1191 C CA . ILE A 1 151 ? 26.099 1.715 -29.637 1.00 88.69 151 ILE A CA 1
ATOM 1192 C C . ILE A 1 151 ? 25.497 0.563 -30.443 1.00 88.69 151 ILE A C 1
ATOM 1194 O O . ILE A 1 151 ? 25.040 -0.411 -29.846 1.00 88.69 151 ILE A O 1
ATOM 1198 N N . ASP A 1 152 ? 25.563 0.632 -31.774 1.00 88.44 152 ASP A N 1
ATOM 1199 C CA . ASP A 1 152 ? 25.117 -0.456 -32.641 1.00 88.44 152 ASP A CA 1
ATOM 1200 C C . ASP A 1 152 ? 26.158 -1.580 -32.698 1.00 88.44 152 ASP A C 1
ATOM 1202 O O . ASP A 1 152 ? 27.106 -1.558 -33.485 1.00 88.44 152 ASP A O 1
ATOM 1206 N N . ARG A 1 153 ? 26.048 -2.538 -31.773 1.00 85.06 153 ARG A N 1
ATOM 1207 C CA . ARG A 1 153 ? 26.957 -3.686 -31.680 1.00 85.06 153 ARG A CA 1
ATOM 1208 C C . ARG A 1 153 ? 26.222 -4.968 -31.342 1.00 85.06 153 ARG A C 1
ATOM 1210 O O . ARG A 1 153 ? 25.265 -4.994 -30.558 1.00 85.06 153 ARG A O 1
ATOM 1217 N N . LEU A 1 154 ? 26.769 -6.070 -31.853 1.00 79.50 154 LEU A N 1
ATOM 1218 C CA . LEU A 1 154 ? 26.337 -7.415 -31.498 1.00 79.50 154 LEU A CA 1
ATOM 1219 C C . LEU A 1 154 ? 26.460 -7.621 -29.980 1.00 79.50 154 LEU A C 1
ATOM 1221 O O . LEU A 1 154 ? 27.412 -7.163 -29.352 1.00 79.50 154 LEU A O 1
ATOM 1225 N N . TYR A 1 155 ? 25.474 -8.294 -29.386 1.00 78.19 155 TYR A N 1
ATOM 1226 C CA . TYR A 1 155 ? 25.319 -8.454 -27.927 1.00 78.19 155 TYR A CA 1
ATOM 1227 C C . TYR A 1 155 ? 24.994 -7.170 -27.126 1.00 78.19 155 TYR A C 1
ATOM 1229 O O . TYR A 1 155 ? 24.882 -7.246 -25.899 1.00 78.19 155 TYR A O 1
ATOM 1237 N N . GLY A 1 156 ? 24.773 -6.031 -27.793 1.00 80.44 156 GLY A N 1
ATOM 1238 C CA . GLY A 1 156 ? 24.328 -4.773 -27.179 1.00 80.44 156 GLY A CA 1
ATOM 1239 C C . GLY A 1 156 ? 22.841 -4.717 -26.831 1.00 80.44 156 GLY A C 1
ATOM 1240 O O . GLY A 1 156 ? 22.089 -5.667 -27.057 1.00 80.44 156 GLY A O 1
ATOM 1241 N N . CYS A 1 157 ? 22.410 -3.585 -26.272 1.00 83.31 157 CYS A N 1
ATOM 1242 C CA . CYS A 1 157 ? 21.037 -3.321 -25.842 1.00 83.31 157 CYS A CA 1
ATOM 1243 C C . CYS A 1 157 ? 20.039 -3.501 -26.993 1.00 83.31 157 CYS A C 1
ATOM 1245 O O . CYS A 1 157 ? 19.055 -4.223 -26.843 1.00 83.31 157 CYS A O 1
ATOM 1247 N N . VAL A 1 158 ? 20.339 -2.920 -28.160 1.00 84.12 158 VAL A N 1
ATOM 1248 C CA . VAL A 1 158 ? 19.508 -3.012 -29.372 1.00 84.12 158 VAL A CA 1
ATOM 1249 C C . VAL A 1 158 ? 19.345 -4.472 -29.807 1.00 84.12 158 VAL A C 1
ATOM 1251 O O . VAL A 1 158 ? 18.224 -4.954 -29.937 1.00 84.12 158 VAL A O 1
ATOM 1254 N N . ASN A 1 159 ? 20.444 -5.230 -29.897 1.00 81.88 159 ASN A N 1
ATOM 1255 C CA . ASN A 1 159 ? 20.413 -6.652 -30.257 1.00 81.88 159 ASN A CA 1
ATOM 1256 C C . ASN A 1 159 ? 19.606 -7.511 -29.261 1.00 81.88 159 ASN A C 1
ATOM 1258 O O . ASN A 1 159 ? 18.876 -8.416 -29.660 1.00 81.88 159 ASN A O 1
ATOM 1262 N N . LYS A 1 160 ? 19.694 -7.223 -27.954 1.00 77.75 160 LYS A N 1
ATOM 1263 C CA . LYS A 1 160 ? 18.867 -7.903 -26.938 1.00 77.75 160 LYS A CA 1
ATOM 1264 C C . LYS A 1 160 ? 17.378 -7.593 -27.117 1.00 77.75 160 LYS A C 1
ATOM 1266 O O . LYS A 1 160 ? 16.556 -8.490 -26.969 1.00 77.75 160 LYS A O 1
ATOM 1271 N N . ARG A 1 161 ? 17.035 -6.347 -27.452 1.00 79.25 161 ARG A N 1
ATOM 1272 C CA . ARG A 1 161 ? 15.651 -5.919 -27.709 1.00 79.25 161 ARG A CA 1
ATOM 1273 C C . ARG A 1 161 ? 15.087 -6.472 -29.020 1.00 79.25 161 ARG A C 1
ATOM 1275 O O . ARG A 1 161 ? 13.893 -6.767 -29.082 1.00 79.25 161 ARG A O 1
ATOM 1282 N N . LEU A 1 162 ? 15.931 -6.672 -30.036 1.00 76.31 162 LEU A N 1
ATOM 1283 C CA . LEU A 1 162 ? 15.554 -7.345 -31.285 1.00 76.31 162 LEU A CA 1
ATOM 1284 C C . LEU A 1 162 ? 15.060 -8.772 -31.015 1.00 76.31 162 LEU A C 1
ATOM 1286 O O . LEU A 1 162 ? 14.037 -9.175 -31.562 1.00 76.31 162 LEU A O 1
ATOM 1290 N N . ALA A 1 163 ? 15.709 -9.510 -30.106 1.00 70.00 163 ALA A N 1
ATOM 1291 C CA . ALA A 1 163 ? 15.282 -10.861 -29.725 1.00 70.00 163 ALA A CA 1
ATOM 1292 C C . ALA A 1 163 ? 13.872 -10.912 -29.100 1.00 70.00 163 ALA A C 1
ATOM 1294 O O . ALA A 1 163 ? 13.233 -11.963 -29.107 1.00 70.00 163 ALA A O 1
ATOM 1295 N N . THR A 1 164 ? 13.383 -9.787 -28.570 1.00 66.50 164 THR A N 1
ATOM 1296 C CA . THR A 1 164 ? 12.040 -9.646 -27.991 1.00 66.50 164 THR A CA 1
ATOM 1297 C C . THR A 1 164 ? 11.054 -8.902 -28.900 1.00 66.50 164 THR A C 1
ATOM 1299 O O . THR A 1 164 ? 9.936 -8.642 -28.470 1.00 66.50 164 THR A O 1
ATOM 1302 N N . GLY A 1 165 ? 11.444 -8.565 -30.137 1.00 64.94 165 GLY A N 1
ATOM 1303 C CA . GLY A 1 165 ? 10.579 -7.930 -31.141 1.00 64.94 165 GLY A CA 1
ATOM 1304 C C . GLY A 1 165 ? 10.527 -6.394 -31.132 1.00 64.94 165 GLY A C 1
ATOM 1305 O O . GLY A 1 165 ? 9.673 -5.839 -31.807 1.00 64.94 165 GLY A O 1
ATOM 1306 N N . GLY A 1 166 ? 11.408 -5.697 -30.396 1.00 65.19 166 GLY A N 1
ATOM 1307 C CA . GLY A 1 166 ? 11.352 -4.230 -30.219 1.00 65.19 166 GLY A CA 1
ATOM 1308 C C . GLY A 1 166 ? 12.719 -3.537 -30.218 1.00 65.19 166 GLY A C 1
ATOM 1309 O O . GLY A 1 166 ? 13.009 -2.727 -29.338 1.00 65.19 166 GLY A O 1
ATOM 1310 N N . GLY A 1 167 ? 13.608 -3.920 -31.136 1.00 72.69 167 GLY A N 1
ATOM 1311 C CA . GLY A 1 167 ? 15.013 -3.498 -31.141 1.00 72.69 167 GLY A CA 1
ATOM 1312 C C . GLY A 1 167 ? 15.356 -2.387 -32.125 1.00 72.69 167 GLY A C 1
ATOM 1313 O O . GLY A 1 167 ? 16.142 -2.607 -33.037 1.00 72.69 167 GLY A O 1
ATOM 1314 N N . GLU A 1 168 ? 14.809 -1.194 -31.913 1.00 83.75 168 GLU A N 1
ATOM 1315 C CA . GLU A 1 168 ? 15.185 0.004 -32.674 1.00 83.75 168 GLU A CA 1
ATOM 1316 C C . GLU A 1 168 ? 16.323 0.782 -31.989 1.00 83.75 168 GLU A C 1
ATOM 1318 O O . GLU A 1 168 ? 16.384 0.874 -30.757 1.00 83.75 168 GLU A O 1
ATOM 1323 N N . LEU A 1 169 ? 17.215 1.364 -32.798 1.00 87.94 169 LEU A N 1
ATOM 1324 C CA . LEU A 1 169 ? 18.235 2.323 -32.371 1.00 87.94 169 LEU A CA 1
ATOM 1325 C C . LEU A 1 169 ? 17.798 3.734 -32.775 1.00 87.94 169 LEU A C 1
ATOM 1327 O O . LEU A 1 169 ? 17.750 4.060 -33.958 1.00 87.94 169 LEU A O 1
ATOM 1331 N N . GLY A 1 170 ? 17.500 4.583 -31.792 1.00 89.81 170 GLY A N 1
ATOM 1332 C CA . GLY A 1 170 ? 17.137 5.977 -32.047 1.00 89.81 170 GLY A CA 1
ATOM 1333 C C . GLY A 1 170 ? 18.372 6.824 -32.348 1.00 89.81 170 GLY A C 1
ATOM 1334 O O . GLY A 1 170 ? 19.191 7.050 -31.458 1.00 89.81 170 GLY A O 1
ATOM 1335 N N . ILE A 1 171 ? 18.505 7.312 -33.581 1.00 90.75 171 ILE A N 1
ATOM 1336 C CA . ILE A 1 171 ? 19.569 8.241 -33.986 1.00 90.75 171 ILE A CA 1
ATOM 1337 C C . ILE A 1 171 ? 18.933 9.612 -34.204 1.00 90.75 171 ILE A C 1
ATOM 1339 O O . ILE A 1 171 ? 18.154 9.807 -35.134 1.00 90.75 171 ILE A O 1
ATOM 1343 N N . HIS A 1 172 ? 19.248 10.561 -33.328 1.00 91.44 172 HIS A N 1
ATOM 1344 C CA . HIS A 1 172 ? 18.620 11.876 -33.303 1.00 91.44 172 HIS A CA 1
ATOM 1345 C C . HIS A 1 172 ? 19.624 12.976 -33.662 1.00 91.44 172 HIS A C 1
ATOM 1347 O O . HIS A 1 172 ? 20.721 13.035 -33.102 1.00 91.44 172 HIS A O 1
ATOM 1353 N N . TYR A 1 173 ? 19.211 13.892 -34.536 1.00 90.38 173 TYR A N 1
ATOM 1354 C CA . TYR A 1 173 ? 19.964 15.089 -34.917 1.00 90.38 173 TYR A CA 1
ATOM 1355 C C . TYR A 1 173 ? 19.146 16.323 -34.513 1.00 90.38 173 TYR A C 1
ATOM 1357 O O . TYR A 1 173 ? 18.326 16.784 -35.302 1.00 90.38 173 TYR A O 1
ATOM 1365 N N . PRO A 1 174 ? 19.259 16.806 -33.263 1.00 90.94 174 PRO A N 1
ATOM 1366 C CA . PRO A 1 174 ? 18.555 18.013 -32.839 1.00 90.94 174 PRO A CA 1
ATOM 1367 C C . PRO A 1 174 ? 19.099 19.249 -33.572 1.00 90.94 174 PRO A C 1
ATOM 1369 O O . PRO A 1 174 ? 20.313 19.402 -33.703 1.00 90.94 174 PRO A O 1
ATOM 1372 N N . TYR A 1 175 ? 18.205 20.138 -34.003 1.00 87.50 175 TYR A N 1
ATOM 1373 C CA . TYR A 1 175 ? 18.519 21.415 -34.653 1.00 87.50 175 TYR A CA 1
ATOM 1374 C C . TYR A 1 175 ? 17.498 22.487 -34.245 1.00 87.50 175 TYR A C 1
ATOM 1376 O O . TYR A 1 175 ? 16.421 22.167 -33.733 1.00 87.50 175 TYR A O 1
ATOM 1384 N N . LEU A 1 176 ? 17.836 23.759 -34.461 1.00 87.94 176 LEU A N 1
ATOM 1385 C CA . LEU A 1 176 ? 16.909 24.878 -34.299 1.00 87.94 176 LEU A CA 1
ATOM 1386 C C . LEU A 1 176 ? 16.224 25.163 -35.640 1.00 87.94 176 LEU A C 1
ATOM 1388 O O . LEU A 1 176 ? 16.893 25.462 -36.625 1.00 87.94 176 LEU A O 1
ATOM 1392 N N . ALA A 1 177 ? 14.895 25.054 -35.679 1.00 85.56 177 ALA A N 1
ATOM 1393 C CA . ALA A 1 177 ? 14.122 25.269 -36.901 1.00 85.56 177 ALA A CA 1
ATOM 1394 C C . ALA A 1 177 ? 14.233 26.722 -37.395 1.00 85.56 177 ALA A C 1
ATOM 1396 O O . ALA A 1 177 ? 14.158 27.662 -36.599 1.00 85.56 177 ALA A O 1
ATOM 1397 N N . GLY A 1 178 ? 14.397 26.900 -38.705 1.00 83.00 178 GLY A N 1
ATOM 1398 C CA . GLY A 1 178 ? 14.584 28.202 -39.345 1.00 83.00 178 GLY A CA 1
ATOM 1399 C C . GLY A 1 178 ? 15.935 28.861 -39.046 1.00 83.00 178 GLY A C 1
ATOM 1400 O O . GLY A 1 178 ? 16.068 30.073 -39.224 1.00 83.00 178 GLY A O 1
ATOM 1401 N N . SER A 1 179 ? 16.921 28.100 -38.560 1.00 86.88 179 SER A N 1
ATOM 1402 C CA . SER A 1 179 ? 18.280 28.578 -38.293 1.00 86.88 179 SER A CA 1
ATOM 1403 C C . SER A 1 179 ? 19.300 27.923 -39.231 1.00 86.88 179 SER A C 1
ATOM 1405 O O . SER A 1 179 ? 19.021 26.927 -39.893 1.00 86.88 179 SER A O 1
ATOM 1407 N N . VAL A 1 180 ? 20.527 28.454 -39.238 1.00 85.25 180 VAL A N 1
ATOM 1408 C CA . VAL A 1 180 ? 21.668 27.857 -39.956 1.00 85.25 180 VAL A CA 1
ATOM 1409 C C . VAL A 1 180 ? 21.938 26.412 -39.508 1.00 85.25 180 VAL A C 1
ATOM 1411 O O . VAL A 1 180 ? 22.463 25.620 -40.287 1.00 85.25 180 VAL A O 1
ATOM 1414 N N . ASP A 1 181 ? 21.560 26.040 -38.282 1.00 84.81 181 ASP A N 1
ATOM 1415 C CA . ASP A 1 181 ? 21.716 24.673 -37.780 1.00 84.81 181 ASP A CA 1
ATOM 1416 C C . ASP A 1 181 ? 20.858 23.683 -38.580 1.00 84.81 181 ASP A C 1
ATOM 1418 O O . ASP A 1 181 ? 21.295 22.558 -38.828 1.00 84.81 181 ASP A O 1
ATOM 1422 N N . GLU A 1 182 ? 19.660 24.098 -39.010 1.00 86.62 182 GLU A N 1
ATOM 1423 C CA . GLU A 1 182 ? 18.783 23.281 -39.853 1.00 86.62 182 GLU A CA 1
ATOM 1424 C C . GLU A 1 182 ? 19.434 23.005 -41.208 1.00 86.62 182 GLU A C 1
ATOM 1426 O O . GLU A 1 182 ? 19.563 21.843 -41.595 1.00 86.62 182 GLU A O 1
ATOM 1431 N N . ASP A 1 183 ? 19.930 24.044 -41.885 1.00 85.44 183 ASP A N 1
ATOM 1432 C CA . ASP A 1 183 ? 20.602 23.905 -43.181 1.00 85.44 183 ASP A CA 1
ATOM 1433 C C . ASP A 1 183 ? 21.858 23.031 -43.072 1.00 85.44 183 ASP A C 1
ATOM 1435 O O . ASP A 1 183 ? 22.142 22.195 -43.934 1.00 85.44 183 ASP A O 1
ATOM 1439 N N . GLN A 1 184 ? 22.623 23.190 -41.991 1.00 85.81 184 GLN A N 1
ATOM 1440 C CA . GLN A 1 184 ? 23.797 22.370 -41.725 1.00 85.81 184 GLN A CA 1
ATOM 1441 C C . GLN A 1 184 ? 23.422 20.893 -41.560 1.00 85.81 184 GLN A C 1
ATOM 1443 O O . GLN A 1 184 ? 24.064 20.037 -42.184 1.00 85.81 184 GLN A O 1
ATOM 1448 N N . VAL A 1 185 ? 22.396 20.583 -40.757 1.00 88.06 185 VAL A N 1
ATOM 1449 C CA . VAL A 1 185 ? 21.924 19.206 -40.544 1.00 88.06 185 VAL A CA 1
ATOM 1450 C C . VAL A 1 185 ? 21.371 18.629 -41.841 1.00 88.06 185 VAL A C 1
ATOM 1452 O O . VAL A 1 185 ? 21.797 17.544 -42.234 1.00 88.06 185 VAL A O 1
ATOM 1455 N N . ALA A 1 186 ? 20.518 19.366 -42.551 1.00 87.06 186 ALA A N 1
ATOM 1456 C CA . ALA A 1 186 ? 19.967 18.969 -43.844 1.00 87.06 186 ALA A CA 1
ATOM 1457 C C . ALA A 1 186 ? 21.078 18.601 -44.840 1.00 87.06 186 ALA A C 1
ATOM 1459 O O . ALA A 1 186 ? 21.114 17.488 -45.374 1.00 87.06 186 ALA A O 1
ATOM 1460 N N . SER A 1 187 ? 22.053 19.500 -45.001 1.00 85.56 187 SER A N 1
ATOM 1461 C CA . SER A 1 187 ? 23.218 19.325 -45.871 1.00 85.56 187 SER A CA 1
ATOM 1462 C C . SER A 1 187 ? 24.059 18.107 -45.458 1.00 85.56 187 SER A C 1
ATOM 1464 O O . SER A 1 187 ? 24.569 17.368 -46.302 1.00 85.56 187 SER A O 1
ATOM 1466 N N . PHE A 1 188 ? 24.207 17.846 -44.155 1.00 88.19 188 PHE A N 1
ATOM 1467 C CA . PHE A 1 188 ? 24.938 16.679 -43.659 1.00 88.19 188 PHE A CA 1
ATOM 1468 C C . PHE A 1 188 ? 24.202 15.359 -43.889 1.00 88.19 188 PHE A C 1
ATOM 1470 O O . PHE A 1 188 ? 24.836 14.400 -44.327 1.00 88.19 188 PHE A O 1
ATOM 1477 N N . ILE A 1 189 ? 22.898 15.299 -43.617 1.00 88.88 189 ILE A N 1
ATOM 1478 C CA . ILE A 1 189 ? 22.093 14.083 -43.781 1.00 88.88 189 ILE A CA 1
ATOM 1479 C C . ILE A 1 189 ? 22.025 13.680 -45.258 1.00 88.88 189 ILE A C 1
ATOM 1481 O O . ILE A 1 189 ? 22.262 12.515 -45.574 1.00 88.88 189 ILE A O 1
ATOM 1485 N N . GLU A 1 190 ? 21.812 14.633 -46.169 1.00 86.69 190 GLU A N 1
ATOM 1486 C CA . GLU A 1 190 ? 21.853 14.381 -47.617 1.00 86.69 190 GLU A CA 1
ATOM 1487 C C . GLU A 1 190 ? 23.222 13.825 -48.051 1.00 86.69 190 GLU A C 1
ATOM 1489 O O . GLU A 1 190 ? 23.308 12.825 -48.773 1.00 86.69 190 GLU A O 1
ATOM 1494 N N . ARG A 1 191 ? 24.320 14.440 -47.584 1.00 84.25 191 ARG A N 1
ATOM 1495 C CA . ARG A 1 191 ? 25.680 13.958 -47.873 1.00 84.25 191 ARG A CA 1
ATOM 1496 C C . ARG A 1 191 ? 25.921 12.556 -47.319 1.00 84.25 191 ARG A C 1
ATOM 1498 O O . ARG A 1 191 ? 26.466 11.721 -48.039 1.00 84.25 191 ARG A O 1
ATOM 1505 N N . LYS A 1 192 ? 25.531 12.296 -46.066 1.00 87.56 192 LYS A N 1
ATOM 1506 C CA . LYS A 1 192 ? 25.666 10.984 -45.418 1.00 87.56 192 LYS A CA 1
ATOM 1507 C C . LYS A 1 192 ? 24.953 9.914 -46.237 1.00 87.56 192 LYS A C 1
ATOM 1509 O O . LYS A 1 192 ? 25.586 8.929 -46.599 1.00 87.56 192 LYS A O 1
ATOM 1514 N N . HIS A 1 193 ? 23.707 10.173 -46.626 1.00 87.31 193 HIS A N 1
ATOM 1515 C CA . HIS A 1 193 ? 22.903 9.265 -47.439 1.00 87.31 193 HIS A CA 1
ATOM 1516 C C . HIS A 1 193 ? 23.606 8.867 -48.746 1.00 87.31 193 HIS A C 1
ATOM 1518 O O . HIS A 1 193 ? 23.745 7.684 -49.045 1.00 87.31 193 HIS A O 1
ATOM 1524 N N . ARG A 1 194 ? 24.135 9.846 -49.493 1.00 84.00 194 ARG A N 1
ATOM 1525 C CA . ARG A 1 194 ? 24.850 9.595 -50.759 1.00 84.00 194 ARG A CA 1
ATOM 1526 C C . ARG A 1 194 ? 26.156 8.828 -50.580 1.00 84.00 194 ARG A C 1
ATOM 1528 O O . ARG A 1 194 ? 26.535 8.049 -51.454 1.00 84.00 194 ARG A O 1
ATOM 1535 N N . VAL A 1 195 ? 26.891 9.102 -49.500 1.00 84.19 195 VAL A N 1
ATOM 1536 C CA . VAL A 1 195 ? 28.138 8.388 -49.197 1.00 84.19 195 VAL A CA 1
ATOM 1537 C C . VAL A 1 195 ? 27.832 6.937 -48.843 1.00 84.19 195 VAL A C 1
ATOM 1539 O O . VAL A 1 195 ? 28.479 6.053 -49.391 1.00 84.19 195 VAL A O 1
ATOM 1542 N N . GLU A 1 196 ? 26.827 6.688 -48.005 1.00 83.44 196 GLU A N 1
ATOM 1543 C CA . GLU A 1 196 ? 26.376 5.334 -47.660 1.00 83.44 196 GLU A CA 1
ATOM 1544 C C . GLU A 1 196 ? 25.968 4.531 -48.894 1.00 83.44 196 GLU A C 1
ATOM 1546 O O . GLU A 1 196 ? 26.505 3.453 -49.102 1.00 83.44 196 GLU A O 1
ATOM 1551 N N . GLU A 1 197 ? 25.113 5.074 -49.769 1.00 81.12 197 GLU A N 1
ATOM 1552 C CA . GLU A 1 197 ? 24.671 4.366 -50.983 1.00 81.12 197 GLU A CA 1
ATOM 1553 C C . GLU A 1 197 ? 25.841 3.942 -51.882 1.00 81.12 197 GLU A C 1
ATOM 1555 O O . GLU A 1 197 ? 25.843 2.859 -52.469 1.00 81.12 197 GLU A O 1
ATOM 1560 N N . ARG A 1 198 ? 26.868 4.792 -51.990 1.00 80.69 198 ARG A N 1
ATOM 1561 C CA . ARG A 1 198 ? 28.078 4.479 -52.761 1.00 80.69 198 ARG A CA 1
ATOM 1562 C C . ARG A 1 198 ? 28.957 3.452 -52.061 1.00 80.69 198 ARG A C 1
ATOM 1564 O O . ARG A 1 198 ? 29.527 2.599 -52.738 1.00 80.69 198 ARG A O 1
ATOM 1571 N N . MET A 1 199 ? 29.074 3.540 -50.738 1.00 78.75 199 MET A N 1
ATOM 1572 C CA . MET A 1 199 ? 29.819 2.579 -49.924 1.00 78.75 199 MET A CA 1
ATOM 1573 C C . MET A 1 199 ? 29.170 1.193 -49.980 1.00 78.75 199 MET A C 1
ATOM 1575 O O . MET A 1 199 ? 29.882 0.214 -50.190 1.00 78.75 199 MET A O 1
ATOM 1579 N N . ASP A 1 200 ? 27.841 1.115 -49.908 1.00 76.88 200 ASP A N 1
ATOM 1580 C CA . ASP A 1 200 ? 27.068 -0.121 -50.079 1.00 76.88 200 ASP A CA 1
ATOM 1581 C C . ASP A 1 200 ? 27.279 -0.721 -51.478 1.00 76.88 200 ASP A C 1
ATOM 1583 O O . ASP A 1 200 ? 27.430 -1.933 -51.634 1.00 76.88 200 ASP A O 1
ATOM 1587 N N . ALA A 1 201 ? 27.389 0.133 -52.501 1.00 78.69 201 ALA A N 1
ATOM 1588 C CA . ALA A 1 201 ? 27.749 -0.260 -53.864 1.00 78.69 201 ALA A CA 1
ATOM 1589 C C . ALA A 1 201 ? 29.254 -0.560 -54.061 1.00 78.69 201 ALA A C 1
ATOM 1591 O O . ALA A 1 201 ? 29.675 -0.855 -55.181 1.00 78.69 201 ALA A O 1
ATOM 1592 N N . CYS A 1 202 ? 30.074 -0.484 -53.004 1.00 76.19 202 CYS A N 1
ATOM 1593 C CA . CYS A 1 202 ? 31.532 -0.658 -53.033 1.00 76.19 202 CYS A CA 1
ATOM 1594 C C . CYS A 1 202 ? 32.270 0.295 -54.000 1.00 76.19 202 CYS A C 1
ATOM 1596 O O . CYS A 1 202 ? 33.328 -0.043 -54.537 1.00 76.19 202 CYS A O 1
ATOM 1598 N N . LEU A 1 203 ? 31.734 1.497 -54.231 1.00 75.81 203 LEU A N 1
ATOM 1599 C CA . LEU A 1 203 ? 32.318 2.505 -55.118 1.00 75.81 203 LEU A CA 1
ATOM 1600 C C . LEU A 1 203 ? 33.166 3.512 -54.329 1.00 75.81 203 LEU A C 1
ATOM 1602 O O . LEU A 1 203 ? 32.697 4.139 -53.382 1.00 75.81 203 LEU A O 1
ATOM 1606 N N . GLN A 1 204 ? 34.411 3.736 -54.759 1.00 62.41 204 GLN A N 1
ATOM 1607 C CA . GLN A 1 204 ? 35.262 4.780 -54.181 1.00 62.41 204 GLN A CA 1
ATOM 1608 C C . GLN A 1 204 ? 34.840 6.165 -54.688 1.00 62.41 204 GLN A C 1
ATOM 1610 O O . GLN A 1 204 ? 34.867 6.430 -55.890 1.00 62.41 204 GLN A O 1
ATOM 1615 N N . SER A 1 205 ? 34.504 7.082 -53.779 1.00 58.97 205 SER A N 1
ATOM 1616 C CA . SER A 1 205 ? 34.228 8.484 -54.118 1.00 58.97 205 SER A CA 1
ATOM 1617 C C . SER A 1 205 ? 35.242 9.438 -53.493 1.00 58.97 205 SER A C 1
ATOM 1619 O O . SER A 1 205 ? 35.623 9.261 -52.338 1.00 58.97 205 SER A O 1
ATOM 1621 N N . ARG A 1 206 ? 35.632 10.493 -54.224 1.00 57.94 206 ARG A N 1
ATOM 1622 C CA . ARG A 1 206 ? 36.374 11.627 -53.649 1.00 57.94 206 ARG A CA 1
ATOM 1623 C C . ARG A 1 206 ? 35.478 12.386 -52.664 1.00 57.94 206 ARG A C 1
ATOM 1625 O O . ARG A 1 206 ? 34.318 12.651 -52.976 1.00 57.94 206 ARG A O 1
ATOM 1632 N N . PHE A 1 207 ? 36.024 12.710 -51.495 1.00 55.75 207 PHE A N 1
ATOM 1633 C CA . PHE A 1 207 ? 35.339 13.458 -50.442 1.00 55.75 207 PHE A CA 1
ATOM 1634 C C . PHE A 1 207 ? 35.338 14.957 -50.773 1.00 55.75 207 PHE A C 1
ATOM 1636 O O . PHE A 1 207 ? 36.399 15.529 -51.011 1.00 55.75 207 PHE A O 1
ATOM 1643 N N . ASP A 1 208 ? 34.154 15.569 -50.795 1.00 61.97 208 ASP A N 1
ATOM 1644 C CA . ASP A 1 208 ? 33.957 17.016 -50.913 1.00 61.97 208 ASP A CA 1
ATOM 1645 C C . ASP A 1 208 ? 33.391 17.524 -49.578 1.00 61.97 208 ASP A C 1
ATOM 1647 O O . ASP A 1 208 ? 32.320 17.088 -49.149 1.00 61.97 208 ASP A O 1
ATOM 1651 N N . SER A 1 209 ? 34.148 18.383 -48.889 1.00 59.25 209 SER A N 1
ATOM 1652 C CA . SER A 1 209 ? 33.800 18.923 -47.569 1.00 59.25 209 SER A CA 1
ATOM 1653 C C . SER A 1 209 ? 32.980 20.213 -47.641 1.00 59.25 209 SER A C 1
ATOM 1655 O O . SER A 1 209 ? 32.739 20.835 -46.608 1.00 59.25 209 SER A O 1
ATOM 1657 N N . GLU A 1 210 ? 32.604 20.665 -48.839 1.00 64.88 210 GLU A N 1
ATOM 1658 C CA . GLU A 1 210 ? 31.943 21.951 -49.020 1.00 64.88 210 GLU A CA 1
ATOM 1659 C C . GLU A 1 210 ? 30.523 21.964 -48.423 1.00 64.88 210 GLU A C 1
ATOM 1661 O O . GLU A 1 210 ? 29.673 21.102 -48.690 1.00 64.88 210 GLU A O 1
ATOM 1666 N N . TYR A 1 211 ? 30.261 22.977 -47.594 1.00 62.78 211 TYR A N 1
ATOM 1667 C CA . TYR A 1 211 ? 28.919 23.293 -47.128 1.00 62.78 211 TYR A CA 1
ATOM 1668 C C . TYR A 1 211 ? 28.128 23.902 -48.282 1.00 62.78 211 TYR A C 1
ATOM 1670 O O . TYR A 1 211 ? 28.494 24.947 -48.816 1.00 62.78 211 TYR A O 1
ATOM 1678 N N . ARG A 1 212 ? 27.019 23.259 -48.644 1.00 66.38 212 ARG A N 1
ATOM 1679 C CA . ARG A 1 212 ? 26.078 23.790 -49.626 1.00 66.38 212 ARG A CA 1
ATOM 1680 C C . ARG A 1 212 ? 24.805 24.165 -48.880 1.00 66.38 212 ARG A C 1
ATOM 1682 O O . ARG A 1 212 ? 24.157 23.242 -48.379 1.00 66.38 212 ARG A O 1
ATOM 1689 N N . PRO A 1 213 ? 24.464 25.461 -48.777 1.00 57.91 213 PRO A N 1
ATOM 1690 C CA . PRO A 1 213 ? 23.162 25.873 -48.278 1.00 57.91 213 PRO A CA 1
ATOM 1691 C C . PRO A 1 213 ? 22.123 25.451 -49.320 1.00 57.91 213 PRO A C 1
ATOM 1693 O O . PRO A 1 213 ? 21.917 26.131 -50.325 1.00 57.91 213 PRO A O 1
ATOM 1696 N N . SER A 1 214 ? 21.544 24.265 -49.151 1.00 56.59 214 SER A N 1
ATOM 1697 C CA . SER A 1 214 ? 20.426 23.803 -49.963 1.00 56.59 214 SER A CA 1
ATOM 1698 C C . SER A 1 214 ? 19.129 24.184 -49.259 1.00 56.59 214 SER A C 1
ATOM 1700 O O . SER A 1 214 ? 18.822 23.692 -48.183 1.00 56.59 214 SER A O 1
ATOM 1702 N N . SER A 1 215 ? 18.327 25.035 -49.898 1.00 52.56 215 SER A N 1
ATOM 1703 C CA . SER A 1 215 ? 16.961 25.385 -49.488 1.00 52.56 215 SER A CA 1
ATOM 1704 C C . SER A 1 215 ? 15.963 24.248 -49.773 1.00 52.56 215 SER A C 1
ATOM 1706 O O . SER A 1 215 ? 14.888 24.464 -50.337 1.00 52.56 215 SER A O 1
ATOM 1708 N N . MET A 1 216 ? 16.328 23.002 -49.460 1.00 55.50 216 MET A N 1
ATOM 1709 C CA . MET A 1 216 ? 15.462 21.846 -49.683 1.00 55.50 216 MET A CA 1
ATOM 1710 C C . MET A 1 216 ? 14.505 21.678 -48.502 1.00 55.50 216 MET A C 1
ATOM 1712 O O . MET A 1 216 ? 14.890 21.218 -47.434 1.00 55.50 216 MET A O 1
ATOM 1716 N N . VAL A 1 217 ? 13.234 22.009 -48.737 1.00 59.78 217 VAL A N 1
ATOM 1717 C CA . VAL A 1 217 ? 12.130 21.935 -47.758 1.00 59.78 217 VAL A CA 1
ATOM 1718 C C . VAL A 1 217 ? 11.820 20.492 -47.308 1.00 59.78 217 VAL A C 1
ATOM 1720 O O . VAL A 1 217 ? 11.122 20.300 -46.320 1.00 59.78 217 VAL A O 1
ATOM 1723 N N . ASP A 1 218 ? 12.368 19.471 -47.977 1.00 76.75 218 ASP A N 1
ATOM 1724 C CA . ASP A 1 218 ? 12.106 18.056 -47.674 1.00 76.75 218 ASP A CA 1
ATOM 1725 C C . ASP A 1 218 ? 13.387 17.208 -47.579 1.00 76.75 218 ASP A C 1
ATOM 1727 O O . ASP A 1 218 ? 13.551 16.177 -48.228 1.00 76.75 218 ASP A O 1
ATOM 1731 N N . TRP A 1 219 ? 14.358 17.649 -46.778 1.00 83.50 219 TRP A N 1
ATOM 1732 C CA . TRP A 1 219 ? 15.552 16.842 -46.489 1.00 83.50 219 TRP A CA 1
ATOM 1733 C C . TRP A 1 219 ? 15.247 15.625 -45.591 1.00 83.50 219 TRP A C 1
ATOM 1735 O O . TRP A 1 219 ? 16.053 14.694 -45.511 1.00 83.50 219 TRP A O 1
ATOM 1745 N N . GLY A 1 220 ? 14.065 15.582 -44.961 1.00 82.81 220 GLY A N 1
ATOM 1746 C CA . GLY A 1 220 ? 13.601 14.462 -44.138 1.00 82.81 220 GLY A CA 1
ATOM 1747 C C . GLY A 1 220 ? 13.504 13.135 -44.900 1.00 82.81 220 GLY A C 1
ATOM 1748 O O . GLY A 1 220 ? 13.662 12.074 -44.296 1.00 82.81 220 GLY A O 1
ATOM 1749 N N . GLN A 1 221 ? 13.339 13.173 -46.227 1.00 85.50 221 GLN A N 1
ATOM 1750 C CA . GLN A 1 221 ? 13.360 11.984 -47.089 1.00 85.50 221 GLN A CA 1
ATOM 1751 C C . GLN A 1 221 ? 14.686 11.202 -47.041 1.00 85.50 221 GLN A C 1
ATOM 1753 O O . GLN A 1 221 ? 14.703 10.001 -47.303 1.00 85.50 221 GLN A O 1
ATOM 1758 N N . PHE A 1 222 ? 15.796 11.864 -46.696 1.00 86.44 222 PHE A N 1
ATOM 1759 C CA . PHE A 1 222 ? 17.119 11.238 -46.624 1.00 86.44 222 PHE A CA 1
ATOM 1760 C C . PHE A 1 222 ? 17.349 10.478 -45.308 1.00 86.44 222 PHE A C 1
ATOM 1762 O O . PHE A 1 222 ? 18.327 9.731 -45.194 1.00 86.44 222 PHE A O 1
ATOM 1769 N N . LEU A 1 223 ? 16.455 10.626 -44.320 1.00 85.81 223 LEU A N 1
ATOM 1770 C CA . LEU A 1 223 ? 16.498 9.854 -43.081 1.00 85.81 223 LEU A CA 1
ATOM 1771 C C . LEU A 1 223 ? 16.126 8.393 -43.352 1.00 85.81 223 LEU A C 1
ATOM 1773 O O . LEU A 1 223 ? 15.072 8.081 -43.909 1.00 85.81 223 LEU A O 1
ATOM 1777 N N . ARG A 1 224 ? 16.985 7.477 -42.902 1.00 79.12 224 ARG A N 1
ATOM 1778 C CA . ARG A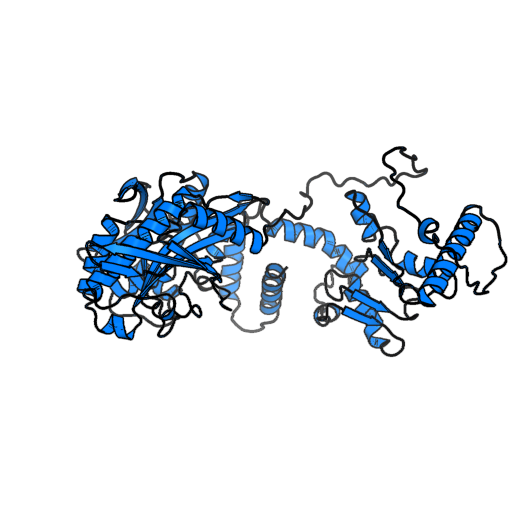 1 224 ? 16.707 6.041 -42.959 1.00 79.12 224 ARG A CA 1
ATOM 1779 C C . ARG A 1 224 ? 15.537 5.716 -42.031 1.00 79.12 224 ARG A C 1
ATOM 1781 O O . ARG A 1 224 ? 15.525 6.123 -40.870 1.00 79.12 224 ARG A O 1
ATOM 1788 N N . LYS A 1 225 ? 14.570 4.958 -42.542 1.00 74.69 225 LYS A N 1
ATOM 1789 C CA . LYS A 1 225 ? 13.482 4.379 -41.749 1.00 74.69 225 LYS A CA 1
ATOM 1790 C C . LYS A 1 225 ? 13.755 2.887 -41.549 1.00 74.69 225 LYS A C 1
ATOM 1792 O O . LYS A 1 225 ? 14.275 2.263 -42.478 1.00 74.69 225 LYS A O 1
ATOM 1797 N N . PRO A 1 226 ? 13.421 2.311 -40.381 1.00 67.69 226 PRO A N 1
ATOM 1798 C CA . PRO A 1 226 ? 13.493 0.870 -40.186 1.00 67.69 226 PRO A CA 1
ATOM 1799 C C . PRO A 1 226 ? 12.682 0.164 -41.276 1.00 67.69 226 PRO A C 1
ATOM 1801 O O . PRO A 1 226 ? 11.534 0.529 -41.534 1.00 67.69 226 PRO A O 1
ATOM 1804 N N . LEU A 1 227 ? 13.282 -0.822 -41.939 1.00 65.25 227 LEU A N 1
ATOM 1805 C CA . LEU A 1 227 ? 12.552 -1.685 -42.859 1.00 65.25 227 LEU A CA 1
ATOM 1806 C C . LEU A 1 227 ? 11.733 -2.676 -42.031 1.00 65.25 227 LEU A C 1
ATOM 1808 O O . LEU A 1 227 ? 12.282 -3.368 -41.172 1.00 65.25 227 LEU A O 1
ATOM 1812 N N . ASP A 1 228 ? 10.431 -2.766 -42.295 1.00 57.78 228 ASP A N 1
ATOM 1813 C CA . ASP A 1 228 ? 9.609 -3.821 -41.712 1.00 57.78 228 ASP A CA 1
ATOM 1814 C C . ASP A 1 228 ? 9.966 -5.157 -42.381 1.00 57.78 228 ASP A C 1
ATOM 1816 O O . ASP A 1 228 ? 9.537 -5.473 -43.492 1.00 57.78 228 ASP A O 1
ATOM 1820 N N . HIS A 1 229 ? 10.812 -5.943 -41.717 1.00 54.56 229 HIS A N 1
ATOM 1821 C CA . HIS A 1 229 ? 11.225 -7.263 -42.192 1.00 54.56 229 HIS A CA 1
ATOM 1822 C C . HIS A 1 229 ? 10.158 -8.355 -41.979 1.00 54.56 229 HIS A C 1
ATOM 1824 O O . HIS A 1 229 ? 10.453 -9.536 -42.167 1.00 54.56 229 HIS A O 1
ATOM 1830 N N . SER A 1 230 ? 8.910 -8.001 -41.641 1.00 53.44 230 SER A N 1
ATOM 1831 C CA . SER A 1 230 ? 7.800 -8.955 -41.510 1.00 53.44 230 SER A CA 1
ATOM 1832 C C . SER A 1 230 ? 7.441 -9.694 -42.813 1.00 53.44 230 SER A C 1
ATOM 1834 O O . SER A 1 230 ? 6.862 -10.779 -42.752 1.00 53.44 230 SER A O 1
ATOM 1836 N N . ALA A 1 231 ? 7.822 -9.171 -43.987 1.00 45.44 231 ALA A N 1
ATOM 1837 C CA . ALA A 1 231 ? 7.361 -9.690 -45.280 1.00 45.44 231 ALA A CA 1
ATOM 1838 C C . ALA A 1 231 ? 8.351 -10.591 -46.051 1.00 45.44 231 ALA A C 1
ATOM 1840 O O . ALA A 1 231 ? 7.947 -11.240 -47.015 1.00 45.44 231 ALA A O 1
ATOM 1841 N N . ALA A 1 232 ? 9.624 -10.694 -45.654 1.00 49.22 232 ALA A N 1
ATOM 1842 C CA . ALA A 1 232 ? 10.562 -11.613 -46.305 1.00 49.22 232 ALA A CA 1
ATOM 1843 C C . ALA A 1 232 ? 11.658 -12.071 -45.339 1.00 49.22 232 ALA A C 1
ATOM 1845 O O . ALA A 1 232 ? 12.573 -11.320 -45.004 1.00 49.22 232 ALA A O 1
ATOM 1846 N N . LEU A 1 233 ? 11.589 -13.338 -44.926 1.00 49.59 233 LEU A N 1
ATOM 1847 C CA . LEU A 1 233 ? 12.691 -14.033 -44.265 1.00 49.59 233 LEU A CA 1
ATOM 1848 C C . LEU A 1 233 ? 13.869 -14.129 -45.243 1.00 49.59 233 LEU A C 1
ATOM 1850 O O . LEU A 1 233 ? 13.990 -15.097 -45.993 1.00 49.59 233 LEU A O 1
ATOM 1854 N N . VAL A 1 234 ? 14.751 -13.130 -45.244 1.00 52.62 234 VAL A N 1
ATOM 1855 C CA . VAL A 1 234 ? 16.070 -13.271 -45.861 1.00 52.62 234 VAL A CA 1
ATOM 1856 C C . VAL A 1 234 ? 16.813 -14.319 -45.037 1.00 52.62 234 VAL A C 1
ATOM 1858 O O . VAL A 1 234 ? 17.199 -14.076 -43.892 1.00 52.62 234 VAL A O 1
ATOM 1861 N N . ALA A 1 235 ? 16.951 -15.526 -45.584 1.00 49.31 235 ALA A N 1
ATOM 1862 C CA . ALA A 1 235 ? 17.702 -16.591 -44.942 1.00 49.31 235 ALA A CA 1
ATOM 1863 C C . ALA A 1 235 ? 19.165 -16.143 -44.810 1.00 49.31 235 ALA A C 1
ATOM 1865 O O . ALA A 1 235 ? 19.884 -16.041 -45.802 1.00 49.31 235 ALA A O 1
ATOM 1866 N N . ALA A 1 236 ? 19.597 -15.838 -43.584 1.00 50.09 236 ALA A N 1
ATOM 1867 C CA . ALA A 1 236 ? 20.982 -15.475 -43.320 1.00 50.09 236 ALA A CA 1
ATOM 1868 C C . ALA A 1 236 ? 21.911 -16.609 -43.811 1.00 50.09 236 ALA A C 1
ATOM 1870 O O . ALA A 1 236 ? 21.642 -17.767 -43.484 1.00 50.09 236 ALA A O 1
ATOM 1871 N N . PRO A 1 237 ? 23.015 -16.315 -44.528 1.00 58.50 237 PRO A N 1
ATOM 1872 C CA . PRO A 1 237 ? 23.964 -17.332 -45.005 1.00 58.50 237 PRO A CA 1
ATOM 1873 C C . PRO A 1 237 ? 24.529 -18.211 -43.877 1.00 58.50 237 PRO A C 1
ATOM 1875 O O . PRO A 1 237 ? 24.848 -19.378 -44.087 1.00 58.50 237 PRO A O 1
ATOM 1878 N N . SER A 1 238 ? 24.594 -17.649 -42.664 1.00 48.69 238 SER A N 1
ATOM 1879 C CA . SER A 1 238 ? 24.991 -18.319 -41.426 1.00 48.69 238 SER A CA 1
ATOM 1880 C C . SER A 1 238 ? 24.009 -17.949 -40.311 1.00 48.69 238 SER A C 1
ATOM 1882 O O . SER A 1 238 ? 24.271 -17.015 -39.550 1.00 48.69 238 SER A O 1
ATOM 1884 N N . PRO A 1 239 ? 22.854 -18.627 -40.196 1.00 50.53 239 PRO A N 1
ATOM 1885 C CA . PRO A 1 239 ? 21.896 -18.315 -39.149 1.00 50.53 239 PRO A CA 1
ATOM 1886 C C . PRO A 1 239 ? 22.538 -18.604 -37.792 1.00 50.53 239 PRO A C 1
ATOM 1888 O O . PRO A 1 239 ? 23.072 -19.694 -37.560 1.00 50.53 239 PRO A O 1
ATOM 1891 N N . ALA A 1 240 ? 22.496 -17.626 -36.887 1.00 42.75 240 ALA A N 1
ATOM 1892 C CA . ALA A 1 240 ? 22.996 -17.801 -35.534 1.00 42.75 240 ALA A CA 1
ATOM 1893 C C . ALA A 1 240 ? 22.214 -18.936 -34.851 1.00 42.75 240 ALA A C 1
ATOM 1895 O O . ALA A 1 240 ? 21.045 -18.799 -34.488 1.00 42.75 240 ALA A O 1
ATOM 1896 N N . LYS A 1 241 ? 22.859 -20.096 -34.692 1.00 42.75 241 LYS A N 1
ATOM 1897 C CA . LYS A 1 241 ? 22.308 -21.225 -33.944 1.00 42.75 241 LYS A CA 1
ATOM 1898 C C . LYS A 1 241 ? 22.495 -20.949 -32.462 1.00 42.75 241 LYS A C 1
ATOM 1900 O O . LYS A 1 241 ? 23.466 -21.384 -31.848 1.00 42.75 241 LYS A O 1
ATOM 1905 N N . PHE A 1 242 ? 21.557 -20.223 -31.872 1.00 44.84 242 PHE A N 1
ATOM 1906 C CA . PHE A 1 242 ? 21.489 -20.142 -30.423 1.00 44.84 242 PHE A CA 1
ATOM 1907 C C . PHE A 1 242 ? 21.054 -21.509 -29.905 1.00 44.84 242 PHE A C 1
ATOM 1909 O O . PHE A 1 242 ? 19.963 -21.990 -30.222 1.00 44.84 242 PHE A O 1
ATOM 1916 N N . ARG A 1 243 ? 21.905 -22.156 -29.104 1.00 39.28 243 ARG A N 1
ATOM 1917 C CA . ARG A 1 243 ? 21.467 -23.261 -28.254 1.00 39.28 243 ARG A CA 1
ATOM 1918 C C . ARG A 1 243 ? 20.401 -22.662 -27.345 1.00 39.28 243 ARG A C 1
ATOM 1920 O O . ARG A 1 243 ? 20.747 -21.991 -26.379 1.00 39.28 243 ARG A O 1
ATOM 1927 N N . ARG A 1 244 ? 19.119 -22.837 -27.688 1.00 38.69 244 ARG A N 1
ATOM 1928 C CA . ARG A 1 244 ? 18.020 -22.525 -26.774 1.00 38.69 244 ARG A CA 1
ATOM 1929 C C . ARG A 1 244 ? 18.337 -23.301 -25.505 1.00 38.69 244 ARG A C 1
ATOM 1931 O O . ARG A 1 244 ? 18.253 -24.530 -25.496 1.00 38.69 244 ARG A O 1
ATOM 1938 N N . LEU A 1 245 ? 18.784 -22.601 -24.466 1.00 39.16 245 LEU A N 1
ATOM 1939 C CA . LEU A 1 245 ? 18.689 -23.129 -23.120 1.00 39.16 245 LEU A CA 1
ATOM 1940 C C . LEU A 1 245 ? 17.205 -23.437 -22.972 1.00 39.16 245 LEU A C 1
ATOM 1942 O O . LEU A 1 245 ? 16.375 -22.534 -23.059 1.00 39.16 245 LEU A O 1
ATOM 1946 N N . ARG A 1 246 ? 16.877 -24.733 -22.930 1.00 38.41 246 ARG A N 1
ATOM 1947 C CA . ARG A 1 246 ? 15.514 -25.190 -22.682 1.00 38.41 246 ARG A CA 1
ATOM 1948 C C . ARG A 1 246 ? 14.973 -24.396 -21.503 1.00 38.41 246 ARG A C 1
ATOM 1950 O O . ARG A 1 246 ? 15.688 -24.184 -20.527 1.00 38.41 246 ARG A O 1
ATOM 1957 N N . GLU A 1 247 ? 13.726 -23.985 -21.656 1.00 42.50 247 GLU A N 1
ATOM 1958 C CA . GLU A 1 247 ? 12.865 -23.272 -20.723 1.00 42.50 247 GLU A CA 1
ATOM 1959 C C . GLU A 1 247 ? 12.811 -23.972 -19.351 1.00 42.50 247 GLU A C 1
ATOM 1961 O O . GLU A 1 247 ? 11.841 -24.635 -19.003 1.00 42.50 247 GLU A O 1
ATOM 1966 N N . ALA A 1 248 ? 13.880 -23.858 -18.569 1.00 40.56 248 ALA A N 1
ATOM 1967 C CA . ALA A 1 248 ? 13.906 -24.194 -17.148 1.00 40.56 248 ALA A CA 1
ATOM 1968 C C . ALA A 1 248 ? 13.953 -22.927 -16.275 1.00 40.56 248 ALA A C 1
ATOM 1970 O O . ALA A 1 248 ? 13.728 -22.999 -15.071 1.00 40.56 248 ALA A O 1
ATOM 1971 N N . GLY A 1 249 ? 14.196 -21.761 -16.880 1.00 41.41 249 GLY A N 1
ATOM 1972 C CA . GLY A 1 249 ? 14.070 -20.455 -16.247 1.00 41.41 249 GLY A CA 1
ATOM 1973 C C . GLY A 1 249 ? 12.906 -19.705 -16.874 1.00 41.41 249 GLY A C 1
ATOM 1974 O O . GLY A 1 249 ? 12.938 -19.380 -18.059 1.00 41.41 249 GLY A O 1
ATOM 1975 N N . CYS A 1 250 ? 11.858 -19.449 -16.098 1.00 39.66 250 CYS A N 1
ATOM 1976 C CA . CYS A 1 250 ? 10.795 -18.530 -16.478 1.00 39.66 250 CYS A CA 1
ATOM 1977 C C . CYS A 1 250 ? 11.435 -17.154 -16.718 1.00 39.66 250 CYS A C 1
ATOM 1979 O O . CYS A 1 250 ? 11.734 -16.456 -15.749 1.00 39.66 250 CYS A O 1
ATOM 1981 N N . GLY A 1 251 ? 11.680 -16.777 -17.976 1.00 41.16 251 GLY A N 1
ATOM 1982 C CA . GLY A 1 251 ? 12.252 -15.471 -18.301 1.00 41.16 251 GLY A CA 1
ATOM 1983 C C . GLY A 1 251 ? 11.451 -14.357 -17.625 1.00 41.16 251 GLY A C 1
ATOM 1984 O O . GLY A 1 251 ? 10.216 -14.345 -17.685 1.00 41.16 251 GLY A O 1
ATOM 1985 N N . TYR A 1 252 ? 12.141 -13.443 -16.940 1.00 42.31 252 TYR A N 1
ATOM 1986 C CA . TYR A 1 252 ? 11.504 -12.301 -16.293 1.00 42.31 252 TYR A CA 1
ATOM 1987 C C . TYR A 1 252 ? 10.893 -11.396 -17.366 1.00 42.31 252 TYR A C 1
ATOM 1989 O O . TYR A 1 252 ? 11.590 -10.644 -18.042 1.00 42.31 252 TYR A O 1
ATOM 1997 N N . LYS A 1 253 ? 9.570 -11.467 -17.522 1.00 44.41 253 LYS A N 1
ATOM 1998 C CA . LYS A 1 253 ? 8.804 -10.399 -18.158 1.00 44.41 253 LYS A CA 1
ATOM 1999 C C . LYS A 1 253 ? 8.471 -9.375 -17.071 1.00 44.41 253 LYS A C 1
ATOM 2001 O O . LYS A 1 253 ? 7.826 -9.774 -16.094 1.00 44.41 253 LYS A O 1
ATOM 2006 N N . PRO A 1 254 ? 8.900 -8.103 -17.198 1.00 43.50 254 PRO A N 1
ATOM 2007 C CA . PRO A 1 254 ? 8.371 -7.031 -16.365 1.00 43.50 254 PRO A CA 1
ATOM 2008 C C . PRO A 1 254 ? 6.847 -7.098 -16.460 1.00 43.50 254 PRO A C 1
ATOM 2010 O O . PRO A 1 254 ? 6.298 -7.062 -17.559 1.00 43.50 254 PRO A O 1
ATOM 2013 N N . GLN A 1 255 ? 6.175 -7.326 -15.335 1.00 50.06 255 GLN A N 1
ATOM 2014 C CA . GLN A 1 255 ? 4.717 -7.295 -15.318 1.00 50.06 255 GLN A CA 1
ATOM 2015 C C . GLN A 1 255 ? 4.262 -5.841 -15.363 1.00 50.06 255 GLN A C 1
ATOM 2017 O O . GLN A 1 255 ? 4.935 -4.977 -14.800 1.00 50.06 255 GLN A O 1
ATOM 2022 N N . GLU A 1 256 ? 3.125 -5.589 -16.010 1.00 49.91 256 GLU A N 1
ATOM 2023 C CA . GLU A 1 256 ? 2.435 -4.308 -15.897 1.00 49.91 256 GLU A CA 1
ATOM 2024 C C . GLU A 1 256 ? 2.168 -4.033 -14.414 1.00 49.91 256 GLU A C 1
ATOM 2026 O O . GLU A 1 256 ? 1.523 -4.816 -13.710 1.00 49.91 256 GLU A O 1
ATOM 2031 N N . THR A 1 257 ? 2.760 -2.954 -13.919 1.00 55.97 257 THR A N 1
ATOM 2032 C CA . THR A 1 257 ? 2.530 -2.442 -12.573 1.00 55.97 257 THR A CA 1
ATOM 2033 C C . THR A 1 257 ? 1.533 -1.308 -12.670 1.00 55.97 257 THR A C 1
ATOM 2035 O O . THR A 1 257 ? 1.702 -0.440 -13.523 1.00 55.97 257 THR A O 1
ATOM 2038 N N . HIS A 1 258 ? 0.560 -1.268 -11.767 1.00 65.50 258 HIS A N 1
ATOM 2039 C CA . HIS A 1 258 ? -0.235 -0.062 -11.586 1.00 65.50 258 HIS A CA 1
ATOM 2040 C C . HIS A 1 258 ? 0.595 1.008 -10.897 1.00 65.50 258 HIS A C 1
ATOM 2042 O O . HIS A 1 258 ? 1.312 0.723 -9.929 1.00 65.50 258 HIS A O 1
ATOM 2048 N N . THR A 1 259 ? 0.508 2.233 -11.402 1.00 71.94 259 THR A N 1
ATOM 2049 C CA . THR A 1 259 ? 1.094 3.370 -10.703 1.00 71.94 259 THR A CA 1
ATOM 2050 C C . THR A 1 259 ? 0.209 3.760 -9.516 1.00 71.94 259 THR A C 1
ATOM 2052 O O . THR A 1 259 ? -0.908 3.265 -9.340 1.00 71.94 259 THR A O 1
ATOM 2055 N N . PHE A 1 260 ? 0.706 4.641 -8.649 1.00 77.06 260 PHE A N 1
ATOM 2056 C CA . PHE A 1 260 ? -0.122 5.160 -7.559 1.00 77.06 260 PHE A CA 1
ATOM 2057 C C . PHE A 1 260 ? -1.308 5.975 -8.087 1.00 77.06 260 PHE A C 1
ATOM 2059 O O . PHE A 1 260 ? -2.349 6.022 -7.432 1.00 77.06 260 PHE A O 1
ATOM 2066 N N . GLU A 1 261 ? -1.162 6.593 -9.258 1.00 82.00 261 GLU A N 1
ATOM 2067 C CA . GLU A 1 261 ? -2.220 7.327 -9.946 1.00 82.00 261 GLU A CA 1
ATOM 2068 C C . GLU A 1 261 ? -3.369 6.387 -10.334 1.00 82.00 261 GLU A C 1
ATOM 2070 O O . GLU A 1 261 ? -4.514 6.691 -10.010 1.00 82.00 261 GLU A O 1
ATOM 2075 N N . ASP A 1 262 ? -3.075 5.202 -10.884 1.00 83.94 262 ASP A N 1
ATOM 2076 C CA . ASP A 1 262 ? -4.100 4.203 -11.229 1.00 83.94 262 ASP A CA 1
ATOM 2077 C C . ASP A 1 262 ? -4.936 3.781 -10.009 1.00 83.94 262 ASP A C 1
ATOM 2079 O O . ASP A 1 262 ? -6.165 3.706 -10.068 1.00 83.94 262 ASP A O 1
ATOM 2083 N N . ILE A 1 263 ? -4.268 3.517 -8.877 1.00 85.19 263 ILE A N 1
ATOM 2084 C CA . ILE A 1 263 ? -4.927 3.137 -7.617 1.00 85.19 263 ILE A CA 1
ATOM 2085 C C . ILE A 1 263 ? -5.819 4.274 -7.113 1.00 85.19 263 ILE A C 1
ATOM 2087 O O . ILE A 1 263 ? -6.950 4.042 -6.680 1.00 85.19 263 ILE A O 1
ATOM 2091 N N . THR A 1 264 ? -5.308 5.503 -7.178 1.00 88.75 264 THR A N 1
ATOM 2092 C CA . THR A 1 264 ? -6.018 6.705 -6.730 1.00 88.75 264 THR A CA 1
ATOM 2093 C C . THR A 1 264 ? -7.269 6.935 -7.575 1.00 88.75 264 THR A C 1
ATOM 2095 O O . THR A 1 264 ? -8.344 7.166 -7.025 1.00 88.75 264 THR A O 1
ATOM 2098 N N . GLU A 1 265 ? -7.161 6.779 -8.893 1.00 89.94 265 GLU A N 1
ATOM 2099 C CA . GLU A 1 265 ? -8.275 6.943 -9.824 1.00 89.94 265 GLU A CA 1
ATOM 2100 C C . GLU A 1 265 ? -9.339 5.854 -9.643 1.00 89.94 265 GLU A C 1
ATOM 2102 O O . GLU A 1 265 ? -10.538 6.139 -9.599 1.00 89.94 265 GLU A O 1
ATOM 2107 N N . LYS A 1 266 ? -8.935 4.592 -9.443 1.00 88.12 266 LYS A N 1
ATOM 2108 C CA . LYS A 1 266 ? -9.899 3.528 -9.134 1.00 88.12 266 LYS A CA 1
ATOM 2109 C C . LYS A 1 266 ? -10.639 3.816 -7.827 1.00 88.12 266 LYS A C 1
ATOM 2111 O O . LYS A 1 266 ? -11.857 3.638 -7.779 1.00 88.12 266 LYS A O 1
ATOM 2116 N N . LEU A 1 267 ? -9.937 4.258 -6.782 1.00 90.19 267 LEU A N 1
ATOM 2117 C CA . LEU A 1 267 ? -10.553 4.605 -5.500 1.00 90.19 267 LEU A CA 1
ATOM 2118 C C . LEU A 1 267 ? -11.525 5.785 -5.646 1.00 90.19 267 LEU A C 1
ATOM 2120 O O . LEU A 1 267 ? -12.644 5.680 -5.148 1.00 90.19 267 LEU A O 1
ATOM 2124 N N . ARG A 1 268 ? -11.156 6.841 -6.387 1.00 93.12 268 ARG A N 1
ATOM 2125 C CA . ARG A 1 268 ? -12.050 7.967 -6.710 1.00 93.12 268 ARG A CA 1
ATOM 2126 C C . ARG A 1 268 ? -13.363 7.476 -7.309 1.00 93.12 268 ARG A C 1
ATOM 2128 O O . ARG A 1 268 ? -14.424 7.764 -6.767 1.00 93.12 268 ARG A O 1
ATOM 2135 N N . ASN A 1 269 ? -13.282 6.658 -8.357 1.00 92.44 269 ASN A N 1
ATOM 2136 C CA . ASN A 1 269 ? -14.458 6.120 -9.041 1.00 92.44 269 ASN A CA 1
ATOM 2137 C C . ASN A 1 269 ? -15.373 5.306 -8.106 1.00 92.44 269 ASN A C 1
ATOM 2139 O O . ASN A 1 269 ? -16.592 5.301 -8.274 1.00 92.44 269 ASN A O 1
ATOM 2143 N N . HIS A 1 270 ? -14.815 4.598 -7.119 1.00 93.69 270 HIS A N 1
ATOM 2144 C CA . HIS A 1 270 ? -15.624 3.883 -6.128 1.00 93.69 270 HIS A CA 1
ATOM 2145 C C . HIS A 1 270 ? -16.266 4.838 -5.118 1.00 93.69 270 HIS A C 1
ATOM 2147 O O . HIS A 1 270 ? -17.442 4.662 -4.805 1.00 93.69 270 HIS A O 1
ATOM 2153 N N . LEU A 1 271 ? -15.528 5.847 -4.644 1.00 93.94 271 LEU A N 1
ATOM 2154 C CA . LEU A 1 271 ? -16.035 6.858 -3.714 1.00 93.94 271 LEU A CA 1
ATOM 2155 C C . LEU A 1 271 ? -17.172 7.676 -4.341 1.00 93.94 271 LEU A C 1
ATOM 2157 O O . LEU A 1 271 ? -18.238 7.767 -3.747 1.00 93.94 271 LEU A O 1
ATOM 2161 N N . GLU A 1 272 ? -17.008 8.175 -5.567 1.00 93.88 272 GLU A N 1
ATOM 2162 C CA . GLU A 1 272 ? -18.042 8.945 -6.280 1.00 93.88 272 GLU A CA 1
ATOM 2163 C C . GLU A 1 272 ? -19.337 8.149 -6.500 1.00 93.88 272 GLU A C 1
ATOM 2165 O O . GLU A 1 272 ? -20.427 8.712 -6.525 1.00 93.88 272 GLU A O 1
ATOM 2170 N N . ARG A 1 273 ? -19.237 6.821 -6.629 1.00 94.00 273 ARG A N 1
ATOM 2171 C CA . ARG A 1 273 ? -20.397 5.921 -6.762 1.00 94.00 273 ARG A CA 1
ATOM 2172 C C . ARG A 1 273 ? -20.999 5.493 -5.422 1.00 94.00 273 ARG A C 1
ATOM 2174 O O . ARG A 1 273 ? -22.087 4.901 -5.410 1.00 94.00 273 ARG A O 1
ATOM 2181 N N . ALA A 1 274 ? -20.273 5.676 -4.324 1.00 93.00 274 ALA A N 1
ATOM 2182 C CA . ALA A 1 274 ? -20.693 5.298 -2.980 1.00 93.00 274 ALA A CA 1
ATOM 2183 C C . ALA A 1 274 ? -21.282 6.477 -2.196 1.00 93.00 274 ALA A C 1
ATOM 2185 O O . ALA A 1 274 ? -22.234 6.270 -1.452 1.00 93.00 274 ALA A O 1
ATOM 2186 N N . CYS A 1 275 ? -20.735 7.675 -2.386 1.00 92.75 275 CYS A N 1
ATOM 2187 C CA . CYS A 1 275 ? -21.143 8.913 -1.734 1.00 92.75 275 CYS A CA 1
ATOM 2188 C C . CYS A 1 275 ? -22.406 9.520 -2.365 1.00 92.75 275 CYS A C 1
ATOM 2190 O O . CYS A 1 275 ? -22.608 9.444 -3.578 1.00 92.75 275 CYS A O 1
ATOM 2192 N N . ASP A 1 276 ? -23.235 10.167 -1.544 1.00 90.88 276 ASP A N 1
ATOM 2193 C CA . ASP A 1 276 ? -24.340 11.005 -2.019 1.00 90.88 276 ASP A CA 1
ATOM 2194 C C . ASP A 1 276 ? -23.792 12.397 -2.387 1.00 90.88 276 ASP A C 1
ATOM 2196 O O . ASP A 1 276 ? -23.348 13.119 -1.494 1.00 90.88 276 ASP A O 1
ATOM 2200 N N . PRO A 1 277 ? -23.838 12.837 -3.659 1.00 87.56 277 PRO A N 1
ATOM 2201 C CA . PRO A 1 277 ? -23.253 14.114 -4.078 1.00 87.56 277 PRO A CA 1
ATOM 2202 C C . PRO A 1 277 ? -23.896 15.346 -3.421 1.00 87.56 277 PRO A C 1
ATOM 2204 O O . PRO A 1 277 ? -23.306 16.426 -3.455 1.00 87.56 277 PRO A O 1
ATOM 2207 N N . LEU A 1 278 ? -25.094 15.218 -2.836 1.00 86.12 278 LEU A N 1
ATOM 2208 C CA . LEU A 1 278 ? -25.755 16.306 -2.109 1.00 86.12 278 LEU A CA 1
ATOM 2209 C C . LEU A 1 278 ? -25.328 16.390 -0.640 1.00 86.12 278 LEU A C 1
ATOM 2211 O O . LEU A 1 278 ? -25.482 17.451 -0.032 1.00 86.12 278 LEU A O 1
ATOM 2215 N N . LYS A 1 279 ? -24.828 15.291 -0.062 1.00 88.00 279 LYS A N 1
ATOM 2216 C CA . LYS A 1 279 ? -24.511 15.191 1.372 1.00 88.00 279 LYS A CA 1
ATOM 2217 C C . LYS A 1 279 ? -23.031 14.974 1.657 1.00 88.00 279 LYS A C 1
ATOM 2219 O O . LYS A 1 279 ? -22.565 15.401 2.704 1.00 88.00 279 LYS A O 1
ATOM 2224 N N . ASP A 1 280 ? -22.301 14.336 0.753 1.00 91.88 280 ASP A N 1
ATOM 2225 C CA . ASP A 1 280 ? -20.940 13.865 0.969 1.00 91.88 280 ASP A CA 1
ATOM 2226 C C . ASP A 1 280 ? -19.987 14.559 -0.011 1.00 91.88 280 ASP A C 1
ATOM 2228 O O . ASP A 1 280 ? -19.909 14.225 -1.196 1.00 91.88 280 ASP A O 1
ATOM 2232 N N . LYS A 1 281 ? -19.234 15.546 0.482 1.00 92.25 281 LYS A N 1
ATOM 2233 C CA . LYS A 1 281 ? -18.268 16.273 -0.348 1.00 92.25 281 LYS A CA 1
ATOM 2234 C C . LYS A 1 281 ? -16.928 15.540 -0.370 1.00 92.25 281 LYS A C 1
ATOM 2236 O O . LYS A 1 281 ? -16.306 15.363 0.673 1.00 92.25 281 LYS A O 1
ATOM 2241 N N . ILE A 1 282 ? -16.450 15.168 -1.556 1.00 93.06 282 ILE A N 1
ATOM 2242 C CA . ILE A 1 282 ? -15.133 14.537 -1.742 1.00 93.06 282 ILE A CA 1
ATOM 2243 C C . ILE A 1 282 ? -14.093 15.618 -2.075 1.00 93.06 282 ILE A C 1
ATOM 2245 O O . ILE A 1 282 ? -14.302 16.446 -2.961 1.00 93.06 282 ILE A O 1
ATOM 2249 N N . LEU A 1 283 ? -12.970 15.612 -1.360 1.00 91.94 283 LEU A N 1
ATOM 2250 C CA . LEU A 1 283 ? -11.846 16.539 -1.505 1.00 91.94 283 LEU A CA 1
ATOM 2251 C C . LEU A 1 283 ? -10.533 15.761 -1.678 1.00 91.94 283 LEU A C 1
ATOM 2253 O O . LEU A 1 283 ? -10.357 14.697 -1.084 1.00 91.94 283 LEU A O 1
ATOM 2257 N N . GLU A 1 284 ? -9.575 16.314 -2.422 1.00 89.56 284 GLU A N 1
ATOM 2258 C CA . GLU A 1 284 ? -8.200 15.791 -2.448 1.00 89.56 284 GLU A CA 1
ATOM 2259 C C . GLU A 1 284 ? -7.490 16.047 -1.118 1.00 89.56 284 GLU A C 1
ATOM 2261 O O . GLU A 1 284 ? -7.544 17.151 -0.566 1.00 89.56 284 GLU A O 1
ATOM 2266 N N . ALA A 1 285 ? -6.757 15.051 -0.622 1.00 84.25 285 ALA A N 1
ATOM 2267 C CA . ALA A 1 285 ? -5.935 15.230 0.563 1.00 84.25 285 ALA A CA 1
ATOM 2268 C C . ALA A 1 285 ? -4.586 15.877 0.197 1.00 84.25 285 ALA A C 1
ATOM 2270 O O . ALA A 1 285 ? -3.645 15.214 -0.235 1.00 84.25 285 ALA A O 1
ATOM 2271 N N . ASN A 1 286 ? -4.456 17.182 0.434 1.00 75.31 286 ASN A N 1
ATOM 2272 C CA . ASN A 1 286 ? -3.174 17.879 0.318 1.00 75.31 286 ASN A CA 1
ATOM 2273 C C . ASN A 1 286 ? -2.302 17.558 1.542 1.00 75.31 286 ASN A C 1
ATOM 2275 O O . ASN A 1 286 ? -2.478 18.150 2.609 1.00 75.31 286 ASN A O 1
ATOM 2279 N N . SER A 1 287 ? -1.387 16.593 1.415 1.00 77.12 287 SER A N 1
ATOM 2280 C CA . SER A 1 287 ? -0.473 16.196 2.494 1.00 77.12 287 SER A CA 1
ATOM 2281 C C . SER A 1 287 ? 0.881 15.729 1.960 1.00 77.12 287 SER A C 1
ATOM 2283 O O . SER A 1 287 ? 0.964 15.058 0.934 1.00 77.12 287 SER A O 1
ATOM 2285 N N . SER A 1 288 ? 1.955 16.053 2.685 1.00 75.56 288 SER A N 1
ATOM 2286 C CA . SER A 1 288 ? 3.302 15.516 2.444 1.00 75.56 288 SER A CA 1
ATOM 2287 C C . SER A 1 288 ? 3.520 14.142 3.094 1.00 75.56 288 SER A C 1
ATOM 2289 O O . SER A 1 288 ? 4.581 13.539 2.926 1.00 75.56 288 SER A O 1
ATOM 2291 N N . GLN A 1 289 ? 2.533 13.633 3.842 1.00 79.50 289 GLN A N 1
ATOM 2292 C CA . GLN A 1 289 ? 2.604 12.340 4.513 1.00 79.50 289 GLN A CA 1
ATOM 2293 C C . GLN A 1 289 ? 2.629 11.190 3.496 1.00 79.50 289 GLN A C 1
ATOM 2295 O O . GLN A 1 289 ? 1.737 11.046 2.664 1.00 79.50 289 GLN A O 1
ATOM 2300 N N . THR A 1 290 ? 3.644 10.330 3.591 1.00 73.75 290 THR A N 1
ATOM 2301 C CA . THR A 1 290 ? 3.851 9.209 2.658 1.00 73.75 290 THR A CA 1
ATOM 2302 C C . THR A 1 290 ? 3.410 7.854 3.210 1.00 73.75 290 THR A C 1
ATOM 2304 O O . THR A 1 290 ? 3.264 6.910 2.437 1.00 73.75 290 THR A O 1
ATOM 2307 N N . SER A 1 291 ? 3.200 7.730 4.527 1.00 78.06 291 SER A N 1
ATOM 2308 C CA . SER A 1 291 ? 2.839 6.461 5.171 1.00 78.06 291 SER A CA 1
ATOM 2309 C C . SER A 1 291 ? 1.990 6.659 6.441 1.00 78.06 291 SER A C 1
ATOM 2311 O O . SER A 1 291 ? 2.509 7.169 7.436 1.00 78.06 291 SER A O 1
ATOM 2313 N N . PRO A 1 292 ? 0.703 6.258 6.433 1.00 84.38 292 PRO A N 1
ATOM 2314 C CA . PRO A 1 292 ? -0.085 5.979 5.226 1.00 84.38 292 PRO A CA 1
ATOM 2315 C C . PRO A 1 292 ? -0.232 7.249 4.373 1.00 84.38 292 PRO A C 1
ATOM 2317 O O . PRO A 1 292 ? -0.239 8.350 4.921 1.00 84.38 292 PRO A O 1
ATOM 2320 N N . LYS A 1 293 ? -0.327 7.110 3.046 1.00 87.81 293 LYS A N 1
ATOM 2321 C CA . LYS A 1 293 ? -0.501 8.240 2.122 1.00 87.81 293 LYS A CA 1
ATOM 2322 C C . LYS A 1 293 ? -1.970 8.684 2.125 1.00 87.81 293 LYS A C 1
ATOM 2324 O O . LYS A 1 293 ? -2.823 7.872 1.758 1.00 87.81 293 LYS A O 1
ATOM 2329 N N . PRO A 1 294 ? -2.298 9.925 2.512 1.00 90.00 294 PRO A N 1
ATOM 2330 C CA . PRO A 1 294 ? -3.649 10.456 2.372 1.00 90.00 294 PRO A CA 1
ATOM 2331 C C . PRO A 1 294 ? -4.002 10.620 0.894 1.00 90.00 294 PRO A C 1
ATOM 2333 O O . PRO A 1 294 ? -3.184 11.127 0.130 1.00 90.00 294 PRO A O 1
ATOM 2336 N N . LEU A 1 295 ? -5.191 10.167 0.495 1.00 91.19 295 LEU A N 1
ATOM 2337 C CA . LEU A 1 295 ? -5.682 10.295 -0.880 1.00 91.19 295 LEU A CA 1
ATOM 2338 C C . LEU A 1 295 ? -6.867 11.259 -0.940 1.00 91.19 295 LEU A C 1
ATOM 2340 O O . LEU A 1 295 ? -6.793 12.277 -1.620 1.00 91.19 295 LEU A O 1
ATOM 2344 N N . PHE A 1 296 ? -7.916 10.988 -0.162 1.00 93.69 296 PHE A N 1
ATOM 2345 C CA . PHE A 1 296 ? -9.153 11.770 -0.189 1.00 93.69 296 PHE A CA 1
ATOM 2346 C C . PHE A 1 296 ? -9.645 12.110 1.214 1.00 93.69 296 PHE A C 1
ATOM 2348 O O . PHE A 1 296 ? -9.388 11.376 2.172 1.00 93.69 296 PHE A O 1
ATOM 2355 N N . VAL A 1 297 ? -10.399 13.199 1.313 1.00 94.19 297 VAL A N 1
ATOM 2356 C CA . VAL A 1 297 ? -11.210 13.557 2.478 1.00 94.19 297 VAL A CA 1
ATOM 2357 C C . VAL A 1 297 ? -12.666 13.576 2.036 1.00 94.19 297 VAL A C 1
ATOM 2359 O O . VAL A 1 297 ? -13.018 14.293 1.104 1.00 94.19 297 VAL A O 1
ATOM 2362 N N . ILE A 1 298 ? -13.500 12.773 2.683 1.00 94.69 298 ILE A N 1
ATOM 2363 C CA . ILE A 1 298 ? -14.950 12.785 2.529 1.00 94.69 298 ILE A CA 1
ATOM 2364 C C . ILE A 1 298 ? -15.510 13.595 3.698 1.00 94.69 298 ILE A C 1
ATOM 2366 O O . ILE A 1 298 ? -15.228 13.279 4.852 1.00 94.69 298 ILE A O 1
ATOM 2370 N N . ASP A 1 299 ? -16.277 14.638 3.406 1.00 93.06 299 ASP A N 1
ATOM 2371 C CA . ASP A 1 299 ? -16.956 15.491 4.386 1.00 93.06 299 ASP A CA 1
ATOM 2372 C C . ASP A 1 299 ? -18.470 15.242 4.311 1.00 93.06 299 ASP A C 1
ATOM 2374 O O . ASP A 1 299 ? -19.163 15.890 3.517 1.00 93.06 299 ASP A O 1
ATOM 2378 N N . PRO A 1 300 ? -18.974 14.224 5.033 1.00 92.44 300 PRO A N 1
ATOM 2379 C CA . PRO A 1 300 ? -20.379 13.873 5.036 1.00 92.44 300 PRO A CA 1
ATOM 2380 C C . PRO A 1 300 ? -21.193 14.776 5.963 1.00 92.44 300 PRO A C 1
ATOM 2382 O O . PRO A 1 300 ? -20.810 15.035 7.104 1.00 92.44 300 PRO A O 1
ATOM 2385 N N . LEU A 1 301 ? -22.383 15.145 5.496 1.00 90.38 301 LEU A N 1
ATOM 2386 C CA . LEU A 1 301 ? -23.433 15.762 6.294 1.00 90.38 301 LEU A CA 1
ATOM 2387 C C . LEU A 1 301 ? -24.351 14.671 6.863 1.00 90.38 301 LEU A C 1
ATOM 2389 O O . LEU A 1 301 ? -25.104 14.018 6.129 1.00 90.38 301 LEU A O 1
ATOM 2393 N N . VAL A 1 302 ? -24.283 14.461 8.175 1.00 87.25 302 VAL A N 1
ATOM 2394 C CA . VAL A 1 302 ? -25.104 13.496 8.915 1.00 87.25 302 VAL A CA 1
ATOM 2395 C C . VAL A 1 302 ? -26.335 14.212 9.471 1.00 87.25 302 VAL A C 1
ATOM 2397 O O . VAL A 1 302 ? -26.235 15.183 10.222 1.00 87.25 302 VAL A O 1
ATOM 2400 N N . GLU A 1 303 ? -27.523 13.751 9.084 1.00 84.31 303 GLU A N 1
ATOM 2401 C CA . GLU A 1 303 ? -28.798 14.305 9.550 1.00 84.31 303 GLU A CA 1
ATOM 2402 C C . GLU A 1 303 ? -29.316 13.484 10.736 1.00 84.31 303 GLU A C 1
ATOM 2404 O O . GLU A 1 303 ? -29.721 12.333 10.579 1.00 84.31 303 GLU A O 1
ATOM 2409 N N . ARG A 1 304 ? -29.333 14.082 11.933 1.00 72.69 304 ARG A N 1
ATOM 2410 C CA . ARG A 1 304 ? -29.812 13.441 13.164 1.00 72.69 304 ARG A CA 1
ATOM 2411 C C . ARG A 1 304 ? -31.025 14.187 13.704 1.00 72.69 304 ARG A C 1
ATOM 2413 O O . ARG A 1 304 ? -30.892 15.178 14.418 1.00 72.69 304 ARG A O 1
ATOM 2420 N N . ARG A 1 305 ? -32.225 13.687 13.393 1.00 72.31 305 ARG A N 1
ATOM 2421 C CA . ARG A 1 305 ? -33.511 14.333 13.729 1.00 72.31 305 ARG A CA 1
ATOM 2422 C C . ARG A 1 305 ? -33.566 15.783 13.216 1.00 72.31 305 ARG A C 1
ATOM 2424 O O . ARG A 1 305 ? -33.856 15.980 12.045 1.00 72.31 305 ARG A O 1
ATOM 2431 N N . GLU A 1 306 ? -33.275 16.766 14.071 1.00 68.81 306 GLU A N 1
ATOM 2432 C CA . GLU A 1 306 ? -33.300 18.206 13.761 1.00 68.81 306 GLU A CA 1
ATOM 2433 C C . GLU A 1 306 ? -31.902 18.832 13.598 1.00 68.81 306 GLU A C 1
ATOM 2435 O O . GLU A 1 306 ? -31.795 19.980 13.172 1.00 68.81 306 GLU A O 1
ATOM 2440 N N . THR A 1 307 ? -30.820 18.110 13.913 1.00 79.62 307 THR A N 1
ATOM 2441 C CA . THR A 1 307 ? -29.449 18.636 13.824 1.00 79.62 307 THR A CA 1
ATOM 2442 C C . THR A 1 307 ? -28.710 18.070 12.620 1.00 79.62 307 THR A C 1
ATOM 2444 O O . THR A 1 307 ? -28.789 16.872 12.341 1.00 79.62 307 THR A O 1
ATOM 2447 N N . LYS A 1 308 ? -27.950 18.928 11.940 1.00 87.62 308 LYS A N 1
ATOM 2448 C CA . LYS A 1 308 ? -27.038 18.564 10.855 1.00 87.62 308 LYS A CA 1
ATOM 2449 C C . LYS A 1 308 ? -25.612 18.646 11.380 1.00 87.62 308 LYS A C 1
ATOM 2451 O O . LYS A 1 308 ? -25.261 19.679 11.943 1.00 87.62 308 LYS A O 1
ATOM 2456 N N . ARG A 1 309 ? -24.853 17.565 11.234 1.00 89.88 309 ARG A N 1
ATOM 2457 C CA . ARG A 1 309 ? -23.506 17.405 11.790 1.00 89.88 309 ARG A CA 1
ATOM 2458 C C . ARG A 1 309 ? -22.517 16.976 10.720 1.00 89.88 309 ARG A C 1
ATOM 2460 O O . ARG A 1 309 ? -22.915 16.356 9.732 1.00 89.88 309 ARG A O 1
ATOM 2467 N N . HIS A 1 310 ? -21.255 17.319 10.918 1.00 91.81 310 HIS A N 1
ATOM 2468 C CA . HIS A 1 310 ? -20.150 16.938 10.051 1.00 91.81 310 HIS A CA 1
ATOM 2469 C C . HIS A 1 310 ? -19.347 15.809 10.692 1.00 91.81 310 HIS A C 1
ATOM 2471 O O . HIS A 1 310 ? -19.110 15.801 11.894 1.00 91.81 310 HIS A O 1
ATOM 2477 N N . GLN A 1 311 ? -18.890 14.854 9.880 1.00 93.44 311 GLN A N 1
ATOM 2478 C CA . GLN A 1 311 ? -17.997 13.801 10.367 1.00 93.44 311 GLN A CA 1
ATOM 2479 C C . GLN A 1 311 ? -16.921 13.467 9.326 1.00 93.44 311 GLN A C 1
ATOM 2481 O O . GLN A 1 311 ? -17.074 12.505 8.573 1.00 93.44 311 GLN A O 1
ATOM 2486 N N . PRO A 1 312 ? -15.820 14.237 9.257 1.00 94.44 312 PRO A N 1
ATOM 2487 C CA . PRO A 1 312 ? -14.763 14.052 8.270 1.00 94.44 312 PRO A CA 1
ATOM 2488 C C . PRO A 1 312 ? -14.206 12.624 8.257 1.00 94.44 312 PRO A C 1
ATOM 2490 O O . PRO A 1 312 ? -13.836 12.069 9.293 1.00 94.44 312 PRO A O 1
ATOM 2493 N N . ILE A 1 313 ? -14.085 12.027 7.075 1.00 95.50 313 ILE A N 1
ATOM 2494 C CA . ILE A 1 313 ? -13.519 10.691 6.866 1.00 95.50 313 ILE A CA 1
ATOM 2495 C C . ILE A 1 313 ? -12.339 10.808 5.909 1.00 95.50 313 ILE A C 1
ATOM 2497 O O . ILE A 1 313 ? -12.460 11.292 4.789 1.00 95.50 313 ILE A O 1
ATOM 2501 N N . PHE A 1 314 ? -11.182 10.317 6.328 1.00 94.50 314 PHE A N 1
ATOM 2502 C CA . PHE A 1 314 ? -9.957 10.352 5.544 1.00 94.50 314 PHE A CA 1
ATOM 2503 C C . PHE A 1 314 ? -9.699 8.982 4.931 1.00 94.50 314 PHE A C 1
ATOM 2505 O O . PHE A 1 314 ? -9.539 7.990 5.648 1.00 94.50 314 PHE A O 1
ATOM 2512 N N . ALA A 1 315 ? -9.632 8.936 3.602 1.00 94.12 315 ALA A N 1
ATOM 2513 C CA . ALA A 1 315 ? -9.234 7.761 2.846 1.00 94.12 315 ALA A CA 1
ATOM 2514 C C . ALA A 1 315 ? -7.720 7.778 2.631 1.00 94.12 315 ALA A C 1
ATOM 2516 O O . ALA A 1 315 ? -7.165 8.683 2.002 1.00 94.12 315 ALA A O 1
ATOM 2517 N N . THR A 1 316 ? -7.043 6.764 3.161 1.00 92.69 316 THR A N 1
ATOM 2518 C CA . THR A 1 316 ? -5.585 6.644 3.108 1.00 92.69 316 THR A CA 1
ATOM 2519 C C . THR A 1 316 ? -5.163 5.305 2.515 1.00 92.69 316 THR A C 1
ATOM 2521 O O . THR A 1 316 ? -5.859 4.298 2.662 1.00 92.69 316 THR A O 1
ATOM 2524 N N . LEU A 1 317 ? -4.006 5.293 1.857 1.00 90.69 317 LEU A N 1
ATOM 2525 C CA . LEU A 1 317 ? -3.381 4.100 1.301 1.00 90.69 317 LEU A CA 1
ATOM 2526 C C . LEU A 1 317 ? -2.109 3.775 2.087 1.00 90.69 317 LEU A C 1
ATOM 2528 O O . LEU A 1 317 ? -1.131 4.526 2.073 1.00 90.69 317 LEU A O 1
ATOM 2532 N N . GLY A 1 318 ? -2.129 2.647 2.786 1.00 87.38 318 GLY A N 1
ATOM 2533 C CA . GLY A 1 318 ? -0.988 2.102 3.509 1.00 87.38 318 GLY A CA 1
ATOM 2534 C C . GLY A 1 318 ? -0.341 0.943 2.758 1.00 87.38 318 GLY A C 1
ATOM 2535 O O . GLY A 1 318 ? -1.016 0.159 2.092 1.00 87.38 318 GLY A O 1
ATOM 2536 N N . PHE A 1 319 ? 0.973 0.795 2.910 1.00 83.25 319 PHE A N 1
ATOM 2537 C CA . PHE A 1 319 ? 1.687 -0.417 2.517 1.00 83.25 319 PHE A CA 1
ATOM 2538 C C . PHE A 1 319 ? 2.200 -1.129 3.769 1.00 83.25 319 PHE A C 1
ATOM 2540 O O . PHE A 1 319 ? 2.970 -0.558 4.543 1.00 83.25 319 PHE A O 1
ATOM 2547 N N . SER A 1 320 ? 1.782 -2.382 3.962 1.00 79.88 320 SER A N 1
ATOM 2548 C CA . SER A 1 320 ? 2.264 -3.237 5.048 1.00 79.88 320 SER A CA 1
ATOM 2549 C C . SER A 1 320 ? 3.137 -4.348 4.464 1.00 79.88 320 SER A C 1
ATOM 2551 O O . SER A 1 320 ? 2.605 -5.290 3.870 1.00 79.88 320 SER A O 1
ATOM 2553 N N . PRO A 1 321 ? 4.472 -4.292 4.651 1.00 76.25 321 PRO A N 1
ATOM 2554 C CA . PRO A 1 321 ? 5.370 -5.321 4.138 1.00 76.25 321 PRO A CA 1
ATOM 2555 C C . PRO A 1 321 ? 5.024 -6.723 4.649 1.00 76.25 321 PRO A C 1
ATOM 2557 O O . PRO A 1 321 ? 5.146 -7.694 3.912 1.00 76.25 321 PRO A O 1
ATOM 2560 N N . ARG A 1 322 ? 4.574 -6.838 5.908 1.00 78.56 322 ARG A N 1
ATOM 2561 C CA . ARG A 1 322 ? 4.241 -8.129 6.530 1.00 78.56 322 ARG A CA 1
ATOM 2562 C C . ARG A 1 322 ? 2.934 -8.704 6.006 1.00 78.56 322 ARG A C 1
ATOM 2564 O O . ARG A 1 322 ? 2.895 -9.889 5.710 1.00 78.56 322 ARG A O 1
ATOM 2571 N N . PHE A 1 323 ? 1.912 -7.868 5.840 1.00 81.50 323 PHE A N 1
ATOM 2572 C CA . PHE A 1 323 ? 0.657 -8.297 5.227 1.00 81.50 323 PHE A CA 1
ATOM 2573 C C . PHE A 1 323 ? 0.880 -8.712 3.769 1.00 81.50 323 PHE A C 1
ATOM 2575 O O . PHE A 1 323 ? 0.490 -9.803 3.368 1.00 81.50 323 PHE A O 1
ATOM 2582 N N . SER A 1 324 ? 1.615 -7.898 3.003 1.00 81.56 324 SER A N 1
ATOM 2583 C CA . SER A 1 324 ? 1.944 -8.223 1.615 1.00 81.56 324 SER A CA 1
ATOM 2584 C C . SER A 1 324 ? 2.805 -9.481 1.484 1.00 81.56 324 SER A C 1
ATOM 2586 O O . SER A 1 324 ? 2.686 -10.162 0.477 1.00 81.56 324 SER A O 1
ATOM 2588 N N . ALA A 1 325 ? 3.636 -9.827 2.474 1.00 76.81 325 ALA A N 1
ATOM 2589 C CA . ALA A 1 325 ? 4.453 -11.045 2.452 1.00 76.81 325 ALA A CA 1
ATOM 2590 C C . ALA A 1 325 ? 3.647 -12.347 2.616 1.00 76.81 325 ALA A C 1
ATOM 2592 O O . ALA A 1 325 ? 4.172 -13.431 2.348 1.00 76.81 325 ALA A O 1
ATOM 2593 N N . LEU A 1 326 ? 2.393 -12.265 3.071 1.00 78.38 326 LEU A N 1
ATOM 2594 C CA . LEU A 1 326 ? 1.491 -13.418 3.113 1.00 78.38 326 LEU A CA 1
ATOM 2595 C C . LEU A 1 326 ? 0.925 -13.751 1.730 1.00 78.38 326 LEU A C 1
ATOM 2597 O O . LEU A 1 326 ? 0.476 -14.869 1.510 1.00 78.38 326 LEU A O 1
ATOM 2601 N N . SER A 1 327 ? 1.030 -12.823 0.779 1.00 74.44 327 SER A N 1
ATOM 2602 C CA . SER A 1 327 ? 0.542 -12.987 -0.582 1.00 74.44 327 SER A CA 1
ATOM 2603 C C . SER A 1 327 ? 1.696 -13.046 -1.598 1.00 74.44 327 SER A C 1
ATOM 2605 O O . SER A 1 327 ? 2.751 -12.450 -1.370 1.00 74.44 327 SER A O 1
ATOM 2607 N N . PRO A 1 328 ? 1.557 -13.761 -2.732 1.00 66.69 328 PRO A N 1
ATOM 2608 C CA . PRO A 1 328 ? 2.585 -13.782 -3.777 1.00 66.69 328 PRO A CA 1
ATOM 2609 C C . PRO A 1 328 ? 2.743 -12.451 -4.536 1.00 66.69 328 PRO A C 1
ATOM 2611 O O . PRO A 1 328 ? 3.793 -12.246 -5.153 1.00 66.69 328 PRO A O 1
ATOM 2614 N N . ASP A 1 329 ? 1.737 -11.567 -4.502 1.00 72.69 329 ASP A N 1
ATOM 2615 C CA . ASP A 1 329 ? 1.765 -10.242 -5.142 1.00 72.69 329 ASP A CA 1
ATOM 2616 C C . ASP A 1 329 ? 1.638 -9.097 -4.107 1.00 72.69 329 ASP A C 1
ATOM 2618 O O . ASP A 1 329 ? 1.652 -9.317 -2.894 1.00 72.69 329 ASP A O 1
ATOM 2622 N N . THR A 1 330 ? 1.580 -7.843 -4.573 1.00 77.44 330 THR A N 1
ATOM 2623 C CA . THR A 1 330 ? 1.585 -6.664 -3.687 1.00 77.44 330 THR A CA 1
ATOM 2624 C C . THR A 1 330 ? 0.195 -6.392 -3.117 1.00 77.44 330 THR A C 1
ATOM 2626 O O . THR A 1 330 ? -0.758 -6.195 -3.872 1.00 77.44 330 THR A O 1
ATOM 2629 N N . ALA A 1 331 ? 0.096 -6.336 -1.787 1.00 84.00 331 ALA A N 1
ATOM 2630 C CA . ALA A 1 331 ? -1.129 -5.994 -1.071 1.00 84.00 331 ALA A CA 1
ATOM 2631 C C . ALA A 1 331 ? -0.990 -4.641 -0.357 1.00 84.00 331 ALA A C 1
ATOM 2633 O O . ALA A 1 331 ? -0.072 -4.428 0.442 1.00 84.00 331 ALA A O 1
ATOM 2634 N N . TYR A 1 332 ? -1.929 -3.743 -0.629 1.00 87.75 332 TYR A N 1
ATOM 2635 C CA . TYR A 1 332 ? -2.098 -2.472 0.061 1.00 87.75 332 TYR A CA 1
ATOM 2636 C C . TYR A 1 332 ? -3.236 -2.561 1.078 1.00 87.75 332 TYR A C 1
ATOM 2638 O O . TYR A 1 332 ? -4.055 -3.478 1.047 1.00 87.75 332 TYR A O 1
ATOM 2646 N N . VAL A 1 333 ? -3.274 -1.593 1.990 1.00 91.62 333 VAL A N 1
ATOM 2647 C CA . VAL A 1 333 ? -4.356 -1.419 2.958 1.00 91.62 333 VAL A CA 1
ATOM 2648 C C . VAL A 1 333 ? -5.017 -0.078 2.683 1.00 91.62 333 VAL A C 1
ATOM 2650 O O . VAL A 1 333 ? -4.416 0.970 2.928 1.00 91.62 333 VAL A O 1
ATOM 2653 N N . VAL A 1 334 ? -6.250 -0.102 2.190 1.00 93.19 334 VAL A N 1
ATOM 2654 C CA . VAL A 1 334 ? -7.092 1.092 2.102 1.00 93.19 334 VAL A CA 1
ATOM 2655 C C . VAL A 1 334 ? -7.749 1.290 3.461 1.00 93.19 334 VAL A C 1
ATOM 2657 O O . VAL A 1 334 ? -8.378 0.378 3.991 1.00 93.19 334 VAL A O 1
ATOM 2660 N N . SER A 1 335 ? -7.570 2.462 4.064 1.00 94.31 335 SER A N 1
ATOM 2661 C CA . SER A 1 335 ? -8.143 2.776 5.375 1.00 94.31 335 SER A CA 1
ATOM 2662 C C . SER A 1 335 ? -9.035 4.001 5.291 1.00 94.31 335 SER A C 1
ATOM 2664 O O . SER A 1 335 ? -8.560 5.069 4.905 1.00 94.31 335 SER A O 1
ATOM 2666 N N . PHE A 1 336 ? -10.281 3.864 5.737 1.00 95.69 336 PHE A N 1
ATOM 2667 C CA . PHE A 1 336 ? -11.129 4.997 6.097 1.00 95.69 336 PHE A CA 1
ATOM 2668 C C . PHE A 1 336 ? -10.939 5.271 7.582 1.00 95.69 336 PHE A C 1
ATOM 2670 O O . PHE A 1 336 ? -11.058 4.348 8.387 1.00 95.69 336 PHE A O 1
ATOM 2677 N N . SER A 1 337 ? -10.576 6.503 7.935 1.00 95.19 337 SER A N 1
ATOM 2678 C CA . SER A 1 337 ? -10.346 6.915 9.323 1.00 95.19 337 SER A CA 1
ATOM 2679 C C . SER A 1 337 ? -11.095 8.203 9.632 1.00 95.19 337 SER A C 1
ATOM 2681 O O . SER A 1 337 ? -10.961 9.163 8.876 1.00 95.19 337 SER A O 1
ATOM 2683 N N . SER A 1 338 ? -11.828 8.251 10.743 1.00 95.62 338 SER A N 1
ATOM 2684 C CA . SER A 1 338 ? -12.495 9.473 11.203 1.00 95.62 338 SER A CA 1
ATOM 2685 C C . SER A 1 338 ? -11.899 9.942 12.539 1.00 95.62 338 SER A C 1
ATOM 2687 O O . SER A 1 338 ? -11.670 9.108 13.426 1.00 95.62 338 SER A O 1
ATOM 2689 N N . PRO A 1 339 ? -11.558 11.237 12.684 1.00 95.31 339 PRO A N 1
ATOM 2690 C CA . PRO A 1 339 ? -11.052 11.787 13.935 1.00 95.31 339 PRO A CA 1
ATOM 2691 C C . PRO A 1 339 ? -12.187 11.913 14.959 1.00 95.31 339 PRO A C 1
ATOM 2693 O O . PRO A 1 339 ? -13.305 12.252 14.593 1.00 95.31 339 PRO A O 1
ATOM 2696 N N . ILE A 1 340 ? -11.892 11.649 16.236 1.00 95.06 340 ILE A N 1
ATOM 2697 C CA . ILE A 1 340 ? -12.879 11.732 17.329 1.00 95.06 340 ILE A CA 1
ATOM 2698 C C . ILE A 1 340 ? -12.405 12.685 18.422 1.00 95.06 340 ILE A C 1
ATOM 2700 O O . ILE A 1 340 ? -13.165 13.517 18.905 1.00 95.06 340 ILE A O 1
ATOM 2704 N N . ALA A 1 341 ? -11.154 12.564 18.868 1.00 93.50 341 ALA A N 1
ATOM 2705 C CA . ALA A 1 341 ? -10.655 13.393 19.958 1.00 93.50 341 ALA A CA 1
ATOM 2706 C C . ALA A 1 341 ? -9.137 13.526 19.926 1.00 93.50 341 ALA A C 1
ATOM 2708 O O . ALA A 1 341 ? -8.416 12.565 19.656 1.00 93.50 341 ALA A O 1
ATOM 2709 N N . ASN A 1 342 ? -8.646 14.713 20.280 1.00 92.38 342 ASN A N 1
ATOM 2710 C CA . ASN A 1 342 ? -7.252 14.886 20.673 1.00 92.38 342 ASN A CA 1
ATOM 2711 C C . ASN A 1 342 ? -7.043 14.397 22.119 1.00 92.38 342 ASN A C 1
ATOM 2713 O O . ASN A 1 342 ? -8.000 14.105 22.845 1.00 92.38 342 ASN A O 1
ATOM 2717 N N . ARG A 1 343 ? -5.783 14.334 22.556 1.00 90.75 343 ARG A N 1
ATOM 2718 C CA . ARG A 1 343 ? -5.431 13.861 23.901 1.00 90.75 343 ARG A CA 1
ATOM 2719 C C . ARG A 1 343 ? -6.113 14.667 25.016 1.00 90.75 343 ARG A C 1
ATOM 2721 O O . ARG A 1 343 ? -6.668 14.075 25.934 1.00 90.75 343 ARG A O 1
ATOM 2728 N N . ALA A 1 344 ? -6.131 15.995 24.908 1.00 89.81 344 ALA A N 1
ATOM 2729 C CA . ALA A 1 344 ? -6.705 16.877 25.927 1.00 89.81 344 ALA A CA 1
ATOM 2730 C C . ALA A 1 344 ? -8.237 16.753 26.049 1.00 89.81 344 ALA A C 1
ATOM 2732 O O . ALA A 1 344 ? -8.797 16.933 27.131 1.00 89.81 344 ALA A O 1
ATOM 2733 N N . ASN A 1 345 ? -8.930 16.454 24.949 1.00 89.62 345 ASN A N 1
ATOM 2734 C CA . ASN A 1 345 ? -10.368 16.198 24.959 1.00 89.62 345 ASN A CA 1
ATOM 2735 C C . ASN A 1 345 ? -10.674 14.820 25.548 1.00 89.62 345 ASN A C 1
ATOM 2737 O O . ASN A 1 345 ? -11.624 14.697 26.320 1.00 89.62 345 ASN A O 1
ATOM 2741 N N . LEU A 1 346 ? -9.851 13.810 25.246 1.00 89.62 346 LEU A N 1
ATOM 2742 C CA . LEU A 1 346 ? -10.036 12.461 25.779 1.00 89.62 346 LEU A CA 1
ATOM 2743 C C . LEU A 1 346 ? -9.815 12.386 27.295 1.00 89.62 346 LEU A C 1
ATOM 2745 O O . LEU A 1 346 ? -10.534 11.663 27.972 1.00 89.62 346 LEU A O 1
ATOM 2749 N N . GLU A 1 347 ? -8.882 13.166 27.847 1.00 89.00 347 GLU A N 1
ATOM 2750 C CA . GLU A 1 347 ? -8.629 13.226 29.299 1.00 89.00 347 GLU A CA 1
ATOM 2751 C C . GLU A 1 347 ? -9.856 13.684 30.116 1.00 89.00 347 GLU A C 1
ATOM 2753 O O . GLU A 1 347 ? -9.937 13.421 31.314 1.00 89.00 347 GLU A O 1
ATOM 2758 N N . LYS A 1 348 ? -10.840 14.332 29.475 1.00 89.12 348 LYS A N 1
ATOM 2759 C CA . LYS A 1 348 ? -12.104 14.766 30.099 1.00 89.12 348 LYS A CA 1
ATOM 2760 C C . LYS A 1 348 ? -13.188 13.681 30.082 1.00 89.12 348 LYS A C 1
ATOM 2762 O O . LYS A 1 348 ? -14.253 13.879 30.664 1.00 89.12 348 LYS A O 1
ATOM 2767 N N . VAL A 1 349 ? -12.947 12.563 29.400 1.00 88.69 349 VAL A N 1
ATOM 2768 C CA . VAL A 1 349 ? -13.905 11.475 29.189 1.00 88.69 349 VAL A CA 1
ATOM 2769 C C . VAL A 1 349 ? -13.565 10.301 30.108 1.00 88.69 349 VAL A C 1
ATOM 2771 O O . VAL A 1 349 ? -12.419 9.869 30.200 1.00 88.69 349 VAL A O 1
ATOM 2774 N N . SER A 1 350 ? -14.579 9.726 30.761 1.00 90.25 350 SER A N 1
ATOM 2775 C CA . SER A 1 350 ? -14.408 8.480 31.520 1.00 90.25 350 SER A CA 1
ATOM 2776 C C . SER A 1 350 ? -14.151 7.293 30.585 1.00 90.25 350 SER A C 1
ATOM 2778 O O . SER A 1 350 ? -14.958 7.016 29.695 1.00 90.25 350 SER A O 1
ATOM 2780 N N . LEU A 1 351 ? -13.078 6.534 30.834 1.00 87.00 351 LEU A N 1
ATOM 2781 C CA . LEU A 1 351 ? -12.750 5.317 30.075 1.00 87.00 351 LEU A CA 1
ATOM 2782 C C . LEU A 1 351 ? -13.851 4.250 30.160 1.00 87.00 351 LEU A C 1
ATOM 2784 O O . LEU A 1 351 ? -14.102 3.547 29.185 1.00 87.00 351 LEU A O 1
ATOM 2788 N N . GLN A 1 352 ? -14.558 4.160 31.292 1.00 87.69 352 GLN A N 1
ATOM 2789 C CA . GLN A 1 352 ? -15.696 3.246 31.439 1.00 87.69 352 GLN A CA 1
ATOM 2790 C C . GLN A 1 352 ? -16.837 3.618 30.486 1.00 87.69 352 GLN A C 1
ATOM 2792 O O . GLN A 1 352 ? -17.409 2.741 29.843 1.00 87.69 352 GLN A O 1
ATOM 2797 N N . ASN A 1 353 ? -17.126 4.919 30.360 1.00 90.75 353 ASN A N 1
ATOM 2798 C CA . ASN A 1 353 ? -18.134 5.418 29.427 1.00 90.75 353 ASN A CA 1
ATOM 2799 C C . ASN A 1 353 ? -17.713 5.156 27.974 1.00 90.75 353 ASN A C 1
ATOM 2801 O O . ASN A 1 353 ? -18.501 4.641 27.188 1.00 90.75 353 ASN A O 1
ATOM 2805 N N . LEU A 1 354 ? -16.448 5.431 27.636 1.00 92.69 354 LEU A N 1
ATOM 2806 C CA . LEU A 1 354 ? -15.900 5.152 26.308 1.00 92.69 354 LEU A CA 1
ATOM 2807 C C . LEU A 1 354 ? -16.050 3.669 25.932 1.00 92.69 354 LEU A C 1
ATOM 2809 O O . LEU A 1 354 ? -16.571 3.360 24.864 1.00 92.69 354 LEU A O 1
ATOM 2813 N N . ASN A 1 355 ? -15.651 2.750 26.813 1.00 91.00 355 ASN A N 1
ATOM 2814 C CA . ASN A 1 355 ? -15.740 1.312 26.548 1.00 91.00 355 ASN A CA 1
ATOM 2815 C C . ASN A 1 355 ? -17.188 0.825 26.413 1.00 91.00 355 ASN A C 1
ATOM 2817 O O . ASN A 1 355 ? -17.473 -0.008 25.550 1.00 91.00 355 ASN A O 1
ATOM 2821 N N . ALA A 1 356 ? -18.106 1.346 27.235 1.00 91.69 356 ALA A N 1
ATOM 2822 C CA . ALA A 1 356 ? -19.525 1.013 27.147 1.00 91.69 356 ALA A CA 1
ATOM 2823 C C . ALA A 1 356 ? -20.113 1.426 25.788 1.00 91.69 356 ALA A C 1
ATOM 2825 O O . ALA A 1 356 ? -20.740 0.603 25.120 1.00 91.69 356 ALA A O 1
ATOM 2826 N N . LEU A 1 357 ? -19.825 2.654 25.344 1.00 94.81 357 LEU A N 1
ATOM 2827 C CA . LEU A 1 357 ? -20.262 3.171 24.045 1.00 94.81 357 LEU A CA 1
ATOM 2828 C C . LEU A 1 357 ? -19.666 2.380 22.878 1.00 94.81 357 LEU A C 1
ATOM 2830 O O . LEU A 1 357 ? -20.390 1.996 21.963 1.00 94.81 357 LEU A O 1
ATOM 2834 N N . ILE A 1 358 ? -18.363 2.076 22.924 1.00 94.88 358 ILE A N 1
ATOM 2835 C CA . ILE A 1 358 ? -17.708 1.249 21.900 1.00 94.88 358 ILE A CA 1
ATOM 2836 C C . ILE A 1 358 ? -18.379 -0.124 21.819 1.00 94.88 358 ILE A C 1
ATOM 2838 O O . ILE A 1 358 ? -18.662 -0.594 20.718 1.00 94.88 358 ILE A O 1
ATOM 2842 N N . SER A 1 359 ? -18.652 -0.768 22.957 1.00 92.50 359 SER A N 1
ATOM 2843 C CA . SER A 1 359 ? -19.283 -2.092 23.005 1.00 92.50 359 SER A CA 1
ATOM 2844 C C . SER A 1 359 ? -20.708 -2.083 22.445 1.00 92.50 359 SER A C 1
ATOM 2846 O O . SER A 1 359 ? -21.090 -3.001 21.718 1.00 92.50 359 SER A O 1
ATOM 2848 N N . GLU A 1 360 ? -21.488 -1.037 22.730 1.00 94.12 360 GLU A N 1
ATOM 2849 C CA . GLU A 1 360 ? -22.834 -0.867 22.181 1.00 94.12 360 GLU A CA 1
ATOM 2850 C C . GLU A 1 360 ? -22.803 -0.641 20.663 1.00 94.12 360 GLU A C 1
ATOM 2852 O O . GLU A 1 360 ? -23.444 -1.378 19.910 1.00 94.12 360 GLU A O 1
ATOM 2857 N N . LEU A 1 361 ? -22.013 0.331 20.202 1.00 95.75 361 LEU A N 1
ATOM 2858 C CA . LEU A 1 361 ? -21.932 0.694 18.789 1.00 95.75 361 LEU A CA 1
ATOM 2859 C C . LEU A 1 361 ? -21.316 -0.420 17.937 1.00 95.75 361 LEU A C 1
ATOM 2861 O O . LEU A 1 361 ? -21.745 -0.631 16.806 1.00 95.75 361 LEU A O 1
ATOM 2865 N N . SER A 1 362 ? -20.369 -1.192 18.480 1.00 94.38 362 SER A N 1
ATOM 2866 C CA . SER A 1 362 ? -19.743 -2.318 17.767 1.00 94.38 362 SER A CA 1
ATOM 2867 C C . SER A 1 362 ? -20.716 -3.464 17.476 1.00 94.38 362 SER A C 1
ATOM 2869 O O . SER A 1 362 ? -20.422 -4.300 16.626 1.00 94.38 362 SER A O 1
ATOM 2871 N N . LYS A 1 363 ? -21.864 -3.540 18.167 1.00 93.00 363 LYS A N 1
ATOM 2872 C CA . LYS A 1 363 ? -22.928 -4.503 17.830 1.00 93.00 363 LYS A CA 1
ATOM 2873 C C . LYS A 1 363 ? -23.691 -4.072 16.579 1.00 93.00 363 LYS A C 1
ATOM 2875 O O . LYS A 1 363 ? -24.062 -4.923 15.781 1.00 93.00 363 LYS A O 1
ATOM 2880 N N . ARG A 1 364 ? -23.904 -2.763 16.416 1.00 94.88 364 ARG A N 1
ATOM 2881 C CA . ARG A 1 364 ? -24.628 -2.169 15.283 1.00 94.88 364 ARG A CA 1
ATOM 2882 C C . ARG A 1 364 ? -23.748 -2.029 14.042 1.00 94.88 364 ARG A C 1
ATOM 2884 O O . ARG A 1 364 ? -24.191 -2.360 12.946 1.00 94.88 364 ARG A O 1
ATOM 2891 N N . TYR A 1 365 ? -22.488 -1.632 14.233 1.00 96.44 365 TYR A N 1
ATOM 2892 C CA . TYR A 1 365 ? -21.507 -1.398 13.168 1.00 96.44 365 TYR A CA 1
ATOM 2893 C C . TYR A 1 365 ? -20.205 -2.188 13.413 1.00 96.44 365 TYR A C 1
ATOM 2895 O O . TYR A 1 365 ? -19.159 -1.609 13.720 1.00 96.44 365 TYR A O 1
ATOM 2903 N N . PRO A 1 366 ? -20.225 -3.525 13.269 1.00 94.88 366 PRO A N 1
ATOM 2904 C CA . PRO A 1 366 ? -19.103 -4.389 13.643 1.00 94.88 366 PRO A CA 1
ATOM 2905 C C . PRO 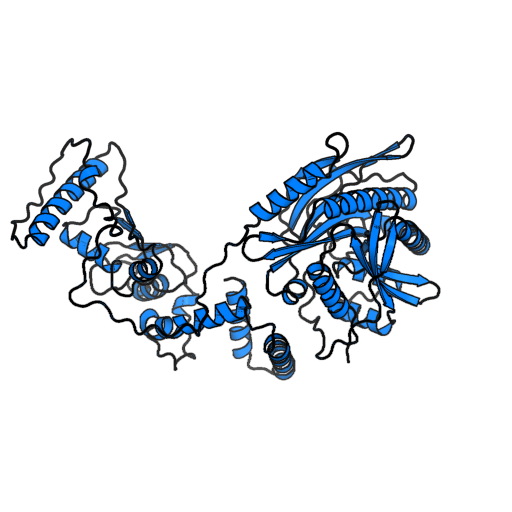A 1 366 ? -17.831 -4.181 12.805 1.00 94.88 366 PRO A C 1
ATOM 2907 O O . PRO A 1 366 ? -16.750 -4.579 13.234 1.00 94.88 366 PRO A O 1
ATOM 2910 N N . LEU A 1 367 ? -17.911 -3.556 11.625 1.00 95.12 367 LEU A N 1
ATOM 2911 C CA . LEU A 1 367 ? -16.732 -3.254 10.800 1.00 95.12 367 LEU A CA 1
ATOM 2912 C C . LEU A 1 367 ? -15.825 -2.174 11.403 1.00 95.12 367 LEU A C 1
ATOM 2914 O O . LEU A 1 367 ? -14.632 -2.122 11.090 1.00 95.12 367 LEU A O 1
ATOM 2918 N N . VAL A 1 368 ? -16.391 -1.286 12.223 1.00 96.81 368 VAL A N 1
ATOM 2919 C CA . VAL A 1 368 ? -15.685 -0.108 12.723 1.00 96.81 368 VAL A CA 1
ATOM 2920 C C . VAL A 1 368 ? -14.879 -0.473 13.957 1.00 96.81 368 VAL A C 1
ATOM 2922 O O . VAL A 1 368 ? -15.357 -1.118 14.886 1.00 96.81 368 VAL A O 1
ATOM 2925 N N . ARG A 1 369 ? -13.623 -0.038 13.966 1.00 95.06 369 ARG A N 1
ATOM 2926 C CA . ARG A 1 369 ? -12.692 -0.243 15.075 1.00 95.06 369 ARG A CA 1
ATOM 2927 C C . ARG A 1 369 ? -12.296 1.095 15.656 1.00 95.06 369 ARG A C 1
ATOM 2929 O O . ARG A 1 369 ? -12.109 2.053 14.911 1.00 95.06 369 ARG A O 1
ATOM 2936 N N . VAL A 1 370 ? -12.107 1.146 16.967 1.00 95.81 370 VAL A N 1
ATOM 2937 C CA . VAL A 1 370 ? -11.617 2.342 17.661 1.00 95.81 370 VAL A CA 1
ATOM 2938 C C . VAL A 1 370 ? -10.181 2.107 18.087 1.00 95.81 370 VAL A C 1
ATOM 2940 O O . VAL A 1 370 ? -9.858 1.047 18.627 1.00 95.81 370 VAL A O 1
ATOM 2943 N N . GLY A 1 371 ? -9.314 3.081 17.827 1.00 93.00 371 GLY A N 1
ATOM 2944 C CA . GLY A 1 371 ? -7.907 2.994 18.183 1.00 93.00 371 GLY A CA 1
ATOM 2945 C C . GLY A 1 371 ? -7.360 4.293 18.748 1.00 93.00 371 GLY A C 1
ATOM 2946 O O . GLY A 1 371 ? -7.844 5.379 18.425 1.00 93.00 371 GLY A O 1
ATOM 2947 N N . ILE A 1 372 ? -6.318 4.152 19.566 1.00 91.44 372 ILE A N 1
ATOM 2948 C CA . ILE A 1 372 ? -5.533 5.271 20.086 1.00 91.44 372 ILE A CA 1
ATOM 2949 C C . ILE A 1 372 ? -4.141 5.242 19.473 1.00 91.44 372 ILE A C 1
ATOM 2951 O O . ILE A 1 372 ? -3.457 4.216 19.509 1.00 91.44 372 ILE A O 1
ATOM 2955 N N . ASP A 1 373 ? -3.726 6.367 18.903 1.00 89.06 373 ASP A N 1
ATOM 2956 C CA . ASP A 1 373 ? -2.397 6.544 18.326 1.00 89.06 373 ASP A CA 1
ATOM 2957 C C . ASP A 1 373 ? -1.666 7.679 19.040 1.00 89.06 373 ASP A C 1
ATOM 2959 O O . ASP A 1 373 ? -1.995 8.855 18.912 1.00 89.06 373 ASP A O 1
ATOM 2963 N N . GLU A 1 374 ? -0.658 7.314 19.824 1.00 84.81 374 GLU A N 1
ATOM 2964 C CA . GLU A 1 374 ? 0.127 8.272 20.603 1.00 84.81 374 GLU A CA 1
ATOM 2965 C C . GLU A 1 374 ? 1.148 9.026 19.746 1.00 84.81 374 GLU A C 1
ATOM 2967 O O . GLU A 1 374 ? 1.620 10.093 20.139 1.00 84.81 374 GLU A O 1
ATOM 2972 N N . ASP A 1 375 ? 1.458 8.516 18.552 1.00 80.75 375 ASP A N 1
ATOM 2973 C CA . ASP A 1 375 ? 2.476 9.104 17.692 1.00 80.75 375 ASP A CA 1
ATOM 2974 C C . ASP A 1 375 ? 1.960 10.328 16.918 1.00 80.75 375 ASP A C 1
ATOM 2976 O O . ASP A 1 375 ? 2.761 11.064 16.341 1.00 80.75 375 ASP A O 1
ATOM 2980 N N . VAL A 1 376 ? 0.639 10.543 16.850 1.00 79.44 376 VAL A N 1
ATOM 2981 C CA . VAL A 1 376 ? 0.049 11.692 16.132 1.00 79.44 376 VAL A CA 1
ATOM 2982 C C . VAL A 1 376 ? -0.010 12.974 16.970 1.00 79.44 376 VAL A C 1
ATOM 2984 O O . VAL A 1 376 ? -0.566 13.983 16.533 1.00 79.44 376 VAL A O 1
ATOM 2987 N N . GLY A 1 377 ? 0.606 12.975 18.155 1.00 79.12 377 GLY A N 1
ATOM 2988 C CA . GLY A 1 377 ? 0.730 14.160 19.003 1.00 79.12 377 GLY A CA 1
ATOM 2989 C C . GLY A 1 377 ? -0.630 14.697 19.458 1.00 79.12 377 GLY A C 1
ATOM 2990 O O . GLY A 1 377 ? -1.480 13.939 19.915 1.00 79.12 377 GLY A O 1
ATOM 2991 N N . ASN A 1 378 ? -0.846 16.012 19.336 1.00 82.50 378 ASN A N 1
ATOM 2992 C CA . ASN A 1 378 ? -2.100 16.669 19.737 1.00 82.50 378 ASN A CA 1
ATOM 2993 C C . ASN A 1 378 ? -3.170 16.701 18.623 1.00 82.50 378 ASN A C 1
ATOM 2995 O O . ASN A 1 378 ? -4.057 17.551 18.627 1.00 82.50 378 ASN A O 1
ATOM 2999 N N . SER A 1 379 ? -3.066 15.809 17.637 1.00 89.12 379 SER A N 1
ATOM 3000 C CA . SER A 1 379 ? -4.049 15.681 16.559 1.00 89.12 379 SER A CA 1
ATOM 3001 C C . SER A 1 379 ? -5.374 15.108 17.071 1.00 89.12 379 SER A C 1
ATOM 3003 O O . SER A 1 379 ? -5.383 14.257 17.960 1.00 89.12 379 SER A O 1
ATOM 3005 N N . HIS A 1 380 ? -6.495 15.493 16.454 1.00 90.94 380 HIS A N 1
ATOM 3006 C CA . HIS A 1 380 ? -7.808 14.872 16.691 1.00 90.94 380 HIS A CA 1
ATOM 3007 C C . HIS A 1 380 ? -7.876 13.399 16.249 1.00 90.94 380 HIS A C 1
ATOM 3009 O O . HIS A 1 380 ? -8.842 12.706 16.549 1.00 90.94 380 HIS A O 1
ATOM 3015 N N . PHE A 1 381 ? -6.832 12.904 15.577 1.00 91.94 381 PHE A N 1
ATOM 3016 C CA . PHE A 1 381 ? -6.636 11.485 15.299 1.00 91.94 381 PHE A CA 1
ATOM 3017 C C . PHE A 1 381 ? -6.084 10.676 16.481 1.00 91.94 381 PHE A C 1
ATOM 3019 O O . PHE A 1 381 ? -5.941 9.459 16.337 1.00 91.94 381 PHE A O 1
ATOM 3026 N N . TYR A 1 382 ? -5.775 11.317 17.619 1.00 92.44 382 TYR A N 1
ATOM 3027 C CA . TYR A 1 382 ? -5.299 10.628 18.821 1.00 92.44 382 TYR A CA 1
ATOM 3028 C C . TYR A 1 382 ? -6.270 9.522 19.244 1.00 92.44 382 TYR A C 1
ATOM 3030 O O . TYR A 1 382 ? -5.837 8.387 19.410 1.00 92.44 382 TYR A O 1
ATOM 3038 N N . LEU A 1 383 ? -7.571 9.822 19.325 1.00 94.12 383 LEU A N 1
ATOM 3039 C CA . LEU A 1 383 ? -8.653 8.838 19.296 1.00 94.12 383 LEU A CA 1
ATOM 3040 C C . LEU A 1 383 ? -9.322 8.901 17.921 1.00 94.12 383 LEU A C 1
ATOM 3042 O O . LEU A 1 383 ? -9.793 9.960 17.506 1.00 94.12 383 LEU A O 1
ATOM 3046 N N . SER A 1 384 ? -9.378 7.773 17.219 1.00 95.38 384 SER A N 1
ATOM 3047 C CA . SER A 1 384 ? -9.994 7.699 15.892 1.00 95.38 384 SER A CA 1
ATOM 3048 C C . SER A 1 384 ? -10.687 6.366 15.646 1.00 95.38 384 SER A C 1
ATOM 3050 O O . SER A 1 384 ? -10.340 5.333 16.229 1.00 95.38 384 SER A O 1
ATOM 3052 N N . THR A 1 385 ? -11.673 6.396 14.758 1.00 96.94 385 THR A N 1
ATOM 3053 C CA . THR A 1 385 ? -12.371 5.213 14.249 1.00 96.94 385 THR A CA 1
ATOM 3054 C C . THR A 1 385 ? -11.784 4.799 12.907 1.00 96.94 385 THR A C 1
ATOM 3056 O O . THR A 1 385 ? -11.230 5.632 12.182 1.00 96.94 385 THR A O 1
ATOM 3059 N N . ARG A 1 386 ? -11.868 3.508 12.568 1.00 95.25 386 ARG A N 1
ATOM 3060 C CA . ARG A 1 386 ? -11.299 2.958 11.334 1.00 95.25 386 ARG A CA 1
ATOM 3061 C C . ARG A 1 386 ? -12.068 1.794 10.749 1.00 95.25 386 ARG A C 1
ATOM 3063 O O . ARG A 1 386 ? -12.490 0.896 11.473 1.00 95.25 386 ARG A O 1
ATOM 3070 N N . VAL A 1 387 ? -12.046 1.729 9.422 1.00 95.56 387 VAL A N 1
ATOM 3071 C CA . VAL A 1 387 ? -12.362 0.535 8.628 1.00 95.56 387 VAL A CA 1
ATOM 3072 C C . VAL A 1 387 ? -11.216 0.299 7.643 1.00 95.56 387 VAL A C 1
ATOM 3074 O O . VAL A 1 387 ? -10.635 1.250 7.115 1.00 95.56 387 VAL A O 1
ATOM 3077 N N . ASN A 1 388 ? -10.804 -0.956 7.456 1.00 94.56 388 ASN A N 1
ATOM 3078 C CA . ASN A 1 388 ? -9.676 -1.316 6.593 1.00 94.56 388 ASN A CA 1
ATOM 3079 C C . ASN A 1 388 ? -10.102 -2.347 5.559 1.00 94.56 388 ASN A C 1
ATOM 3081 O O . ASN A 1 388 ? -10.734 -3.337 5.913 1.00 94.56 388 ASN A O 1
ATOM 3085 N N . PHE A 1 389 ? -9.649 -2.148 4.327 1.00 93.19 389 PHE A N 1
ATOM 3086 C CA . PHE A 1 389 ? -9.852 -3.066 3.218 1.00 93.19 389 PHE A CA 1
ATOM 3087 C C . PHE A 1 389 ? -8.501 -3.451 2.615 1.00 93.19 389 PHE A C 1
ATOM 3089 O O . PHE A 1 389 ? -7.623 -2.584 2.485 1.00 93.19 389 PHE A O 1
ATOM 3096 N N . PRO A 1 390 ? -8.277 -4.739 2.304 1.00 92.00 390 PRO A N 1
ATOM 3097 C CA . PRO A 1 390 ? -7.159 -5.099 1.454 1.00 92.00 390 PRO A CA 1
ATOM 3098 C C . PRO A 1 390 ? -7.365 -4.442 0.084 1.00 92.00 390 PRO A C 1
ATOM 3100 O O . PRO A 1 390 ? -8.476 -4.096 -0.282 1.00 92.00 390 PRO A O 1
ATOM 3103 N N . LEU A 1 391 ? -6.285 -4.211 -0.649 1.00 89.12 391 LEU A N 1
ATOM 3104 C CA . LEU A 1 391 ? -6.328 -3.896 -2.072 1.00 89.12 391 LEU A CA 1
ATOM 3105 C C . LEU A 1 391 ? -5.191 -4.663 -2.723 1.00 89.12 391 LEU A C 1
ATOM 3107 O O . LEU A 1 391 ? -4.026 -4.473 -2.360 1.00 89.12 391 LEU A O 1
ATOM 3111 N N . PHE A 1 392 ? -5.516 -5.526 -3.677 1.00 83.69 392 PHE A N 1
ATOM 3112 C CA . PHE A 1 392 ? -4.540 -6.416 -4.279 1.00 83.69 392 PHE A CA 1
ATOM 3113 C C . PHE A 1 392 ? -4.177 -5.983 -5.690 1.00 83.69 392 PHE A C 1
ATOM 3115 O O . PHE A 1 392 ? -5.037 -5.738 -6.534 1.00 83.69 392 PHE A O 1
ATOM 3122 N N . VAL A 1 393 ? -2.876 -5.896 -5.955 1.00 73.81 393 VAL A N 1
ATOM 3123 C CA . VAL A 1 393 ? -2.350 -5.550 -7.275 1.00 73.81 393 VAL A CA 1
ATOM 3124 C C . VAL A 1 393 ? -1.688 -6.792 -7.854 1.00 73.81 393 VAL A C 1
ATOM 3126 O O . VAL A 1 393 ? -0.526 -7.093 -7.570 1.00 73.81 393 VAL A O 1
ATOM 3129 N N . ARG A 1 394 ? -2.451 -7.532 -8.664 1.00 69.00 394 ARG A N 1
ATOM 3130 C CA . ARG A 1 394 ? -2.051 -8.815 -9.247 1.00 69.00 394 ARG A CA 1
ATOM 3131 C C . ARG A 1 394 ? -1.921 -8.713 -10.752 1.00 69.00 394 ARG A C 1
ATOM 3133 O O . ARG A 1 394 ? -2.912 -8.508 -11.439 1.00 69.00 394 ARG A O 1
ATOM 3140 N N . ARG A 1 395 ? -0.719 -8.957 -11.289 1.00 63.38 395 ARG A N 1
ATOM 3141 C CA . ARG A 1 395 ? -0.483 -9.074 -12.746 1.00 63.38 395 ARG A CA 1
ATOM 3142 C C . ARG A 1 395 ? -1.117 -7.926 -13.568 1.00 63.38 395 ARG A C 1
ATOM 3144 O O . ARG A 1 395 ? -1.700 -8.195 -14.614 1.00 63.38 395 ARG A O 1
ATOM 3151 N N . GLY A 1 396 ? -1.057 -6.688 -13.076 1.00 58.69 396 GLY A N 1
ATOM 3152 C CA . GLY A 1 396 ? -1.672 -5.532 -13.747 1.00 58.69 396 GLY A CA 1
ATOM 3153 C C . GLY A 1 396 ? -3.199 -5.443 -13.624 1.00 58.69 396 GLY A C 1
ATOM 3154 O O . GLY A 1 396 ? -3.837 -4.771 -14.424 1.00 58.69 396 GLY A O 1
ATOM 3155 N N . LYS A 1 397 ? -3.809 -6.137 -12.655 1.00 68.69 397 LYS A N 1
ATOM 3156 C CA . LYS A 1 397 ? -5.216 -5.974 -12.273 1.00 68.69 397 LYS A CA 1
ATOM 3157 C C . LYS A 1 397 ? -5.315 -5.579 -10.807 1.00 68.69 397 LYS A C 1
ATOM 3159 O O . LYS A 1 397 ? -4.680 -6.186 -9.944 1.00 68.69 397 LYS A O 1
ATOM 3164 N N . MET A 1 398 ? -6.137 -4.571 -10.532 1.00 76.44 398 MET A N 1
ATOM 3165 C CA . MET A 1 398 ? -6.573 -4.244 -9.177 1.00 76.44 398 MET A CA 1
ATOM 3166 C C . MET A 1 398 ? -7.749 -5.147 -8.802 1.00 76.44 398 MET A C 1
ATOM 3168 O O . MET A 1 398 ? -8.864 -4.937 -9.286 1.00 76.44 398 MET A O 1
ATOM 3172 N N . GLU A 1 399 ? -7.495 -6.121 -7.939 1.00 76.94 399 GLU A N 1
ATOM 3173 C CA . GLU A 1 399 ? -8.470 -7.056 -7.369 1.00 76.94 399 GLU A CA 1
ATOM 3174 C C . GLU A 1 399 ? -8.702 -6.701 -5.885 1.00 76.94 399 GLU A C 1
ATOM 3176 O O . GLU A 1 399 ? -7.917 -5.960 -5.287 1.00 76.94 399 GLU A O 1
ATOM 3181 N N . TRP A 1 400 ? -9.793 -7.201 -5.305 1.00 75.94 400 TRP A N 1
ATOM 3182 C CA . TRP A 1 400 ? -10.084 -7.118 -3.865 1.00 75.94 400 TRP A CA 1
ATOM 3183 C C . TRP A 1 400 ? -10.274 -5.716 -3.301 1.00 75.94 400 TRP A C 1
ATOM 3185 O O . TRP A 1 400 ? -9.567 -5.323 -2.388 1.00 75.94 400 TRP A O 1
ATOM 3195 N N . PHE A 1 401 ? -11.166 -4.936 -3.913 1.00 86.62 401 PHE A N 1
ATOM 3196 C CA . PHE A 1 401 ? -11.668 -3.677 -3.361 1.00 86.62 401 PHE A CA 1
ATOM 3197 C C . PHE A 1 401 ? -12.900 -3.251 -4.162 1.00 86.62 401 PHE A C 1
ATOM 3199 O O . PHE A 1 401 ? -12.764 -2.736 -5.282 1.00 86.62 401 PHE A O 1
ATOM 3206 N N . SER A 1 402 ? -14.090 -3.542 -3.650 1.00 90.94 402 SER A N 1
ATOM 3207 C CA . SER A 1 402 ? -15.335 -3.438 -4.407 1.00 90.94 402 SER A CA 1
ATOM 3208 C C . SER A 1 402 ? -16.233 -2.299 -3.956 1.00 90.94 402 SER A C 1
ATOM 3210 O O . SER A 1 402 ? -16.104 -1.730 -2.874 1.00 90.94 402 SER A O 1
ATOM 3212 N N . LEU A 1 403 ? -17.195 -1.945 -4.812 1.00 92.25 403 LEU A N 1
ATOM 3213 C CA . LEU A 1 403 ? -18.151 -0.885 -4.490 1.00 92.25 403 LEU A CA 1
ATOM 3214 C C . LEU A 1 403 ? -19.014 -1.244 -3.275 1.00 92.25 403 LEU A C 1
ATOM 3216 O O . LEU A 1 403 ? -19.429 -0.349 -2.543 1.00 92.25 403 LEU A O 1
ATOM 3220 N N . TYR A 1 404 ? -19.284 -2.533 -3.064 1.00 92.38 404 TYR A N 1
ATOM 3221 C CA . TYR A 1 404 ? -20.052 -2.999 -1.915 1.00 92.38 404 TYR A CA 1
ATOM 3222 C C . TYR A 1 404 ? -19.305 -2.728 -0.606 1.00 92.38 404 TYR A C 1
ATOM 3224 O O . TYR A 1 404 ? -19.865 -2.127 0.310 1.00 92.38 404 TYR A O 1
ATOM 3232 N N . GLU A 1 405 ? -18.022 -3.088 -0.557 1.00 93.75 405 GLU A N 1
ATOM 3233 C CA . GLU A 1 405 ? -17.150 -2.847 0.593 1.00 93.75 405 GLU A CA 1
ATOM 3234 C C . GLU A 1 405 ? -17.017 -1.356 0.902 1.00 93.75 405 GLU A C 1
ATOM 3236 O O . GLU A 1 405 ? -17.150 -0.948 2.054 1.00 93.75 405 GLU A O 1
ATOM 3241 N N . VAL A 1 406 ? -16.825 -0.530 -0.134 1.00 94.25 406 VAL A N 1
ATOM 3242 C CA . VAL A 1 406 ? -16.720 0.926 0.017 1.00 94.25 406 VAL A CA 1
ATOM 3243 C C . VAL A 1 406 ? -18.007 1.518 0.580 1.00 94.25 406 VAL A C 1
ATOM 3245 O O . VAL A 1 406 ? -17.941 2.292 1.530 1.00 94.25 406 VAL A O 1
ATOM 3248 N N . ARG A 1 407 ? -19.175 1.136 0.046 1.00 95.00 407 ARG A N 1
ATOM 3249 C CA . ARG A 1 407 ? -20.477 1.628 0.526 1.00 95.00 407 ARG A CA 1
ATOM 3250 C C . ARG A 1 407 ? -20.732 1.237 1.975 1.00 95.00 407 ARG A C 1
ATOM 3252 O O . ARG A 1 407 ? -21.015 2.104 2.796 1.00 95.00 407 ARG A O 1
ATOM 3259 N N . MET A 1 408 ? -20.595 -0.050 2.294 1.00 94.81 408 MET A N 1
ATOM 3260 C CA . MET A 1 408 ? -20.826 -0.538 3.653 1.00 94.81 408 MET A CA 1
ATOM 3261 C C . MET A 1 408 ? -19.814 0.068 4.632 1.00 94.81 408 MET A C 1
ATOM 3263 O O . MET A 1 408 ? -20.191 0.480 5.726 1.00 94.81 408 MET A O 1
ATOM 3267 N N . GLY A 1 409 ? -18.543 0.170 4.237 1.00 95.12 409 GLY A N 1
ATOM 3268 C CA . GLY A 1 409 ? -17.479 0.762 5.041 1.00 95.12 409 GLY A CA 1
ATOM 3269 C C . GLY A 1 409 ? -17.684 2.239 5.345 1.00 95.12 409 GLY A C 1
ATOM 3270 O O . GLY A 1 409 ? -17.545 2.636 6.501 1.00 95.12 409 GLY A O 1
ATOM 3271 N N . LEU A 1 410 ? -18.011 3.037 4.322 1.00 95.44 410 LEU A N 1
ATOM 3272 C CA . LEU A 1 410 ? -18.269 4.471 4.465 1.00 95.44 410 LEU A CA 1
ATOM 3273 C C . LEU A 1 410 ? -19.492 4.735 5.336 1.00 95.44 410 LEU A C 1
ATOM 3275 O O . LEU A 1 410 ? -19.403 5.538 6.258 1.00 95.44 410 LEU A O 1
ATOM 3279 N N . GLU A 1 411 ? -20.602 4.036 5.099 1.00 94.88 411 GLU A N 1
ATOM 3280 C CA . GLU A 1 411 ? -21.811 4.243 5.897 1.00 94.88 411 GLU A CA 1
ATOM 3281 C C . GLU A 1 411 ? -21.601 3.779 7.347 1.00 94.88 411 GLU A C 1
ATOM 3283 O O . GLU A 1 411 ? -21.962 4.489 8.284 1.00 94.88 411 GLU A O 1
ATOM 3288 N N . SER A 1 412 ? -20.906 2.650 7.553 1.00 95.56 412 SER A N 1
ATOM 3289 C CA . SER A 1 412 ? -20.585 2.152 8.899 1.00 95.56 412 SER A CA 1
ATOM 3290 C C . SER A 1 412 ? -19.737 3.150 9.678 1.00 95.56 412 SER A C 1
ATOM 3292 O O . SER A 1 412 ? -20.062 3.476 10.818 1.00 95.56 412 SER A O 1
ATOM 3294 N N . ILE A 1 413 ? -18.640 3.644 9.086 1.00 96.38 413 ILE A N 1
ATOM 3295 C CA . ILE A 1 413 ? -17.751 4.581 9.781 1.00 96.38 413 ILE A CA 1
ATOM 3296 C C . ILE A 1 413 ? -18.418 5.943 9.979 1.00 96.38 413 ILE A C 1
ATOM 3298 O O . ILE A 1 413 ? -18.215 6.538 11.033 1.00 96.38 413 ILE A O 1
ATOM 3302 N N . LYS A 1 414 ? -19.236 6.410 9.029 1.00 95.06 414 LYS A N 1
ATOM 3303 C CA . LYS A 1 414 ? -20.003 7.659 9.130 1.00 95.06 414 LYS A CA 1
ATOM 3304 C C . LYS A 1 414 ? -20.935 7.632 10.340 1.00 95.06 414 LYS A C 1
ATOM 3306 O O . LYS A 1 414 ? -20.793 8.475 11.221 1.00 95.06 414 LYS A O 1
ATOM 3311 N N . GLN A 1 415 ? -21.810 6.628 10.426 1.00 94.62 415 GLN A N 1
ATOM 3312 C CA . GLN A 1 415 ? -22.788 6.523 11.513 1.00 94.62 415 GLN A CA 1
ATOM 3313 C C . GLN A 1 415 ? -22.129 6.232 12.866 1.00 94.62 415 GLN A C 1
ATOM 3315 O O . GLN A 1 415 ? -22.426 6.895 13.858 1.00 94.62 415 GLN A O 1
ATOM 3320 N N . PHE A 1 416 ? -21.181 5.287 12.914 1.00 96.75 416 PHE A N 1
ATOM 3321 C CA . PHE A 1 416 ? -20.490 4.944 14.159 1.00 96.75 416 PHE A CA 1
ATOM 3322 C C . PHE A 1 416 ? -19.718 6.140 14.727 1.00 96.75 416 PHE A C 1
ATOM 3324 O O . PHE A 1 416 ? -19.743 6.366 15.935 1.00 96.75 416 PHE A O 1
ATOM 3331 N N . SER A 1 417 ? -19.003 6.886 13.879 1.00 96.56 417 SER A N 1
ATOM 3332 C CA . SER A 1 417 ? -18.138 7.984 14.334 1.00 96.56 417 SER A CA 1
ATOM 3333 C C . SER A 1 417 ? -18.950 9.186 14.795 1.00 96.56 417 SER A C 1
ATOM 3335 O O . SER A 1 417 ? -18.669 9.697 15.877 1.00 96.56 417 SER A O 1
ATOM 3337 N N . ASP A 1 418 ? -19.984 9.570 14.034 1.00 94.88 418 ASP A N 1
ATOM 3338 C CA . ASP A 1 418 ? -20.899 10.652 14.417 1.00 94.88 418 ASP A CA 1
ATOM 3339 C C . ASP A 1 418 ? -21.569 10.346 15.758 1.00 94.88 418 ASP A C 1
ATOM 3341 O O . ASP A 1 418 ? -21.575 11.187 16.662 1.00 94.88 418 ASP A O 1
ATOM 3345 N N . GLU A 1 419 ? -22.080 9.121 15.922 1.00 94.69 419 GLU A N 1
ATOM 3346 C CA . GLU A 1 419 ? -22.775 8.727 17.139 1.00 94.69 419 GLU A CA 1
ATOM 3347 C C . GLU A 1 419 ? -21.829 8.618 18.339 1.00 94.69 419 GLU A C 1
ATOM 3349 O O . GLU A 1 419 ? -22.169 9.091 19.428 1.00 94.69 419 GLU A O 1
ATOM 3354 N N . LEU A 1 420 ? -20.630 8.059 18.147 1.00 95.69 420 LEU A N 1
ATOM 3355 C CA . LEU A 1 420 ? -19.606 8.011 19.186 1.00 95.69 420 LEU A CA 1
ATOM 3356 C C . LEU A 1 420 ? -19.231 9.428 19.636 1.00 95.69 420 LEU A C 1
ATOM 3358 O O . LEU A 1 420 ? -19.237 9.708 20.834 1.00 95.69 420 LEU A O 1
ATOM 3362 N N . GLU A 1 421 ? -18.952 10.336 18.700 1.00 94.50 421 GLU A N 1
ATOM 3363 C CA . GLU A 1 421 ? -18.602 11.721 19.014 1.00 94.50 421 GLU A CA 1
ATOM 3364 C C . GLU A 1 421 ? -19.750 12.455 19.727 1.00 94.50 421 GLU A C 1
ATOM 3366 O O . GLU A 1 421 ? -19.535 13.076 20.775 1.00 94.50 421 GLU A O 1
ATOM 3371 N N . ALA A 1 422 ? -20.982 12.331 19.212 1.00 92.62 422 ALA A N 1
ATOM 3372 C CA . ALA A 1 422 ? -22.167 12.968 19.784 1.00 92.62 422 ALA A CA 1
ATOM 3373 C C . ALA A 1 422 ? -22.356 12.581 21.250 1.00 92.62 422 ALA A C 1
ATOM 3375 O O . ALA A 1 422 ? -22.660 13.427 22.094 1.00 92.62 422 ALA A O 1
ATOM 3376 N N . GLN A 1 423 ? -22.225 11.286 21.547 1.00 93.50 423 GLN A N 1
ATOM 3377 C CA . GLN A 1 423 ? -22.463 10.754 22.881 1.00 93.50 423 GLN A CA 1
ATOM 3378 C C . GLN A 1 423 ? -21.306 11.071 23.832 1.00 93.50 423 GLN A C 1
ATOM 3380 O O . GLN A 1 423 ? -21.555 11.447 24.979 1.00 93.50 423 GLN A O 1
ATOM 3385 N N . LEU A 1 424 ? -20.058 10.999 23.358 1.00 93.50 424 LEU A N 1
ATOM 3386 C CA . LEU A 1 424 ? -18.876 11.317 24.162 1.00 93.50 424 LEU A CA 1
ATOM 3387 C C . LEU A 1 424 ? -18.827 12.784 24.597 1.00 93.50 424 LEU A C 1
ATOM 3389 O O . LEU A 1 424 ? -18.447 13.068 25.732 1.00 93.50 424 LEU A O 1
ATOM 3393 N N . PHE A 1 425 ? -19.223 13.707 23.718 1.00 92.56 425 PHE A N 1
ATOM 3394 C CA . PHE A 1 425 ? -19.132 15.151 23.965 1.00 92.56 425 PHE A CA 1
ATOM 3395 C C . PHE A 1 425 ? -20.491 15.833 24.148 1.00 92.56 425 PHE A C 1
ATOM 3397 O O . PHE A 1 425 ? -20.588 17.061 24.075 1.00 92.56 425 PHE A O 1
ATOM 3404 N N . HIS A 1 426 ? -21.545 15.054 24.404 1.00 89.25 426 HIS A N 1
ATOM 3405 C CA . HIS A 1 426 ? -22.910 15.540 24.635 1.00 89.25 426 HIS A CA 1
ATOM 3406 C C . HIS A 1 426 ? -23.418 16.491 23.532 1.00 89.25 426 HIS A C 1
ATOM 3408 O O . HIS A 1 426 ? -24.069 17.496 23.819 1.00 89.25 426 HIS A O 1
ATOM 3414 N N . GLY A 1 427 ? -23.063 16.207 22.277 1.00 85.12 427 GLY A N 1
ATOM 3415 C CA . GLY A 1 427 ? -23.444 16.985 21.096 1.00 85.12 427 GLY A CA 1
ATOM 3416 C C . GLY A 1 427 ? -22.805 18.373 20.988 1.00 85.12 427 GLY A C 1
ATOM 3417 O O . GLY A 1 427 ? -23.240 19.165 20.161 1.00 85.12 427 GLY A O 1
ATOM 3418 N N . ARG A 1 428 ? -21.808 18.702 21.823 1.00 87.31 428 ARG A N 1
ATOM 3419 C CA . ARG A 1 428 ? -21.129 20.013 21.790 1.00 87.31 428 ARG A CA 1
ATOM 3420 C C . ARG A 1 428 ? -19.987 20.088 20.782 1.00 87.31 428 ARG A C 1
ATOM 3422 O O . ARG A 1 428 ? -19.613 21.189 20.396 1.00 87.31 428 ARG A O 1
ATOM 3429 N N . GLN A 1 429 ? -19.399 18.945 20.439 1.00 90.44 429 GLN A N 1
ATOM 3430 C CA . GLN A 1 429 ? -18.354 18.841 19.426 1.00 90.44 429 GLN A CA 1
ATOM 3431 C C . GLN A 1 429 ? -18.998 18.450 18.093 1.00 90.44 429 GLN A C 1
ATOM 3433 O O . GLN A 1 429 ? -19.913 17.627 18.082 1.00 90.44 429 GLN A O 1
ATOM 3438 N N . ASP A 1 430 ? -18.539 19.063 17.008 1.00 91.50 430 ASP A N 1
ATOM 3439 C CA . ASP A 1 430 ? -18.906 18.732 15.630 1.00 91.50 430 ASP A CA 1
ATOM 3440 C C . ASP A 1 430 ? -17.688 19.027 14.752 1.00 91.50 430 ASP A C 1
ATOM 3442 O O . ASP A 1 430 ? -17.499 20.160 14.308 1.00 91.50 430 ASP A O 1
ATOM 3446 N N . LEU A 1 431 ? -16.777 18.055 14.638 1.00 89.75 431 LEU A N 1
ATOM 3447 C CA . LEU A 1 431 ? -15.497 18.281 13.965 1.00 89.75 431 LEU A CA 1
ATOM 3448 C C . LEU A 1 431 ? -15.706 18.522 12.468 1.00 89.75 431 LEU A C 1
ATOM 3450 O O . LEU A 1 431 ? -16.312 17.715 11.773 1.00 89.75 431 LEU A O 1
ATOM 3454 N N . THR A 1 432 ? -15.117 19.591 11.940 1.00 90.00 432 THR A N 1
ATOM 3455 C CA . THR A 1 432 ? -15.167 19.915 10.503 1.00 90.00 432 THR A CA 1
ATOM 3456 C C . THR A 1 432 ? -13.811 19.729 9.828 1.00 90.00 432 THR A C 1
ATOM 3458 O O . THR A 1 432 ? -12.764 19.755 10.474 1.00 90.00 432 THR A O 1
ATOM 3461 N N . VAL A 1 433 ? -13.783 19.600 8.495 1.00 87.56 433 VAL A N 1
ATOM 3462 C CA . VAL A 1 433 ? -12.521 19.452 7.735 1.00 87.56 433 VAL A CA 1
ATOM 3463 C C . VAL A 1 433 ? -11.538 20.599 8.003 1.00 87.56 433 VAL A C 1
ATOM 3465 O O . VAL A 1 433 ? -10.331 20.377 8.012 1.00 87.56 433 VAL A O 1
ATOM 3468 N N . ALA A 1 434 ? -12.033 21.814 8.260 1.00 84.75 434 ALA A N 1
ATOM 3469 C CA . ALA A 1 434 ? -11.194 22.982 8.530 1.00 84.75 434 ALA A CA 1
ATOM 3470 C C . ALA A 1 434 ? -10.426 22.891 9.864 1.00 84.75 434 ALA A C 1
ATOM 3472 O O . ALA A 1 434 ? -9.368 23.502 10.008 1.00 84.75 434 ALA A O 1
ATOM 3473 N N . GLU A 1 435 ? -10.938 22.126 10.829 1.00 83.62 435 GLU A N 1
ATOM 3474 C CA . GLU A 1 435 ? -10.343 21.953 12.161 1.00 83.62 435 GLU A CA 1
ATOM 3475 C C . GLU A 1 435 ? -9.351 20.783 12.218 1.00 83.62 435 GLU A C 1
ATOM 3477 O O . GLU A 1 435 ? -8.599 20.628 13.189 1.00 83.62 435 GLU A O 1
ATOM 3482 N N . ILE A 1 436 ? -9.335 19.947 11.177 1.00 85.12 436 ILE A N 1
ATOM 3483 C CA . ILE A 1 436 ? -8.510 18.747 11.107 1.00 85.12 436 ILE A CA 1
ATOM 3484 C C . ILE A 1 436 ? -7.322 18.996 10.191 1.00 85.12 436 ILE A C 1
ATOM 3486 O O . ILE A 1 436 ? -7.455 19.161 8.980 1.00 85.12 436 ILE A O 1
ATOM 3490 N N . SER A 1 437 ? -6.120 18.947 10.765 1.00 73.56 437 SER A N 1
ATOM 3491 C CA . SER A 1 437 ? -4.915 18.957 9.947 1.00 73.56 437 SER A CA 1
ATOM 3492 C C . SER A 1 437 ? -4.801 17.668 9.130 1.00 73.56 437 SER A C 1
ATOM 3494 O O . SER A 1 437 ? -4.824 16.565 9.681 1.00 73.56 437 SER A O 1
ATOM 3496 N N . SER A 1 438 ? -4.597 17.807 7.818 1.00 68.38 438 SER A N 1
ATOM 3497 C CA . SER A 1 438 ? -4.236 16.702 6.919 1.00 68.38 438 SER A CA 1
ATOM 3498 C C . SER A 1 438 ? -2.787 16.224 7.111 1.00 68.38 438 SER A C 1
ATOM 3500 O O . SER A 1 438 ? -2.366 15.234 6.502 1.00 68.38 438 SER A O 1
ATOM 3502 N N . SER A 1 439 ? -2.001 16.915 7.946 1.00 64.19 439 SER A N 1
ATOM 3503 C CA . SER A 1 439 ? -0.675 16.474 8.371 1.00 64.19 439 SER A CA 1
ATOM 3504 C C . SER A 1 439 ? -0.801 15.607 9.628 1.00 64.19 439 SER A C 1
ATOM 3506 O O . SER A 1 439 ? -1.255 16.102 10.660 1.00 64.19 439 SER A O 1
ATOM 3508 N N . ASN A 1 440 ? -0.340 14.355 9.571 1.00 77.12 440 ASN A N 1
ATOM 3509 C CA . ASN A 1 440 ? -0.393 13.357 10.653 1.00 77.12 440 ASN A CA 1
ATOM 3510 C C . ASN A 1 440 ? -1.772 12.714 10.853 1.00 77.12 440 ASN A C 1
ATOM 3512 O O . ASN A 1 440 ? -2.302 12.648 11.966 1.00 77.12 440 ASN A O 1
ATOM 3516 N N . ILE A 1 441 ? -2.329 12.186 9.764 1.00 82.81 441 ILE A N 1
ATOM 3517 C CA . ILE A 1 441 ? -3.470 11.273 9.828 1.00 82.81 441 ILE A CA 1
ATOM 3518 C C . ILE A 1 441 ? -2.976 9.945 10.392 1.00 82.81 441 ILE A C 1
ATOM 3520 O O . ILE A 1 441 ? -2.006 9.360 9.898 1.00 82.81 441 ILE A O 1
ATOM 3524 N N . SER A 1 442 ? -3.644 9.472 11.438 1.00 79.06 442 SER A N 1
ATOM 3525 C CA . SER A 1 442 ? -3.297 8.202 12.059 1.00 79.06 442 SER A CA 1
ATOM 3526 C C . SER A 1 442 ? -3.728 7.035 11.163 1.00 79.06 442 SER A C 1
ATOM 3528 O O . SER A 1 442 ? -4.815 7.039 10.583 1.00 79.06 442 SER A O 1
ATOM 3530 N N . GLY A 1 443 ? -2.906 5.994 11.093 1.00 70.75 443 GLY A N 1
ATOM 3531 C CA . GLY A 1 443 ? -3.220 4.761 10.383 1.00 70.75 443 GLY A CA 1
ATOM 3532 C C . GLY A 1 443 ? -2.155 3.695 10.614 1.00 70.75 443 GLY A C 1
ATOM 3533 O O . GLY A 1 443 ? -1.172 3.956 11.313 1.00 70.75 443 GLY A O 1
ATOM 3534 N N . PRO A 1 444 ? -2.345 2.486 10.058 1.00 65.50 444 PRO A N 1
ATOM 3535 C CA . PRO A 1 444 ? -1.471 1.361 10.343 1.00 65.50 444 PRO A CA 1
ATOM 3536 C C . PRO A 1 444 ? -0.061 1.670 9.840 1.00 65.50 444 PRO A C 1
ATOM 3538 O O . PRO A 1 444 ? 0.208 1.693 8.637 1.00 65.50 444 PRO A O 1
ATOM 3541 N N . LYS A 1 445 ? 0.848 1.933 10.777 1.00 66.75 445 LYS A N 1
ATOM 3542 C CA . LYS A 1 445 ? 2.270 2.096 10.475 1.00 66.75 445 LYS A CA 1
ATOM 3543 C C . LYS A 1 445 ? 2.893 0.728 10.193 1.00 66.75 445 LYS A C 1
ATOM 3545 O O . LYS A 1 445 ? 2.387 -0.284 10.686 1.00 66.75 445 LYS A O 1
ATOM 3550 N N . PRO A 1 446 ? 4.008 0.671 9.446 1.00 68.31 446 PRO A N 1
ATOM 3551 C CA . PRO A 1 446 ? 4.777 -0.558 9.328 1.00 68.31 446 PRO A CA 1
ATOM 3552 C C . PRO A 1 446 ? 5.078 -1.127 10.719 1.00 68.31 446 PRO A C 1
ATOM 3554 O O . PRO A 1 446 ? 5.573 -0.409 11.591 1.00 68.31 446 PRO A O 1
ATOM 3557 N N .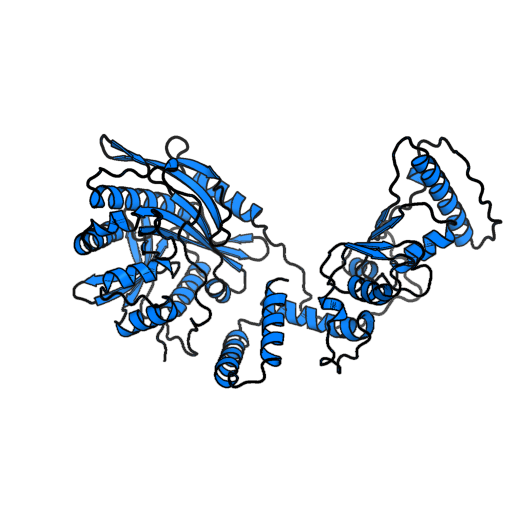 LEU A 1 447 ? 4.752 -2.405 10.932 1.00 70.44 447 LEU A N 1
ATOM 3558 C CA . LEU A 1 447 ? 5.070 -3.084 12.187 1.00 70.44 447 LEU A CA 1
ATOM 3559 C C . LEU A 1 447 ? 6.591 -3.047 12.427 1.00 70.44 447 LEU A C 1
ATOM 3561 O O . LEU A 1 447 ? 7.349 -3.162 11.455 1.00 70.44 447 LEU A O 1
ATOM 3565 N N . PRO A 1 448 ? 7.056 -2.919 13.685 1.00 65.06 448 PRO A N 1
ATOM 3566 C CA . PRO A 1 448 ? 8.484 -2.881 13.990 1.00 65.06 448 PRO A CA 1
ATOM 3567 C C . PRO A 1 448 ? 9.229 -4.098 13.439 1.00 65.06 448 PRO A C 1
ATOM 3569 O O . PRO A 1 448 ? 8.702 -5.209 13.440 1.00 65.06 448 PRO A O 1
ATOM 3572 N N . GLU A 1 449 ? 10.491 -3.924 13.031 1.00 60.19 449 GLU A N 1
ATOM 3573 C CA . GLU A 1 449 ? 11.304 -5.022 12.478 1.00 60.19 449 GLU A CA 1
ATOM 3574 C C . GLU A 1 449 ? 11.395 -6.230 13.426 1.00 60.19 449 GLU A C 1
ATOM 3576 O O . GLU A 1 449 ? 11.377 -7.378 12.976 1.00 60.19 449 GLU A O 1
ATOM 3581 N N . ARG A 1 450 ? 11.415 -5.966 14.741 1.00 61.12 450 ARG A N 1
ATOM 3582 C CA . ARG A 1 450 ? 11.461 -6.974 15.812 1.00 61.12 450 ARG A CA 1
ATOM 3583 C C . ARG A 1 450 ? 10.188 -7.806 15.945 1.00 61.12 450 ARG A C 1
ATOM 3585 O O . ARG A 1 450 ? 10.245 -8.861 16.571 1.00 61.12 450 ARG A O 1
ATOM 3592 N N . PHE A 1 451 ? 9.063 -7.364 15.383 1.00 65.12 451 PHE A N 1
ATOM 3593 C CA . PHE A 1 451 ? 7.849 -8.169 15.335 1.00 65.12 451 PHE A CA 1
ATOM 3594 C C . PHE A 1 451 ? 8.119 -9.350 14.399 1.00 65.12 451 PHE A C 1
ATOM 3596 O O . PHE A 1 451 ? 8.038 -9.214 13.184 1.00 65.12 451 PHE A O 1
ATOM 3603 N N . MET A 1 452 ? 8.534 -10.498 14.928 1.00 57.56 452 MET A N 1
ATOM 3604 C CA . MET A 1 452 ? 8.748 -11.732 14.170 1.00 57.56 452 MET A CA 1
ATOM 3605 C C . MET A 1 452 ? 7.755 -12.774 14.666 1.00 57.56 452 MET A C 1
ATOM 3607 O O . MET A 1 452 ? 7.706 -13.056 15.862 1.00 57.56 452 MET A O 1
ATOM 3611 N N . SER A 1 453 ? 6.985 -13.372 13.759 1.00 52.47 453 SER A N 1
ATOM 3612 C CA . SER A 1 453 ? 6.229 -14.572 14.101 1.00 52.47 453 SER A CA 1
ATOM 3613 C C . SER A 1 453 ? 7.199 -15.749 14.233 1.00 52.47 453 SER A C 1
ATOM 3615 O O . SER A 1 453 ? 8.014 -15.984 13.335 1.00 52.47 453 SER A O 1
ATOM 3617 N N . GLN A 1 454 ? 7.143 -16.480 15.344 1.00 49.69 454 GLN A N 1
ATOM 3618 C CA . GLN A 1 454 ? 7.950 -17.685 15.543 1.00 49.69 454 GLN A CA 1
ATOM 3619 C C . GLN A 1 454 ? 7.509 -18.839 14.622 1.00 49.69 454 GLN A C 1
ATOM 3621 O O . GLN A 1 454 ? 6.450 -18.811 14.000 1.00 49.69 454 GLN A O 1
ATOM 3626 N N . ARG A 1 455 ? 8.392 -19.843 14.522 1.00 43.69 455 ARG A N 1
ATOM 3627 C CA . ARG A 1 455 ? 8.474 -20.913 13.506 1.00 43.69 455 ARG A CA 1
ATOM 3628 C C . ARG A 1 455 ? 7.214 -21.758 13.280 1.00 43.69 455 ARG A C 1
ATOM 3630 O O . ARG A 1 455 ? 7.110 -22.342 12.211 1.00 43.69 455 ARG A O 1
ATOM 3637 N N . ASN A 1 456 ? 6.311 -21.846 14.253 1.00 48.62 456 ASN A N 1
ATOM 3638 C CA . ASN A 1 456 ? 5.131 -22.709 14.222 1.00 48.62 456 ASN A CA 1
ATOM 3639 C C . ASN A 1 456 ? 3.933 -21.947 14.786 1.00 48.62 456 ASN A C 1
ATOM 3641 O O . ASN A 1 456 ? 3.519 -22.184 15.918 1.00 48.62 456 ASN A O 1
ATOM 3645 N N . ILE A 1 457 ? 3.394 -21.012 14.005 1.00 55.97 457 ILE A N 1
ATOM 3646 C CA . ILE A 1 457 ? 2.140 -20.352 14.360 1.00 55.97 457 ILE A CA 1
ATOM 3647 C C . ILE A 1 457 ? 1.050 -21.423 14.331 1.00 55.97 457 ILE A C 1
ATOM 3649 O O . ILE A 1 457 ? 0.655 -21.887 13.257 1.00 55.97 457 ILE A O 1
ATOM 3653 N N . LYS A 1 458 ? 0.571 -21.848 15.502 1.00 63.75 458 LYS A N 1
ATOM 3654 C CA . LYS A 1 458 ? -0.667 -22.624 15.545 1.00 63.75 458 LYS A CA 1
ATOM 3655 C C . LYS A 1 458 ? -1.792 -21.721 15.068 1.00 63.75 458 LYS A C 1
ATOM 3657 O O . LYS A 1 458 ? -1.907 -20.579 15.514 1.00 63.75 458 LYS A O 1
ATOM 3662 N N . ARG A 1 459 ? -2.605 -22.255 14.157 1.00 71.69 459 ARG A N 1
ATOM 3663 C CA . ARG A 1 459 ? -3.817 -21.600 13.675 1.00 71.69 459 ARG A CA 1
ATOM 3664 C C . ARG A 1 459 ? -4.633 -21.149 14.889 1.00 71.69 459 ARG A C 1
ATOM 3666 O O . ARG A 1 459 ? -4.880 -21.971 15.771 1.00 71.69 459 ARG A O 1
ATOM 3673 N N . ALA A 1 460 ? -4.995 -19.870 14.947 1.00 69.44 460 ALA A N 1
ATOM 3674 C CA . ALA A 1 460 ? -5.796 -19.348 16.043 1.00 69.44 460 ALA A CA 1
ATOM 3675 C C . ALA A 1 460 ? -7.126 -20.113 16.117 1.00 69.44 460 ALA A C 1
ATOM 3677 O O . ALA A 1 460 ? -7.646 -20.594 15.105 1.00 69.44 460 ALA A O 1
ATOM 3678 N N . GLU A 1 461 ? -7.694 -20.251 17.307 1.00 71.38 461 GLU A N 1
ATOM 3679 C CA . GLU A 1 461 ? -9.032 -20.825 17.425 1.00 71.38 461 GLU A CA 1
ATOM 3680 C C . GLU A 1 461 ? -10.064 -19.917 16.736 1.00 71.38 461 GLU A C 1
ATOM 3682 O O . GLU A 1 461 ? -9.832 -18.725 16.543 1.00 71.38 461 GLU A O 1
ATOM 3687 N N . GLY A 1 462 ? -11.189 -20.492 16.311 1.00 76.00 462 GLY A N 1
ATOM 3688 C CA . GLY A 1 462 ? -12.282 -19.747 15.687 1.00 76.00 462 GLY A CA 1
ATOM 3689 C C . GLY A 1 462 ? -12.510 -20.091 14.221 1.00 76.00 462 GLY A C 1
ATOM 3690 O O . GLY A 1 462 ? -11.578 -20.328 13.448 1.00 76.00 462 GLY A O 1
ATOM 3691 N N . ALA A 1 463 ? -13.781 -20.105 13.839 1.00 87.06 463 ALA A N 1
ATOM 3692 C CA . ALA A 1 463 ? -14.241 -20.223 12.465 1.00 87.06 463 ALA A CA 1
ATOM 3693 C C . ALA A 1 463 ? -14.929 -18.921 12.057 1.00 87.06 463 ALA A C 1
ATOM 3695 O O . ALA A 1 463 ? -15.366 -18.145 12.904 1.00 87.06 463 ALA A O 1
ATOM 3696 N N . TRP A 1 464 ? -15.005 -18.691 10.754 1.00 92.44 464 TRP A N 1
ATOM 3697 C CA . TRP A 1 464 ? -15.815 -17.609 10.220 1.00 92.44 464 TRP A CA 1
ATOM 3698 C C . TRP A 1 464 ? -17.298 -17.880 10.490 1.00 92.44 464 TRP A C 1
ATOM 3700 O O . TRP A 1 464 ? -17.773 -18.995 10.266 1.00 92.44 464 TRP A O 1
ATOM 3710 N N . SER A 1 465 ? -18.012 -16.858 10.940 1.00 93.00 465 SER A N 1
ATOM 3711 C CA . SER A 1 465 ? -19.452 -16.869 11.175 1.00 93.00 465 SER A CA 1
ATOM 3712 C C . SER A 1 465 ? -20.074 -15.576 10.666 1.00 93.00 465 SER A C 1
ATOM 3714 O O . SER A 1 465 ? -19.507 -14.505 10.876 1.00 93.00 465 SER A O 1
ATOM 3716 N N . SER A 1 466 ? -21.253 -15.657 10.059 1.00 93.06 466 SER A N 1
ATOM 3717 C CA . SER A 1 466 ? -21.991 -14.479 9.606 1.00 93.06 466 SER A CA 1
ATOM 3718 C C . SER A 1 466 ? -22.750 -13.833 10.766 1.00 93.06 466 SER A C 1
ATOM 3720 O O . SER A 1 466 ? -23.422 -14.517 11.540 1.00 93.06 466 SER A O 1
ATOM 3722 N N . VAL A 1 467 ? -22.673 -12.510 10.865 1.00 93.12 467 VAL A N 1
ATOM 3723 C CA . VAL A 1 467 ? -23.413 -11.690 11.827 1.00 93.12 467 VAL A CA 1
ATOM 3724 C C . VAL A 1 467 ? -24.199 -10.629 11.068 1.00 93.12 467 VAL A C 1
ATOM 3726 O O . VAL A 1 467 ? -23.694 -10.007 10.132 1.00 93.12 467 VAL A O 1
ATOM 3729 N N . GLU A 1 468 ? -25.452 -10.430 11.462 1.00 91.94 468 GLU A N 1
ATOM 3730 C CA . GLU A 1 468 ? -26.299 -9.372 10.920 1.00 91.94 468 GLU A CA 1
ATOM 3731 C C . GLU A 1 468 ? -25.987 -8.041 11.615 1.00 91.94 468 GLU A C 1
ATOM 3733 O O . GLU A 1 468 ? -25.944 -7.965 12.843 1.00 91.94 468 GLU A O 1
ATOM 3738 N N . SER A 1 469 ? -25.735 -7.002 10.819 1.00 90.75 469 SER A N 1
ATOM 3739 C CA . SER A 1 469 ? -25.534 -5.624 11.275 1.00 90.75 469 SER A CA 1
ATOM 3740 C C . SER A 1 469 ? -26.616 -4.710 10.700 1.00 90.75 469 SER A C 1
ATOM 3742 O O . SER A 1 469 ? -27.337 -5.107 9.785 1.00 90.75 469 SER A O 1
ATOM 3744 N N . GLU A 1 470 ? -26.697 -3.464 11.171 1.00 88.50 470 GLU A N 1
ATOM 3745 C CA . GLU A 1 470 ? -27.690 -2.500 10.664 1.00 88.50 470 GLU A CA 1
ATOM 3746 C C . GLU A 1 470 ? -27.525 -2.190 9.166 1.00 88.50 470 GLU A C 1
ATOM 3748 O O . GLU A 1 470 ? -28.483 -1.795 8.505 1.00 88.50 470 GLU A O 1
ATOM 3753 N N . LEU A 1 471 ? -26.325 -2.398 8.614 1.00 89.88 471 LEU A N 1
ATOM 3754 C CA . LEU A 1 471 ? -25.981 -2.057 7.230 1.00 89.88 471 LEU A CA 1
ATOM 3755 C C . LEU A 1 471 ? -25.795 -3.284 6.325 1.00 89.88 471 LEU A C 1
ATOM 3757 O O . LEU A 1 471 ? -25.419 -3.141 5.160 1.00 89.88 471 LEU A O 1
ATOM 3761 N N . GLY A 1 472 ? -26.062 -4.488 6.840 1.00 90.19 472 GLY A N 1
ATOM 3762 C CA . GLY A 1 472 ? -25.986 -5.748 6.101 1.00 90.19 472 GLY A CA 1
ATOM 3763 C C . GLY A 1 472 ? -25.208 -6.843 6.831 1.00 90.19 472 GLY A C 1
ATOM 3764 O O . GLY A 1 472 ? -24.883 -6.728 8.013 1.00 90.19 472 GLY A O 1
ATOM 3765 N N . GLN A 1 473 ? -24.918 -7.935 6.128 1.00 94.06 473 GLN A N 1
ATOM 3766 C CA . GLN A 1 473 ? -24.212 -9.081 6.702 1.00 94.06 473 GLN A CA 1
ATOM 3767 C C . GLN A 1 473 ? -22.696 -8.872 6.729 1.00 94.06 473 GLN A C 1
ATOM 3769 O O . GLN A 1 473 ? -22.089 -8.411 5.758 1.00 94.06 473 GLN A O 1
ATOM 3774 N N . VAL A 1 474 ? -22.087 -9.270 7.842 1.00 95.25 474 VAL A N 1
ATOM 3775 C CA . VAL A 1 474 ? -20.648 -9.195 8.089 1.00 95.25 474 VAL A CA 1
ATOM 3776 C C . VAL A 1 474 ? -20.138 -10.581 8.456 1.00 95.25 474 VAL A C 1
ATOM 3778 O O . VAL A 1 474 ? -20.671 -11.237 9.347 1.00 95.25 474 VAL A O 1
ATOM 3781 N N . GLU A 1 475 ? -19.092 -11.028 7.774 1.00 95.81 475 GLU A N 1
ATOM 3782 C CA . GLU A 1 475 ? -18.356 -12.234 8.133 1.00 95.81 475 GLU A CA 1
ATOM 3783 C C . GLU A 1 475 ? -17.374 -11.894 9.249 1.00 95.81 475 GLU A C 1
ATOM 3785 O O . GLU A 1 475 ? -16.567 -10.969 9.141 1.00 95.81 475 GLU A O 1
ATOM 3790 N N . GLN A 1 476 ? -17.454 -12.648 10.336 1.00 94.75 476 GLN A N 1
ATOM 3791 C CA . GLN A 1 476 ? -16.711 -12.405 11.559 1.00 94.75 476 GLN A CA 1
ATOM 3792 C C . GLN A 1 476 ? -15.882 -13.632 11.929 1.00 94.75 476 GLN A C 1
ATOM 3794 O O . GLN A 1 476 ? -16.360 -14.762 11.894 1.00 94.75 476 GLN A O 1
ATOM 3799 N N . LEU A 1 477 ? -14.635 -13.396 12.323 1.00 94.75 477 LEU A N 1
ATOM 3800 C CA . LEU A 1 477 ? -13.737 -14.385 12.901 1.00 94.75 477 LEU A CA 1
ATOM 3801 C C . LEU A 1 477 ? -13.313 -13.921 14.295 1.00 94.75 477 LEU A C 1
ATOM 3803 O O . LEU A 1 477 ? -12.813 -12.809 14.429 1.00 94.75 477 LEU A O 1
ATOM 3807 N N . ILE A 1 478 ? -13.489 -14.765 15.314 1.00 93.88 478 ILE A N 1
ATOM 3808 C CA . ILE A 1 478 ? -13.179 -14.442 16.717 1.00 93.88 478 ILE A CA 1
ATOM 3809 C C . ILE A 1 478 ? -12.235 -15.488 17.300 1.00 93.88 478 ILE A C 1
ATOM 3811 O O . ILE A 1 478 ? -12.460 -16.683 17.113 1.00 93.88 478 ILE A O 1
ATOM 3815 N N . ALA A 1 479 ? -11.244 -15.036 18.068 1.00 92.25 479 ALA A N 1
ATOM 3816 C CA . ALA A 1 479 ? -10.415 -15.882 18.920 1.00 92.25 479 ALA A CA 1
ATOM 3817 C C . ALA A 1 479 ? -10.296 -15.293 20.338 1.00 92.25 479 ALA A C 1
ATOM 3819 O O . ALA A 1 479 ? -10.218 -14.066 20.478 1.00 92.25 479 ALA A O 1
ATOM 3820 N N . PRO A 1 480 ? -10.249 -16.134 21.389 1.00 91.06 480 PRO A N 1
ATOM 3821 C CA . PRO A 1 480 ? -9.923 -15.676 22.735 1.00 91.06 480 PRO A CA 1
ATOM 3822 C C . PRO A 1 480 ? -8.468 -15.188 22.807 1.00 91.06 480 PRO A C 1
ATOM 3824 O O . PRO A 1 480 ? -7.604 -15.662 22.069 1.00 91.06 480 PRO A O 1
ATOM 3827 N N . LEU A 1 481 ? -8.196 -14.251 23.715 1.00 88.75 481 LEU A N 1
ATOM 3828 C CA . LEU A 1 481 ? -6.861 -13.714 23.978 1.00 88.75 481 LEU A CA 1
ATOM 3829 C C . LEU A 1 481 ? -6.509 -13.792 25.462 1.00 88.75 481 LEU A C 1
ATOM 3831 O O . LEU A 1 481 ? -7.278 -13.365 26.324 1.00 88.75 481 LEU A O 1
ATOM 3835 N N . SER A 1 482 ? -5.298 -14.264 25.755 1.00 87.25 482 SER A N 1
ATOM 3836 C CA . SER A 1 482 ? -4.734 -14.223 27.104 1.00 87.25 482 SER A CA 1
ATOM 3837 C C . SER A 1 482 ? -4.077 -12.866 27.404 1.00 87.25 482 SER A C 1
ATOM 3839 O O . SER A 1 482 ? -3.658 -12.130 26.503 1.00 87.25 482 SER A O 1
ATOM 3841 N N . LYS A 1 483 ? -3.931 -12.529 28.694 1.00 84.94 483 LYS A N 1
ATOM 3842 C CA . LYS A 1 483 ? -3.222 -11.308 29.123 1.00 84.94 483 LYS A CA 1
ATOM 3843 C C . LYS A 1 483 ? -1.753 -11.333 28.697 1.00 84.94 483 LYS A C 1
ATOM 3845 O O . LYS A 1 483 ? -1.206 -10.306 28.301 1.00 84.94 483 LYS A O 1
ATOM 3850 N N . GLU A 1 484 ? -1.125 -12.503 28.734 1.00 83.50 484 GLU A N 1
ATOM 3851 C CA . GLU A 1 484 ? 0.261 -12.726 28.319 1.00 83.50 484 GLU A CA 1
ATOM 3852 C C . GLU A 1 484 ? 0.438 -12.442 26.824 1.00 83.50 484 GLU A C 1
ATOM 3854 O O . GLU A 1 484 ? 1.394 -11.769 26.440 1.00 83.50 484 GLU A O 1
ATOM 3859 N N . GLN A 1 485 ? -0.509 -12.879 25.986 1.00 84.06 485 GLN A N 1
ATOM 3860 C CA . GLN A 1 485 ? -0.496 -12.593 24.549 1.00 84.06 485 GLN A CA 1
ATOM 3861 C C . GLN A 1 485 ? -0.631 -11.091 24.272 1.00 84.06 485 GLN A C 1
ATOM 3863 O O . GLN A 1 485 ? 0.125 -10.544 23.468 1.00 84.06 485 GLN A O 1
ATOM 3868 N N . ILE A 1 486 ? -1.535 -10.402 24.975 1.00 86.31 486 ILE A N 1
ATOM 3869 C CA . ILE A 1 486 ? -1.700 -8.943 24.868 1.00 86.31 486 ILE A CA 1
ATOM 3870 C C . ILE A 1 486 ? -0.401 -8.226 25.256 1.00 86.31 486 ILE A C 1
ATOM 3872 O O . ILE A 1 486 ? 0.071 -7.360 24.517 1.00 86.31 486 ILE A O 1
ATOM 3876 N N . HIS A 1 487 ? 0.218 -8.607 26.377 1.00 84.38 487 HIS A N 1
ATOM 3877 C CA . HIS A 1 487 ? 1.497 -8.039 26.805 1.00 84.38 487 HIS A CA 1
ATOM 3878 C C . HIS A 1 487 ? 2.621 -8.300 25.798 1.00 84.38 487 HIS A C 1
ATOM 3880 O O . HIS A 1 487 ? 3.381 -7.382 25.495 1.00 84.38 487 HIS A O 1
ATOM 3886 N N . ALA A 1 488 ? 2.699 -9.505 25.230 1.00 82.88 488 ALA A N 1
ATOM 3887 C CA . ALA A 1 488 ? 3.691 -9.842 24.214 1.00 82.88 488 ALA A CA 1
ATOM 3888 C C . ALA A 1 488 ? 3.508 -9.030 22.922 1.00 82.88 488 ALA A C 1
ATOM 3890 O O . ALA A 1 488 ? 4.494 -8.611 22.312 1.00 82.88 488 ALA A O 1
ATOM 3891 N N . LEU A 1 489 ? 2.263 -8.784 22.501 1.00 84.88 489 LEU A N 1
ATOM 3892 C CA . LEU A 1 489 ? 1.968 -7.920 21.358 1.00 84.88 489 LEU A CA 1
ATOM 3893 C C . LEU A 1 489 ? 2.405 -6.480 21.637 1.00 84.88 489 LEU A C 1
ATOM 3895 O O . LEU A 1 489 ? 3.140 -5.905 20.834 1.00 84.88 489 LEU A O 1
ATOM 3899 N N . LEU A 1 490 ? 2.035 -5.932 22.797 1.00 84.38 490 LEU A N 1
ATOM 3900 C CA . LEU A 1 490 ? 2.418 -4.579 23.207 1.00 84.38 490 LEU A CA 1
ATOM 3901 C C . LEU A 1 490 ? 3.935 -4.410 23.286 1.00 84.38 490 LEU A C 1
ATOM 3903 O O . LEU A 1 490 ? 4.447 -3.436 22.745 1.00 84.38 490 LEU A O 1
ATOM 3907 N N . ASP A 1 491 ? 4.660 -5.362 23.877 1.00 79.88 491 ASP A N 1
ATOM 3908 C CA . ASP A 1 491 ? 6.123 -5.303 24.005 1.00 79.88 491 ASP A CA 1
ATOM 3909 C C . ASP A 1 491 ? 6.837 -5.277 22.645 1.00 79.88 491 ASP A C 1
ATOM 3911 O O . ASP A 1 491 ? 7.937 -4.736 22.516 1.00 79.88 491 ASP A O 1
ATOM 3915 N N . GLN A 1 492 ? 6.208 -5.830 21.608 1.00 76.38 492 GLN A N 1
ATOM 3916 C CA . GLN A 1 492 ? 6.757 -5.836 20.255 1.00 76.38 492 GLN A CA 1
ATOM 3917 C C . GLN A 1 492 ? 6.322 -4.639 19.408 1.00 76.38 492 GLN A C 1
ATOM 3919 O O . GLN A 1 492 ? 6.997 -4.339 18.421 1.00 76.38 492 GLN A O 1
ATOM 3924 N N . THR A 1 493 ? 5.215 -3.970 19.753 1.00 73.00 493 THR A N 1
ATOM 3925 C CA . THR A 1 493 ? 4.645 -2.878 18.942 1.00 73.00 493 THR A CA 1
ATOM 3926 C C . THR A 1 493 ? 4.704 -1.491 19.570 1.00 73.00 493 THR A C 1
ATOM 3928 O O . THR A 1 493 ? 4.717 -0.509 18.832 1.00 73.00 493 THR A O 1
ATOM 3931 N N . ALA A 1 494 ? 4.725 -1.382 20.897 1.00 62.38 494 ALA A N 1
ATOM 3932 C CA . ALA A 1 494 ? 4.698 -0.116 21.618 1.00 62.38 494 ALA A CA 1
ATOM 3933 C C . ALA A 1 494 ? 6.087 0.192 22.196 1.00 62.38 494 ALA A C 1
ATOM 3935 O O . ALA A 1 494 ? 6.614 -0.541 23.030 1.00 62.38 494 ALA A O 1
ATOM 3936 N N . GLY A 1 495 ? 6.695 1.301 21.769 1.00 53.91 495 GLY A N 1
ATOM 3937 C CA . GLY A 1 495 ? 7.882 1.832 22.437 1.00 53.91 495 GLY A CA 1
ATOM 3938 C C . GLY A 1 495 ? 7.522 2.302 23.850 1.00 53.91 495 GLY A C 1
ATOM 3939 O O . GLY A 1 495 ? 6.682 3.179 23.995 1.00 53.91 495 GLY A O 1
ATOM 3940 N N . SER A 1 496 ? 8.128 1.699 24.879 1.00 41.34 496 SER A N 1
ATOM 3941 C CA . SER A 1 496 ? 8.145 2.070 26.316 1.00 41.34 496 SER A CA 1
ATOM 3942 C C . SER A 1 496 ? 6.837 2.399 27.072 1.00 41.34 496 SER A C 1
ATOM 3944 O O . SER A 1 496 ? 6.878 2.474 28.297 1.00 41.34 496 SER A O 1
ATOM 3946 N N . ALA A 1 497 ? 5.679 2.574 26.435 1.00 48.19 497 ALA A N 1
ATOM 3947 C CA . ALA A 1 497 ? 4.449 3.014 27.093 1.00 48.19 497 ALA A CA 1
ATOM 3948 C C . ALA A 1 497 ? 3.579 1.828 27.548 1.00 48.19 497 ALA A C 1
ATOM 3950 O O . ALA A 1 497 ? 2.512 1.560 26.994 1.00 48.19 497 ALA A O 1
ATOM 3951 N N . LYS A 1 498 ? 4.008 1.117 28.601 1.00 55.69 498 LYS A N 1
ATOM 3952 C CA . LYS A 1 498 ? 3.110 0.224 29.355 1.00 55.69 498 LYS A CA 1
ATOM 3953 C C . LYS A 1 498 ? 2.134 1.089 30.152 1.00 55.69 498 LYS A C 1
ATOM 3955 O O . LYS A 1 498 ? 2.494 1.651 31.180 1.00 55.69 498 LYS A O 1
ATOM 3960 N N . GLY A 1 499 ? 0.907 1.236 29.654 1.00 59.81 499 GLY A N 1
ATOM 3961 C CA . GLY A 1 499 ? -0.185 1.799 30.451 1.00 59.81 499 GLY A CA 1
ATOM 3962 C C . GLY A 1 499 ? -0.705 0.741 31.422 1.00 59.81 499 GLY A C 1
ATOM 3963 O O . GLY A 1 499 ? -0.770 -0.432 31.053 1.00 59.81 499 GLY A O 1
ATOM 3964 N N . ALA A 1 500 ? -1.073 1.142 32.642 1.00 63.66 500 ALA A N 1
ATOM 3965 C CA . ALA A 1 500 ? -1.644 0.231 33.639 1.00 63.66 500 ALA A CA 1
ATOM 3966 C C . ALA A 1 500 ? -3.058 -0.262 33.267 1.00 63.66 500 ALA A C 1
ATOM 3968 O O . ALA A 1 500 ? -3.476 -1.308 33.754 1.00 63.66 500 ALA A O 1
ATOM 3969 N N . ASP A 1 501 ? -3.776 0.467 32.405 1.00 80.56 501 ASP A N 1
ATOM 3970 C CA . ASP A 1 501 ? -5.156 0.159 32.018 1.00 80.56 501 ASP A CA 1
ATOM 3971 C C . ASP A 1 501 ? -5.216 -0.815 30.816 1.00 80.56 501 ASP A C 1
ATOM 3973 O O . ASP A 1 501 ? -4.743 -0.472 29.722 1.00 80.56 501 ASP A O 1
ATOM 3977 N N . PRO A 1 502 ? -5.799 -2.022 30.979 1.00 82.12 502 PRO A N 1
ATOM 3978 C CA . PRO A 1 502 ? -5.966 -2.991 29.899 1.00 82.12 502 PRO A CA 1
ATOM 3979 C C . PRO A 1 502 ? -6.772 -2.463 28.709 1.00 82.12 502 PRO A C 1
ATOM 3981 O O . PRO A 1 502 ? -6.401 -2.743 27.572 1.00 82.12 502 PRO A O 1
ATOM 3984 N N . ALA A 1 503 ? -7.825 -1.672 28.928 1.00 84.12 503 ALA A N 1
ATOM 3985 C CA . ALA A 1 503 ? -8.686 -1.203 27.845 1.00 84.12 503 ALA A CA 1
ATOM 3986 C C . ALA A 1 503 ? -7.947 -0.231 26.918 1.00 84.12 503 ALA A C 1
ATOM 3988 O O . ALA A 1 503 ? -8.014 -0.349 25.693 1.00 84.12 503 ALA A O 1
ATOM 3989 N N . LEU A 1 504 ? -7.155 0.676 27.497 1.00 87.19 504 LEU A N 1
ATOM 3990 C CA . LEU A 1 504 ? -6.315 1.598 26.732 1.00 87.19 504 LEU A CA 1
ATOM 3991 C C . LEU A 1 504 ? -5.284 0.843 25.881 1.00 87.19 504 LEU A C 1
ATOM 3993 O O . LEU A 1 504 ? -5.010 1.209 24.738 1.00 87.19 504 LEU A O 1
ATOM 3997 N N . ASN A 1 505 ? -4.736 -0.243 26.425 1.00 88.56 505 ASN A N 1
ATOM 3998 C CA . ASN A 1 505 ? -3.791 -1.089 25.712 1.00 88.56 505 ASN A CA 1
ATOM 3999 C C . ASN A 1 505 ? -4.426 -1.796 24.501 1.00 88.56 505 ASN A C 1
ATOM 4001 O O . ASN A 1 505 ?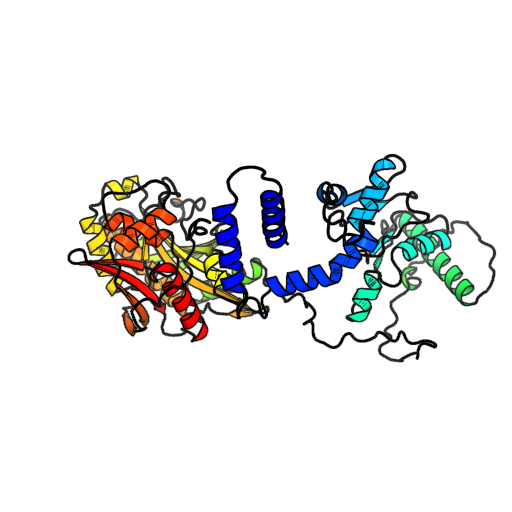 -3.785 -1.869 23.453 1.00 88.56 505 ASN A O 1
ATOM 4005 N N . LEU A 1 506 ? -5.683 -2.246 24.587 1.00 91.25 506 LEU A N 1
ATOM 4006 C CA . LEU A 1 506 ? -6.401 -2.816 23.436 1.00 91.25 506 LEU A CA 1
ATOM 4007 C C . LEU A 1 506 ? -6.605 -1.769 22.329 1.00 91.25 506 LEU A C 1
ATOM 4009 O O . LEU A 1 506 ? -6.326 -2.041 21.161 1.00 91.25 506 LEU A O 1
ATOM 4013 N N . LEU A 1 507 ? -6.984 -0.538 22.692 1.00 91.69 507 LEU A N 1
ATOM 4014 C CA . LEU A 1 507 ? -7.133 0.564 21.731 1.00 91.69 507 LEU A CA 1
ATOM 4015 C C . LEU A 1 507 ? -5.802 0.931 21.050 1.00 91.69 507 LEU A C 1
ATOM 4017 O O . LEU A 1 507 ? -5.783 1.266 19.864 1.00 91.69 507 LEU A O 1
ATOM 4021 N N . ARG A 1 508 ? -4.672 0.836 21.761 1.00 89.62 508 ARG A N 1
ATOM 4022 C CA . ARG A 1 508 ? -3.332 1.006 21.169 1.00 89.62 508 ARG A CA 1
ATOM 4023 C C . ARG A 1 508 ? -2.987 -0.111 20.183 1.00 89.62 508 ARG A C 1
ATOM 4025 O O . ARG A 1 508 ? -2.354 0.149 19.166 1.00 89.62 508 ARG A O 1
ATOM 4032 N N . LEU A 1 509 ? -3.403 -1.351 20.441 1.00 90.06 509 LEU A N 1
ATOM 4033 C CA . LEU A 1 509 ? -3.216 -2.448 19.484 1.00 90.06 509 LEU A CA 1
ATOM 4034 C C . LEU A 1 509 ? -4.079 -2.244 18.226 1.00 90.06 509 LEU A C 1
ATOM 4036 O O . LEU A 1 509 ? -3.589 -2.440 17.111 1.00 90.06 509 LEU A O 1
ATOM 4040 N N . ASN A 1 510 ? -5.314 -1.756 18.386 1.00 92.12 510 ASN A N 1
ATOM 4041 C CA . ASN A 1 510 ? -6.233 -1.456 17.279 1.00 92.12 510 ASN A CA 1
ATOM 4042 C C . ASN A 1 510 ? -5.710 -0.389 16.307 1.00 92.12 510 ASN A C 1
ATOM 4044 O O . ASN A 1 510 ? -6.080 -0.397 15.132 1.00 92.12 510 ASN A O 1
ATOM 4048 N N . SER A 1 511 ? -4.847 0.531 16.757 1.00 88.31 511 SER A N 1
ATOM 4049 C CA . SER A 1 511 ? -4.204 1.503 15.862 1.00 88.31 511 SER A CA 1
ATOM 4050 C C . SER A 1 511 ? -3.024 0.914 15.079 1.00 88.31 511 SER A C 1
ATOM 4052 O O . SER A 1 511 ? -2.699 1.410 13.999 1.00 88.31 511 SER A O 1
ATOM 4054 N N . ARG A 1 512 ? -2.401 -0.164 15.577 1.00 86.69 512 ARG A N 1
ATOM 4055 C CA . ARG A 1 512 ? -1.210 -0.780 14.970 1.00 86.69 512 ARG A CA 1
ATOM 4056 C C . ARG A 1 512 ? -1.522 -1.883 13.980 1.00 86.69 512 ARG A C 1
ATOM 4058 O O . ARG A 1 512 ? -0.872 -1.951 12.938 1.00 86.69 512 ARG A O 1
ATOM 4065 N N . PHE A 1 513 ? -2.483 -2.745 14.290 1.00 89.44 513 PHE A N 1
ATOM 4066 C CA . PHE A 1 513 ? -2.776 -3.898 13.450 1.00 89.44 513 PHE A CA 1
ATOM 4067 C C . PHE A 1 513 ? -3.968 -3.615 12.526 1.00 89.44 513 PHE A C 1
ATOM 4069 O O . PHE A 1 513 ? -5.086 -3.423 13.008 1.00 89.44 513 PHE A O 1
ATOM 4076 N N . PRO A 1 514 ? -3.784 -3.586 11.193 1.00 90.31 514 PRO A N 1
ATOM 4077 C CA . PRO A 1 514 ? -4.911 -3.494 10.272 1.00 90.31 514 PRO A CA 1
ATOM 4078 C C . PRO A 1 514 ? -5.809 -4.737 10.364 1.00 90.31 514 PRO A C 1
ATOM 4080 O O . PRO A 1 514 ? -5.346 -5.817 10.733 1.00 90.31 514 PRO A O 1
ATOM 4083 N N . PHE A 1 515 ? -7.085 -4.575 10.005 1.00 92.69 515 PHE A N 1
ATOM 4084 C CA . PHE A 1 515 ? -8.139 -5.611 9.953 1.00 92.69 515 PHE A CA 1
ATOM 4085 C C . PHE A 1 515 ? -8.602 -6.220 11.289 1.00 92.69 515 PHE A C 1
ATOM 4087 O O . PHE A 1 515 ? -9.774 -6.555 11.421 1.00 92.69 515 PHE A O 1
ATOM 4094 N N . VAL A 1 516 ? -7.727 -6.338 12.287 1.00 93.12 516 VAL A N 1
ATOM 4095 C CA . VAL A 1 516 ? -8.027 -6.973 13.586 1.00 93.12 516 VAL A CA 1
ATOM 4096 C C . VAL A 1 516 ? -8.475 -5.971 14.649 1.00 93.12 516 VAL A C 1
ATOM 4098 O O . VAL A 1 516 ? -7.949 -4.863 14.736 1.00 93.12 516 VAL A O 1
ATOM 4101 N N . ASN A 1 517 ? -9.449 -6.366 15.462 1.00 94.44 517 ASN A N 1
ATOM 4102 C CA . ASN A 1 517 ? -10.051 -5.591 16.539 1.00 94.44 517 ASN A CA 1
ATOM 4103 C C . ASN A 1 517 ? -9.889 -6.326 17.874 1.00 94.44 517 ASN A C 1
ATOM 4105 O O . ASN A 1 517 ? -10.505 -7.366 18.091 1.00 94.44 517 ASN A O 1
ATOM 4109 N N . PHE A 1 518 ? -9.069 -5.785 18.760 1.00 93.94 518 PHE A N 1
ATOM 4110 C CA . PHE A 1 518 ? -8.861 -6.235 20.128 1.00 93.94 518 PHE A CA 1
ATOM 4111 C C . PHE A 1 518 ? -9.922 -5.602 21.033 1.00 93.94 518 PHE A C 1
ATOM 4113 O O . PHE A 1 518 ? -10.073 -4.376 21.042 1.00 93.94 518 PHE A O 1
ATOM 4120 N N . ARG A 1 519 ? -10.654 -6.417 21.799 1.00 91.75 519 ARG A N 1
ATOM 4121 C CA . ARG A 1 519 ? -11.707 -5.929 22.703 1.00 91.75 519 ARG A CA 1
ATOM 4122 C C . ARG A 1 519 ? -11.851 -6.773 23.967 1.00 91.75 519 ARG A C 1
ATOM 4124 O O . ARG A 1 519 ? -11.433 -7.927 24.022 1.00 91.75 519 ARG A O 1
ATOM 4131 N N . GLU A 1 520 ? -12.466 -6.177 24.982 1.00 89.00 520 GLU A N 1
ATOM 4132 C CA . GLU A 1 520 ? -12.878 -6.865 26.204 1.00 89.00 520 GLU A CA 1
ATOM 4133 C C . GLU A 1 520 ? -14.334 -7.328 26.057 1.00 89.00 520 GLU A C 1
ATOM 4135 O O . GLU A 1 520 ? -15.216 -6.534 25.726 1.00 89.00 520 GLU A O 1
ATOM 4140 N N . LYS A 1 521 ? -14.588 -8.619 26.285 1.00 80.88 521 LYS A N 1
ATOM 4141 C CA . LYS A 1 521 ? -15.927 -9.226 26.201 1.00 80.88 521 LYS A CA 1
ATOM 4142 C C . LYS A 1 521 ? -16.755 -8.966 27.468 1.00 80.88 521 LYS A C 1
ATOM 4144 O O . LYS A 1 521 ? -17.983 -8.920 27.409 1.00 80.88 521 LYS A O 1
ATOM 4149 N N . GLY A 1 522 ? -16.068 -8.770 28.594 1.00 72.62 522 GLY A N 1
ATOM 4150 C CA . GLY A 1 522 ? -16.619 -8.561 29.933 1.00 72.62 522 GLY A CA 1
ATOM 4151 C C . GLY A 1 522 ? -15.906 -9.435 30.971 1.00 72.62 522 GLY A C 1
ATOM 4152 O O . GLY A 1 522 ? -15.331 -10.462 30.626 1.00 72.62 522 GLY A O 1
ATOM 4153 N N . ALA A 1 523 ? -15.928 -9.023 32.243 1.00 72.50 523 ALA A N 1
ATOM 4154 C CA . ALA A 1 523 ? -15.317 -9.751 33.366 1.00 72.50 523 ALA A CA 1
ATOM 4155 C C . ALA A 1 523 ? -13.808 -10.066 33.210 1.00 72.50 523 ALA A C 1
ATOM 4157 O O . ALA A 1 523 ? -13.312 -11.031 33.792 1.00 72.50 523 ALA A O 1
ATOM 4158 N N . GLY A 1 524 ? -13.059 -9.247 32.458 1.00 74.81 524 GLY A N 1
ATOM 4159 C CA . GLY A 1 524 ? -11.626 -9.450 32.231 1.00 74.81 524 GLY A CA 1
ATOM 4160 C C . GLY A 1 524 ? -11.275 -10.534 31.204 1.00 74.81 524 GLY A C 1
ATOM 4161 O O . GLY A 1 524 ? -10.104 -10.914 31.127 1.00 74.81 524 GLY A O 1
ATOM 4162 N N . GLU A 1 525 ? -12.251 -11.021 30.430 1.00 86.75 525 GLU A N 1
ATOM 4163 C CA . GLU A 1 525 ? -12.020 -11.852 29.245 1.00 86.75 525 GLU A CA 1
ATOM 4164 C C . GLU A 1 525 ? -11.755 -10.979 28.014 1.00 86.75 525 GLU A C 1
ATOM 4166 O O . GLU A 1 525 ? -12.525 -10.064 27.694 1.00 86.75 525 GLU A O 1
ATOM 4171 N N . PHE A 1 526 ? -10.679 -11.290 27.292 1.00 91.00 526 PHE A N 1
ATOM 4172 C CA . PHE A 1 526 ? -10.276 -10.571 26.090 1.00 91.00 526 PHE A CA 1
ATOM 4173 C C . PHE A 1 526 ? -10.442 -11.442 24.854 1.00 91.00 526 PHE A C 1
ATOM 4175 O O . PHE A 1 526 ? -10.250 -12.657 24.890 1.00 91.00 526 PHE A O 1
ATOM 4182 N N . GLU A 1 527 ? -10.758 -10.802 23.739 1.00 92.44 527 GLU A N 1
ATOM 4183 C CA . GLU A 1 527 ? -10.850 -11.458 22.445 1.00 92.44 527 GLU A CA 1
ATOM 4184 C C . GLU A 1 527 ? -10.342 -10.544 21.334 1.00 92.44 527 GLU A C 1
ATOM 4186 O O . GLU A 1 527 ? -10.232 -9.321 21.477 1.00 92.44 527 GLU A O 1
ATOM 4191 N N . VAL A 1 528 ? -10.029 -11.163 20.205 1.00 94.06 528 VAL A N 1
ATOM 4192 C CA . VAL A 1 528 ? -9.682 -10.481 18.964 1.00 94.06 528 VAL A CA 1
ATOM 4193 C C . VAL A 1 528 ? -10.617 -10.925 17.867 1.00 94.06 528 VAL A C 1
ATOM 4195 O O . VAL A 1 528 ? -10.943 -12.104 17.739 1.00 94.06 528 VAL A O 1
ATOM 4198 N N . GLN A 1 529 ? -11.048 -9.948 17.084 1.00 94.81 529 GLN A N 1
ATOM 4199 C CA . GLN A 1 529 ? -12.016 -10.130 16.023 1.00 94.81 529 GLN A CA 1
ATOM 4200 C C . GLN A 1 529 ? -11.470 -9.630 14.696 1.00 94.81 529 GLN A C 1
ATOM 4202 O O . GLN A 1 529 ? -10.738 -8.645 14.654 1.00 94.81 529 GLN A O 1
ATOM 4207 N N . LEU A 1 530 ? -11.869 -10.263 13.605 1.00 95.88 530 LEU A N 1
ATOM 4208 C CA . LEU A 1 530 ? -11.703 -9.744 12.257 1.00 95.88 530 LEU A CA 1
ATOM 4209 C C . LEU A 1 530 ? -13.067 -9.790 11.584 1.00 95.88 530 LEU A C 1
ATOM 4211 O O . LEU A 1 530 ? -13.662 -10.858 11.466 1.00 95.88 530 LEU A O 1
ATOM 4215 N N . ASN A 1 531 ? -13.544 -8.620 11.173 1.00 95.19 531 ASN A N 1
ATOM 4216 C CA . ASN A 1 531 ? -14.857 -8.435 10.573 1.00 95.19 531 ASN A CA 1
ATOM 4217 C C . ASN A 1 531 ? -14.686 -7.933 9.139 1.00 95.19 531 ASN A C 1
ATOM 4219 O O . ASN A 1 531 ? -13.869 -7.040 8.897 1.00 95.19 531 ASN A O 1
ATOM 4223 N N . PHE A 1 532 ? -15.446 -8.494 8.202 1.00 95.25 532 PHE A N 1
ATOM 4224 C CA . PHE A 1 532 ? -15.381 -8.134 6.788 1.00 95.25 532 PHE A CA 1
ATOM 4225 C C . PHE A 1 532 ? -16.771 -8.179 6.124 1.00 95.25 532 PHE A C 1
ATOM 4227 O O . PHE A 1 532 ? -17.581 -9.025 6.508 1.00 95.25 532 PHE A O 1
ATOM 4234 N N . PRO A 1 533 ? -17.097 -7.293 5.162 1.00 94.12 533 PRO A N 1
ATOM 4235 C CA . PRO A 1 533 ? -18.388 -7.322 4.466 1.00 94.12 533 PRO A CA 1
ATOM 4236 C C . PRO A 1 533 ? -18.649 -8.673 3.784 1.00 94.12 533 PRO A C 1
ATOM 4238 O O . PRO A 1 533 ? -17.816 -9.135 3.015 1.00 94.12 533 PRO A O 1
ATOM 4241 N N . ALA A 1 534 ? -19.810 -9.297 4.013 1.00 90.38 534 ALA A N 1
ATOM 4242 C CA . ALA A 1 534 ? -20.093 -10.636 3.475 1.00 90.38 534 ALA A CA 1
ATOM 4243 C C . ALA A 1 534 ? -20.414 -10.644 1.966 1.00 90.38 534 ALA A C 1
ATOM 4245 O O . ALA A 1 534 ? -20.167 -11.634 1.282 1.00 90.38 534 ALA A O 1
ATOM 4246 N N . GLY A 1 535 ? -20.978 -9.549 1.443 1.00 81.75 535 GLY A N 1
ATOM 4247 C CA . GLY A 1 535 ? -21.559 -9.494 0.094 1.00 81.75 535 GLY A CA 1
ATOM 4248 C C . GLY A 1 535 ? -20.581 -9.620 -1.081 1.00 81.75 535 GLY A C 1
ATOM 4249 O O . GLY A 1 535 ? -21.038 -9.854 -2.196 1.00 81.75 535 GLY A O 1
ATOM 4250 N N . ASP A 1 536 ? -19.273 -9.483 -0.853 1.00 81.56 536 ASP A N 1
ATOM 4251 C CA . ASP A 1 536 ? -18.229 -9.694 -1.872 1.00 81.56 536 ASP A CA 1
ATOM 4252 C C . ASP A 1 536 ? -16.955 -10.298 -1.262 1.00 81.56 536 ASP A C 1
ATOM 4254 O O . ASP A 1 536 ? -15.846 -9.949 -1.644 1.00 81.56 536 ASP A O 1
ATOM 4258 N N . PHE A 1 537 ? -17.102 -11.182 -0.269 1.00 87.69 537 PHE A N 1
ATOM 4259 C CA . PHE A 1 537 ? -15.937 -11.755 0.398 1.00 87.69 537 PHE A CA 1
ATOM 4260 C C . PHE A 1 537 ? -15.399 -12.971 -0.360 1.00 87.69 537 PHE A C 1
ATOM 4262 O O . PHE A 1 537 ? -15.904 -14.089 -0.228 1.00 87.69 537 PHE A O 1
ATOM 4269 N N . GLN A 1 538 ? -14.361 -12.763 -1.163 1.00 87.31 538 GLN A N 1
ATOM 4270 C CA . GLN A 1 538 ? -13.821 -13.806 -2.036 1.00 87.31 538 GLN A CA 1
ATOM 4271 C C . GLN A 1 538 ? -13.012 -14.839 -1.238 1.00 87.31 538 GLN A C 1
ATOM 4273 O O . GLN A 1 538 ? -12.312 -14.496 -0.287 1.00 87.31 538 GLN A O 1
ATOM 4278 N N . ASP A 1 539 ? -13.008 -16.109 -1.660 1.00 85.94 539 ASP A N 1
ATOM 4279 C CA . ASP A 1 539 ? -12.275 -17.180 -0.956 1.00 85.94 539 ASP A CA 1
ATOM 4280 C C . ASP A 1 539 ? -10.781 -16.867 -0.770 1.00 85.94 539 ASP A C 1
ATOM 4282 O O . ASP A 1 539 ? -10.181 -17.202 0.253 1.00 85.94 539 ASP A O 1
ATOM 4286 N N . SER A 1 540 ? -10.174 -16.188 -1.744 1.00 84.44 540 SER A N 1
ATOM 4287 C CA . SER A 1 540 ? -8.776 -15.766 -1.684 1.00 84.44 540 SER A CA 1
ATOM 4288 C C . SER A 1 540 ? -8.528 -14.620 -0.700 1.00 84.44 540 SER A C 1
ATOM 4290 O O . SER A 1 540 ? -7.513 -14.635 -0.002 1.00 84.44 540 SER A O 1
ATOM 4292 N N . GLU A 1 541 ? -9.450 -13.660 -0.596 1.00 87.81 541 GLU A N 1
ATOM 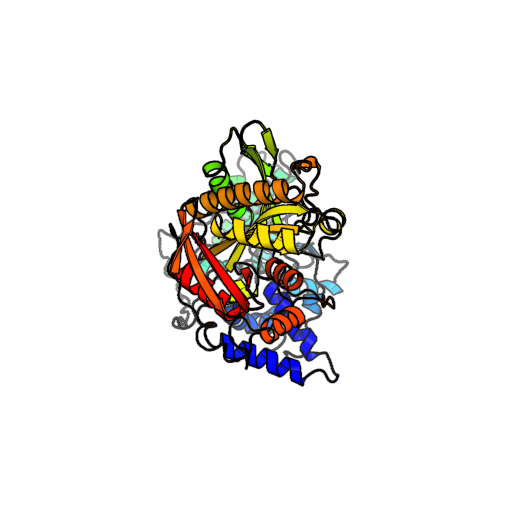4293 C CA . GLU A 1 541 ? -9.399 -12.613 0.434 1.00 87.81 541 GLU A CA 1
ATOM 4294 C C . GLU A 1 541 ? -9.586 -13.229 1.815 1.00 87.81 541 GLU A C 1
ATOM 4296 O O . GLU A 1 541 ? -8.840 -12.925 2.744 1.00 87.81 541 GLU A O 1
ATOM 4301 N N . ARG A 1 542 ? -10.542 -14.155 1.936 1.00 90.25 542 ARG A N 1
ATOM 4302 C CA . ARG A 1 542 ? -10.837 -14.880 3.170 1.00 90.25 542 ARG A CA 1
ATOM 4303 C C . ARG A 1 542 ? -9.643 -15.689 3.644 1.00 90.25 542 ARG A C 1
ATOM 4305 O O . ARG A 1 542 ? -9.345 -15.684 4.838 1.00 90.25 542 ARG A O 1
ATOM 4312 N N . ALA A 1 543 ? -8.935 -16.344 2.727 1.00 88.81 543 ALA A N 1
ATOM 4313 C CA . ALA A 1 543 ? -7.693 -17.046 3.023 1.00 88.81 543 ALA A CA 1
ATOM 4314 C C . ALA A 1 543 ? -6.589 -16.080 3.484 1.00 88.81 543 ALA A C 1
ATOM 4316 O O . ALA A 1 543 ? -5.973 -16.325 4.519 1.00 88.81 543 ALA A O 1
ATOM 4317 N N . LEU A 1 544 ? -6.380 -14.957 2.787 1.00 88.62 544 LEU A N 1
ATOM 4318 C CA . LEU A 1 544 ? -5.347 -13.980 3.146 1.00 88.62 544 LEU A CA 1
ATOM 4319 C C . LEU A 1 544 ? -5.623 -13.301 4.495 1.00 88.62 544 LEU A C 1
ATOM 4321 O O . LEU A 1 544 ? -4.727 -13.198 5.332 1.00 88.62 544 LEU A O 1
ATOM 4325 N N . LEU A 1 545 ? -6.856 -12.848 4.730 1.00 92.19 545 LEU A N 1
ATOM 4326 C CA . LEU A 1 545 ? -7.260 -12.249 6.002 1.00 92.19 545 LEU A CA 1
ATOM 4327 C C . LEU A 1 545 ? -7.188 -13.268 7.140 1.00 92.19 545 LEU A C 1
ATOM 4329 O O . LEU A 1 545 ? -6.807 -12.910 8.254 1.00 92.19 545 LEU A O 1
ATOM 4333 N N . ARG A 1 546 ? -7.465 -14.547 6.859 1.00 91.62 546 ARG A N 1
ATOM 4334 C CA . ARG A 1 546 ? -7.258 -15.626 7.824 1.00 91.62 546 ARG A CA 1
ATOM 4335 C C . ARG A 1 546 ? -5.780 -15.837 8.148 1.00 91.62 546 ARG A C 1
ATOM 4337 O O . ARG A 1 546 ? -5.443 -15.909 9.325 1.00 91.62 546 ARG A O 1
ATOM 4344 N N . GLU A 1 547 ? -4.908 -15.901 7.142 1.00 88.88 547 GLU A N 1
ATOM 4345 C CA . GLU A 1 547 ? -3.459 -15.993 7.362 1.00 88.88 547 GLU A CA 1
ATOM 4346 C C . GLU A 1 547 ? -2.940 -14.791 8.150 1.00 88.88 547 GLU A C 1
ATOM 4348 O O . GLU A 1 547 ? -2.107 -14.954 9.037 1.00 88.88 547 GLU A O 1
ATOM 4353 N N . TRP A 1 548 ? -3.447 -13.588 7.866 1.00 89.81 548 TRP A N 1
ATOM 4354 C CA . TRP A 1 548 ? -3.105 -12.386 8.621 1.00 89.81 548 TRP A CA 1
ATOM 4355 C C . TRP A 1 548 ? -3.568 -12.470 10.077 1.00 89.81 548 TRP A C 1
ATOM 4357 O O . TRP A 1 548 ? -2.802 -12.149 10.984 1.00 89.81 548 TRP A O 1
ATOM 4367 N N . PHE A 1 549 ? -4.791 -12.942 10.316 1.00 90.94 549 PHE A N 1
ATOM 4368 C CA . PHE A 1 549 ? -5.319 -13.152 11.661 1.00 90.94 549 PHE A CA 1
ATOM 4369 C C . PHE A 1 549 ? -4.459 -14.140 12.456 1.00 90.94 549 PHE A C 1
ATOM 4371 O O . PHE A 1 549 ? -4.021 -13.833 13.564 1.00 90.94 549 PHE A O 1
ATOM 4378 N N . ASP A 1 550 ? -4.142 -15.288 11.853 1.00 87.50 550 ASP A N 1
ATOM 4379 C CA . ASP A 1 550 ? -3.263 -16.291 12.450 1.00 87.50 550 ASP A CA 1
ATOM 4380 C C . ASP A 1 550 ? -1.850 -15.720 12.666 1.00 87.50 550 ASP A C 1
ATOM 4382 O O . ASP A 1 550 ? -1.249 -15.941 13.711 1.00 87.50 550 ASP A O 1
ATOM 4386 N N . TYR A 1 551 ? -1.333 -14.907 11.742 1.00 84.56 551 TYR A N 1
ATOM 4387 C CA . TYR A 1 551 ? -0.029 -14.253 11.871 1.00 84.56 551 TYR A CA 1
ATOM 4388 C C . TYR A 1 551 ? 0.057 -13.295 13.068 1.00 84.56 551 TYR A C 1
ATOM 4390 O O . TYR A 1 551 ? 1.097 -13.208 13.728 1.00 84.56 551 TYR A O 1
ATOM 4398 N N . VAL A 1 552 ? -1.023 -12.559 13.344 1.00 85.25 552 VAL A N 1
ATOM 4399 C CA . VAL A 1 552 ? -1.079 -11.610 14.460 1.00 85.25 552 VAL A CA 1
ATOM 4400 C C . VAL A 1 552 ? -1.280 -12.337 15.791 1.00 85.25 552 VAL A C 1
ATOM 4402 O O . VAL A 1 552 ? -0.551 -12.053 16.744 1.00 85.25 552 VAL A O 1
ATOM 4405 N N . VAL A 1 553 ? -2.244 -13.261 15.845 1.00 82.94 553 VAL A N 1
ATOM 4406 C CA . VAL A 1 553 ? -2.818 -13.815 17.087 1.00 82.94 553 VAL A CA 1
ATOM 4407 C C . VAL A 1 553 ? -2.293 -15.210 17.422 1.00 82.94 553 VAL A C 1
ATOM 4409 O O . VAL A 1 553 ? -2.339 -15.626 18.577 1.00 82.94 553 VAL A O 1
ATOM 4412 N N . GLY A 1 554 ? -1.811 -15.951 16.428 1.00 72.44 554 GLY A N 1
ATOM 4413 C CA . GLY A 1 554 ? -1.463 -17.354 16.591 1.00 72.44 554 GLY A CA 1
ATOM 4414 C C . GLY A 1 554 ? -0.362 -17.578 17.623 1.00 72.44 554 GLY A C 1
ATOM 4415 O O . GLY A 1 554 ? 0.525 -16.742 17.830 1.00 72.44 554 GLY A O 1
ATOM 4416 N N . ASP A 1 555 ? -0.469 -18.722 18.296 1.00 61.38 555 ASP A N 1
ATOM 4417 C CA . ASP A 1 555 ? 0.288 -19.006 19.508 1.00 61.38 555 ASP A CA 1
ATOM 4418 C C . ASP A 1 555 ? 1.793 -19.096 19.221 1.00 61.38 555 ASP A C 1
ATOM 4420 O O . ASP A 1 555 ? 2.228 -19.725 18.248 1.00 61.38 555 ASP A O 1
ATOM 4424 N N . ARG A 1 556 ? 2.581 -18.418 20.056 1.00 59.56 556 ARG A N 1
ATOM 4425 C CA . ARG A 1 556 ? 4.022 -18.208 19.868 1.00 59.56 556 ARG A CA 1
ATOM 4426 C C . ARG A 1 556 ? 4.762 -19.105 20.854 1.00 59.56 556 ARG A C 1
ATOM 4428 O O . ARG A 1 556 ? 4.928 -18.726 22.009 1.00 59.56 556 ARG A O 1
ATOM 4435 N N . GLN A 1 557 ? 5.131 -20.308 20.410 1.00 40.28 557 GLN A N 1
ATOM 4436 C CA . GLN A 1 557 ? 5.983 -21.219 21.185 1.00 40.28 557 GLN A CA 1
ATOM 4437 C C . GLN A 1 557 ? 7.469 -20.899 21.028 1.00 40.28 557 GLN A C 1
ATOM 4439 O O . GLN A 1 557 ? 7.937 -20.784 19.865 1.00 40.28 557 GLN A O 1
#

Secondary structure (DSSP, 8-state):
-HHHHHHHHHHHHHHH--SS-HHHHHHHHHHHHHHHHTTTSTT-HHHHHHHHHHHHHHHIIIIII---GGGTTS-THHHHT---SEEEE-GGGGGGHHHHHHHHTSSSSPSEEEE-GGGSSS----SS--EEE--S--SSHHHHHHHHTTTS-TTSHHHHHHTTT----EEE----TTSHHHHHHHHHHHHHHHHHHHHHTT--------------TTGGGGS-----GGG-----SS--------S-S---PPPPPPPHHHHHHHHHHHHHHHS-TTTEEEEE------TTEEEEEEEEEEEETTEEEE--EEEEEEE-HHHHTTSSSEEEEEEEEEEEE-HHHHTTS-HHHHHHHHHHHHHH-TT-EEEE-GGGTTSTTSEEEEEEEEEEEETTEEES--HHHHHHHHHHHHHHHHHHHHHHTTT-----GGGS-SSS----PPPPTT----S--BPPS--EEEEEETTEEEEEEEEEE-HHHHHHHHHHHSSS---S-HHHHHHHHHHHSSSEEEEEEETTEEEEEEEEEGGG--HHHHHHHHHHHHHHHSB--

pLDDT: mean 76.71, std 17.45, range [22.55, 96.94]

Foldseek 3Di:
DVVCVVVVVVVVVLVPDPDDPPPVVVVVVVLVCVVCVPPNCVLFPVVLVVVVCVVCVQCLQVVQVVHHPVPVVPDPVLQVPQPDLEDEEEPVPVVCVSSQLSNLLDPGDNVYYHYDCPPQDDGANQAQAQEDEDDDDDQALVSVVSVLVSRPDDNGPLNVVVVVPGRHRHYHYDADPPDVRVQQVLQRLVRSLVVVVCVVVVHDDDDDSDRDRDPDPPSVVSDDDDDPCPPDDPPDPDPPPDPPPPPPDPNDDPFDFDDVVNVLVVVVVLCVVQDDVVFWDKDALPEPDVAQAWGIKIWGFDDDPPDTFTWIWTWTKHFAPVLLSLDSFGKIKTKIKTFQAFPVLVVVFDPVQLQVLCVVLCLQQVQKAWAADVVLPRFSLRIMIMGIWMWTCPRNDTDGDDSLQVNSRVVSRVVSRVVSNCSRVVNPDGDGPVNGDSYRRFAAGHFDPQLDADNDFDQADWDWDWHAHNSGIKTKTKGWDDPVLLVVLCVRGPDPDPDPDPQNSQNNVRSHQHQKHWGDPDPPTIMIMGIGHPPDCDPVNVVSVSVSVSSSRTDGD

Sequence (557 aa):
MALLSSSVTAWTATCNGVGSYTDLFTGSYRGFYEFVRQEKIKGSLLLRYFVAALETFEALCDKIVDHRAGDWRKEWRSLKGLTSPAWYASGENNTARQRLILGFNSPFYPNVLVSTSVFQEGVNLHMNCHQVHHYGIAGSPGDNEQRVGRIDRLYGCVNKRLATGGGELGIHYPYLAGSVDEDQVASFIERKHRVEERMDACLQSRFDSEYRPSSMVDWGQFLRKPLDHSAALVAAPSPAKFRRLREAGCGYKPQETHTFEDITEKLRNHLERACDPLKDKILEANSSQTSPKPLFVIDPLVERRETKRHQPIFATLGFSPRFSALSPDTAYVVSFSSPIANRANLEKVSLQNLNALISELSKRYPLVRVGIDEDVGNSHFYLSTRVNFPLFVRRGKMEWFSLYEVRMGLESIKQFSDELEAQLFHGRQDLTVAEISSSNISGPKPLPERFMSQRNIKRAEGAWSSVESELGQVEQLIAPLSKEQIHALLDQTAGSAKGADPALNLLRLNSRFPFVNFREKGAGEFEVQLNFPAGDFQDSERALLREWFDYVVGDRQ